Protein 6D0H (pdb70)

Radius of gyration: 22.12 Å; Cα contacts (8 Å, |Δi|>4): 1032; chains: 4; bounding box: 44×52×57 Å

Structure (mmCIF, N/CA/C/O backbone):
data_6D0H
#
_entry.id   6D0H
#
_cell.length_a   41.867
_cell.length_b   51.342
_cell.length_c   57.797
_cell.angle_alpha   84.310
_cell.angle_beta   73.930
_cell.angle_gamma   84.780
#
_symmetry.space_group_name_H-M   'P 1'
#
loop_
_entity.id
_entity.type
_entity.pdbx_description
1 polymer 'ParT: COG5654 (RES domain) toxin'
2 polymer 'ParS: COG5642 (DUF2384) antitoxin'
3 non-polymer GLYCEROL
4 water water
#
loop_
_atom_site.group_PDB
_atom_site.id
_atom_site.type_symbol
_atom_site.label_atom_id
_atom_site.label_alt_id
_atom_site.label_comp_id
_atom_site.label_asym_id
_atom_site.label_entity_id
_atom_site.label_seq_id
_atom_site.pdbx_PDB_ins_code
_atom_site.Cartn_x
_atom_site.Cartn_y
_atom_site.Cartn_z
_atom_site.occupancy
_atom_site.B_iso_or_equiv
_atom_site.auth_seq_id
_atom_site.auth_comp_id
_atom_site.auth_asym_id
_atom_site.auth_atom_id
_atom_site.pdbx_PDB_model_num
ATOM 1 N N . PRO A 1 1 ? 28.633 -21.244 1.207 1.00 32.79 0 PRO A N 1
ATOM 2 C CA . PRO A 1 1 ? 28.573 -20.858 -0.210 1.00 28.48 0 PRO A CA 1
ATOM 3 C C . PRO A 1 1 ? 29.687 -21.499 -1.041 1.00 21.45 0 PRO A C 1
ATOM 4 O O . PRO A 1 1 ? 30.643 -22.034 -0.482 1.00 22.85 0 PRO A O 1
ATOM 8 N N . VAL A 1 2 ? 29.543 -21.454 -2.363 1.00 18.64 1 VAL A N 1
ATOM 9 C CA . VAL A 1 2 ? 30.579 -21.928 -3.280 1.00 17.54 1 VAL A CA 1
ATOM 10 C C . VAL A 1 2 ? 31.161 -20.763 -4.073 1.00 14.52 1 VAL A C 1
ATOM 11 O O . VAL A 1 2 ? 31.857 -20.954 -5.074 1.00 15.12 1 VAL A O 1
ATOM 15 N N . THR A 1 3 ? 30.862 -19.551 -3.619 1.00 12.01 2 THR A N 1
ATOM 16 C CA . THR A 1 3 ? 31.415 -18.343 -4.222 1.00 11.06 2 THR A CA 1
ATOM 17 C C . THR A 1 3 ? 32.025 -17.463 -3.150 1.00 11.90 2 THR A C 1
ATOM 18 O O . THR A 1 3 ? 31.730 -17.605 -1.963 1.00 12.46 2 THR A O 1
ATOM 22 N N . THR A 1 4 ? 32.877 -16.548 -3.587 1.00 9.52 3 THR A N 1
ATOM 23 C CA . THR A 1 4 ? 33.448 -15.541 -2.712 1.00 9.64 3 THR A CA 1
ATOM 24 C C . THR A 1 4 ? 33.129 -14.190 -3.310 1.00 9.01 3 THR A C 1
ATOM 25 O O . THR A 1 4 ? 33.270 -13.993 -4.515 1.00 8.73 3 THR A O 1
ATOM 29 N N . SER A 1 5 ? 32.656 -13.276 -2.471 1.00 7.45 4 SER A N 1
ATOM 30 C CA . SER A 1 5 ? 32.232 -11.964 -2.934 1.00 7.21 4 SER A CA 1
ATOM 31 C C . SER A 1 5 ? 33.322 -10.912 -2.856 1.00 7.15 4 SER A C 1
ATOM 32 O O . SER A 1 5 ? 34.029 -10.809 -1.848 1.00 8.88 4 SER A O 1
ATOM 35 N N . PHE A 1 6 ? 33.440 -10.146 -3.940 1.00 7.24 5 PHE A N 1
ATOM 36 C CA . PHE A 1 6 ? 34.250 -8.928 -3.978 1.00 5.25 5 PHE A CA 1
ATOM 37 C C . PHE A 1 6 ? 33.318 -7.767 -4.292 1.00 7.10 5 PHE A C 1
ATOM 38 O O . PHE A 1 6 ? 32.155 -7.971 -4.641 1.00 7.58 5 PHE A O 1
ATOM 46 N N . TRP A 1 7 ? 33.818 -6.548 -4.167 1.00 6.76 6 TRP A N 1
ATOM 47 C CA . TRP A 1 7 ? 32.939 -5.390 -4.083 1.00 6.36 6 TRP A CA 1
ATOM 48 C C . TRP A 1 7 ? 33.366 -4.238 -4.964 1.00 6.56 6 TRP A C 1
ATOM 49 O O . TRP A 1 7 ? 34.553 -3.911 -5.052 1.00 6.83 6 TRP A O 1
ATOM 60 N N . ARG A 1 8 ? 32.378 -3.610 -5.597 1.00 5.25 7 ARG A N 1
ATOM 61 C CA . ARG A 1 8 ? 32.581 -2.351 -6.285 1.00 5.99 7 ARG A CA 1
ATOM 62 C C . ARG A 1 8 ? 31.558 -1.347 -5.783 1.00 5.87 7 ARG A C 1
ATOM 63 O O . ARG A 1 8 ? 30.457 -1.708 -5.355 1.00 6.98 7 ARG A O 1
ATOM 71 N N . ILE A 1 9 ? 31.939 -0.084 -5.827 1.00 6.08 8 ILE A N 1
ATOM 72 C CA . ILE A 1 9 ? 30.998 1.009 -5.642 1.00 6.40 8 ILE A CA 1
ATOM 73 C C . ILE A 1 9 ? 31.020 1.751 -6.961 1.00 6.92 8 ILE A C 1
ATOM 74 O O . ILE A 1 9 ? 31.999 2.451 -7.273 1.00 7.92 8 ILE A O 1
ATOM 79 N N . ALA A 1 10 ? 29.975 1.548 -7.762 1.00 6.49 9 ALA A N 1
ATOM 80 C CA . ALA A 1 10 ? 30.029 1.911 -9.172 1.00 6.91 9 ALA A CA 1
ATOM 81 C C . ALA A 1 10 ? 28.782 2.633 -9.635 1.00 7.70 9 ALA A C 1
ATOM 82 O O . ALA A 1 10 ? 27.711 2.474 -9.059 1.00 8.90 9 ALA A O 1
ATOM 84 N N . THR A 1 11 ? 28.935 3.407 -10.702 1.00 7.30 10 THR A N 1
ATOM 85 C CA . THR A 1 11 ? 27.827 4.109 -11.321 1.00 7.30 10 THR A CA 1
ATOM 86 C C . THR A 1 11 ? 27.459 3.466 -12.652 1.00 9.03 10 THR A C 1
ATOM 87 O O . THR A 1 11 ? 28.271 2.764 -13.272 1.00 9.24 10 THR A O 1
ATOM 91 N N . ASP A 1 12 ? 26.217 3.691 -13.069 1.00 8.39 11 ASP A N 1
ATOM 92 C CA . ASP A 1 12 ? 25.823 3.448 -14.451 1.00 7.59 11 ASP A CA 1
ATOM 93 C C . ASP A 1 12 ? 26.386 4.580 -15.301 1.00 9.50 11 ASP A C 1
ATOM 94 O O . ASP A 1 12 ? 26.519 5.709 -14.823 1.00 10.52 11 ASP A O 1
ATOM 99 N N . ALA A 1 13 ? 26.706 4.293 -16.557 1.00 9.30 12 ALA A N 1
ATOM 100 C CA . ALA A 1 13 ? 27.159 5.334 -17.483 1.00 9.65 12 ALA A CA 1
ATOM 101 C C . ALA A 1 13 ? 26.341 5.235 -18.761 1.00 11.49 12 ALA A C 1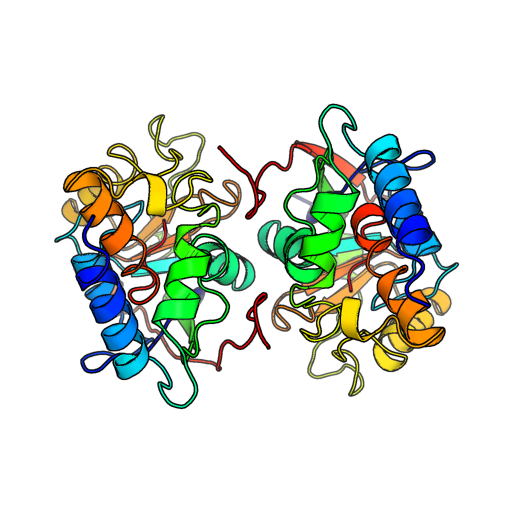
ATOM 102 O O . ALA A 1 13 ? 25.351 4.526 -18.789 1.00 13.53 12 ALA A O 1
ATOM 104 N N . ARG A 1 14 ? 26.751 5.927 -19.820 1.00 11.63 13 ARG A N 1
ATOM 105 C CA . ARG A 1 14 ? 25.944 5.900 -21.047 1.00 13.06 13 ARG A CA 1
ATOM 106 C C . ARG A 1 14 ? 25.952 4.557 -21.771 1.00 15.14 13 ARG A C 1
ATOM 107 O O . ARG A 1 14 ? 24.923 4.130 -22.298 1.00 16.32 13 ARG A O 1
ATOM 115 N N . THR A 1 15 ? 27.107 3.899 -21.816 1.00 11.06 14 THR A N 1
ATOM 116 C CA . THR A 1 15 ? 27.256 2.676 -22.605 1.00 11.36 14 THR A CA 1
ATOM 117 C C . THR A 1 15 ? 27.608 1.438 -21.790 1.00 10.27 14 THR A C 1
ATOM 118 O O . THR A 1 15 ? 27.861 0.375 -22.366 1.00 13.13 14 THR A O 1
ATOM 122 N N . TYR A 1 16 ? 27.659 1.566 -20.463 1.00 8.72 15 TYR A N 1
ATOM 123 C CA . TYR A 1 16 ? 27.877 0.412 -19.594 1.00 9.48 15 TYR A CA 1
ATOM 124 C C . TYR A 1 16 ? 27.221 0.698 -18.253 1.00 8.63 15 TYR A C 1
ATOM 125 O O . TYR A 1 16 ? 26.916 1.856 -17.943 1.00 9.54 15 TYR A O 1
ATOM 134 N N . GLU A 1 17 ? 26.987 -0.355 -17.470 1.00 9.81 16 GLU A N 1
ATOM 135 C CA . GLU A 1 17 ? 26.249 -0.212 -16.218 1.00 9.63 16 GLU A CA 1
ATOM 136 C C . GLU A 1 17 ? 27.113 -0.536 -15.006 1.00 7.96 16 GLU A C 1
ATOM 137 O O . GLU A 1 17 ? 28.232 -1.010 -15.157 1.00 9.60 16 GLU A O 1
ATOM 143 N N . ALA A 1 18 ? 26.590 -0.271 -13.810 1.00 8.40 17 ALA A N 1
ATOM 144 C CA . ALA A 1 18 ? 27.347 -0.494 -12.585 1.00 8.52 17 ALA A CA 1
ATOM 145 C C . ALA A 1 18 ? 27.705 -1.965 -12.405 1.00 8.29 17 ALA A C 1
ATOM 146 O O . ALA A 1 18 ? 28.722 -2.287 -11.797 1.00 9.92 17 ALA A O 1
ATOM 148 N N . ASP A 1 19 ? 26.860 -2.858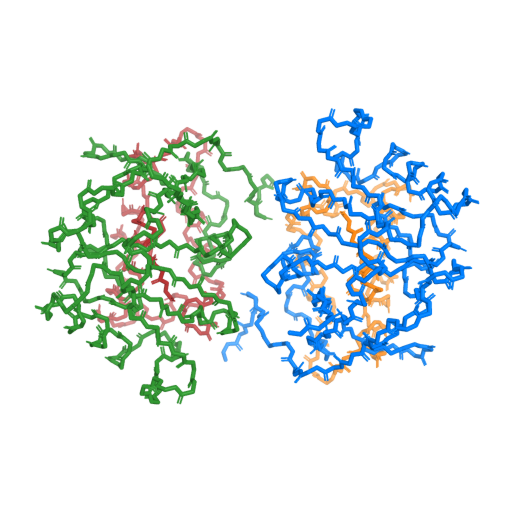 -12.921 1.00 8.90 18 ASP A N 1
ATOM 149 C CA . ASP A 1 19 ? 27.114 -4.291 -12.802 1.00 8.33 18 ASP A CA 1
ATOM 150 C C . ASP A 1 19 ? 27.821 -4.865 -14.021 1.00 9.02 18 ASP A C 1
ATOM 151 O O . ASP A 1 19 ? 27.753 -6.070 -14.276 1.00 10.46 18 ASP A O 1
ATOM 156 N N . ASP A 1 20 ? 28.495 -3.998 -14.768 1.00 9.08 19 ASP A N 1
ATOM 157 C CA . ASP A 1 20 ? 29.312 -4.407 -15.904 1.00 10.66 19 ASP A CA 1
ATOM 158 C C . ASP A 1 20 ? 30.390 -5.418 -15.520 1.00 9.03 19 ASP A C 1
ATOM 159 O O . ASP A 1 20 ? 31.071 -5.242 -14.518 1.00 11.13 19 ASP A O 1
ATOM 164 N N . LEU A 1 21 ? 30.547 -6.466 -16.322 1.00 9.32 20 LEU A N 1
ATOM 165 C CA . LEU A 1 21 ? 31.681 -7.372 -16.152 1.00 9.84 20 LEU A CA 1
ATOM 166 C C . LEU A 1 21 ? 32.578 -7.378 -17.384 1.00 9.48 20 LEU A C 1
ATOM 167 O O . LEU A 1 21 ? 33.490 -8.195 -17.477 1.00 10.78 20 LEU A O 1
ATOM 172 N N . SER A 1 22 ? 32.324 -6.461 -18.317 1.00 9.41 21 SER A N 1
ATOM 173 C CA . SER A 1 22 ? 33.150 -6.378 -19.523 1.00 10.27 21 SER A CA 1
ATOM 174 C C . SER A 1 22 ? 34.395 -5.518 -19.327 1.00 9.59 21 SER A C 1
ATOM 175 O O . SER A 1 22 ? 35.272 -5.513 -20.190 1.00 12.35 21 SER A O 1
ATOM 178 N N . GLY A 1 23 ? 34.486 -4.802 -18.209 1.00 9.69 22 GLY A N 1
ATOM 179 C CA . GLY A 1 23 ? 35.618 -3.923 -17.957 1.00 9.37 22 GLY A CA 1
ATOM 180 C C . GLY A 1 23 ? 35.613 -2.644 -18.780 1.00 9.16 22 GLY A C 1
ATOM 181 O O . GLY A 1 23 ? 36.674 -2.052 -19.019 1.00 8.22 22 GLY A O 1
ATOM 182 N N . ALA A 1 24 ? 34.425 -2.191 -19.179 1.00 9.37 23 ALA A N 1
ATOM 183 C CA . ALA A 1 24 ? 34.318 -1.061 -20.094 1.00 7.61 23 ALA A CA 1
ATOM 184 C C . ALA A 1 24 ? 34.866 0.240 -19.512 1.00 9.28 23 ALA A C 1
ATOM 185 O O . ALA A 1 24 ? 35.521 0.997 -20.220 1.00 9.95 23 ALA A O 1
ATOM 187 N N . GLY A 1 25 ? 34.596 0.511 -18.237 1.00 9.59 24 GLY A N 1
ATOM 188 C CA . GLY A 1 25 ? 35.047 1.759 -17.643 1.00 8.88 24 GLY A CA 1
ATOM 189 C C . GLY A 1 25 ? 36.563 1.871 -17.598 1.00 8.70 24 GLY A C 1
ATOM 190 O O . GLY A 1 25 ? 37.156 2.860 -18.033 1.00 7.90 24 GLY A O 1
ATOM 191 N N . ALA A 1 26 ? 37.209 0.831 -17.082 1.00 7.08 25 ALA A N 1
ATOM 192 C CA . ALA A 1 26 ? 38.664 0.862 -16.968 1.00 7.54 25 ALA A CA 1
ATOM 193 C C . ALA A 1 26 ? 39.327 0.840 -18.333 1.00 8.13 25 ALA A C 1
ATOM 194 O O . ALA A 1 26 ? 40.432 1.351 -18.492 1.00 7.66 25 ALA A O 1
ATOM 196 N N . LYS A 1 27 ? 38.652 0.267 -19.332 1.00 7.31 26 LYS A N 1
ATOM 197 C CA . LYS A 1 27 ? 39.167 0.298 -20.706 1.00 8.53 26 LYS A CA 1
ATOM 198 C C . LYS A 1 27 ? 39.305 1.736 -21.203 1.00 8.94 26 LYS A C 1
ATOM 199 O O . LYS A 1 27 ? 40.249 2.077 -21.927 1.00 9.39 26 LYS A O 1
ATOM 205 N N . ILE A 1 28 ? 38.359 2.579 -20.809 1.00 8.06 27 ILE A N 1
ATOM 206 C CA . ILE A 1 28 ? 38.346 3.972 -21.247 1.00 9.83 27 ILE A CA 1
ATOM 207 C C . ILE A 1 28 ? 39.458 4.800 -20.589 1.00 8.56 27 ILE A C 1
ATOM 208 O O . ILE A 1 28 ? 40.159 5.569 -21.261 1.00 9.84 27 ILE A O 1
ATOM 213 N N . THR A 1 29 ? 39.642 4.623 -19.281 1.00 8.20 28 THR A N 1
ATOM 214 C CA . THR A 1 29 ? 40.542 5.506 -18.536 1.00 8.25 28 THR A CA 1
ATOM 215 C C . THR A 1 29 ? 41.928 4.950 -18.230 1.00 9.56 28 THR A C 1
ATOM 216 O O . THR A 1 29 ? 42.857 5.713 -17.983 1.00 10.91 28 THR A O 1
ATOM 220 N N . GLY A 1 30 ? 42.061 3.632 -18.210 1.00 7.67 29 GLY A N 1
ATOM 221 C CA . GLY A 1 30 ? 43.238 3.020 -17.628 1.00 8.75 29 GLY A CA 1
ATOM 222 C C . GLY A 1 30 ? 43.140 3.102 -16.115 1.00 8.41 29 GLY A C 1
ATOM 223 O O . GLY A 1 30 ? 42.203 3.683 -15.568 1.00 8.94 29 GLY A O 1
ATOM 224 N N . GLY A 1 31 ? 44.116 2.519 -15.437 1.00 7.67 30 GLY A N 1
ATOM 225 C CA . GLY A 1 31 ? 44.128 2.500 -13.985 1.00 6.87 30 GLY A CA 1
ATOM 226 C C . GLY A 1 31 ? 45.477 2.009 -13.511 1.00 6.92 30 GLY A C 1
ATOM 227 O O . GLY A 1 31 ? 46.388 1.850 -14.320 1.00 8.88 30 GLY A O 1
ATOM 228 N N . ARG A 1 32 ? 45.613 1.758 -12.213 1.00 6.77 31 ARG A N 1
ATOM 229 C CA . ARG A 1 32 ? 46.900 1.364 -11.660 1.00 6.85 31 ARG A CA 1
ATOM 230 C C . ARG A 1 32 ? 47.460 0.128 -12.337 1.00 7.23 31 ARG A C 1
ATOM 231 O O . ARG A 1 32 ? 48.679 -0.001 -12.474 1.00 7.15 31 ARG A O 1
ATOM 239 N N . TRP A 1 33 ? 46.575 -0.761 -12.794 1.00 5.59 32 TRP A N 1
ATOM 240 C CA . TRP A 1 33 ? 46.999 -2.060 -13.276 1.00 5.77 32 TRP A CA 1
ATOM 241 C C . TRP A 1 33 ? 46.587 -2.327 -14.720 1.00 5.11 32 TRP A C 1
ATOM 242 O O . TRP A 1 33 ? 46.616 -3.468 -15.154 1.00 6.83 32 TRP A O 1
ATOM 253 N N . ASN A 1 34 ? 46.203 -1.293 -15.470 1.00 5.67 33 ASN A N 1
ATOM 254 C CA . ASN A 1 34 ? 45.835 -1.504 -16.869 1.00 5.19 33 ASN A CA 1
ATOM 255 C C . ASN A 1 34 ? 46.014 -0.277 -17.738 1.00 6.97 33 ASN A C 1
ATOM 256 O O . ASN A 1 34 ? 45.891 0.868 -17.273 1.00 7.82 33 ASN A O 1
ATOM 261 N N . GLU A 1 35 ? 46.320 -0.533 -19.006 1.00 7.31 34 GLU A N 1
ATOM 262 C CA A GLU A 1 35 ? 46.450 0.532 -19.988 0.53 8.17 34 GLU A CA 1
ATOM 263 C CA B GLU A 1 35 ? 46.457 0.518 -20.002 0.47 8.18 34 GLU A CA 1
ATOM 264 C C . GLU A 1 35 ? 45.108 0.928 -20.568 1.00 7.12 34 GLU A C 1
ATOM 265 O O . GLU A 1 35 ? 44.185 0.114 -20.645 0.99 8.82 34 GLU A O 1
ATOM 276 N N . VAL A 1 36 ? 45.009 2.189 -20.975 1.00 8.30 35 VAL A N 1
ATOM 277 C CA . VAL A 1 36 ? 43.888 2.619 -21.780 1.00 9.37 35 VAL A CA 1
ATOM 278 C C . VAL A 1 36 ? 43.753 1.661 -22.967 1.00 9.11 35 VAL A C 1
ATOM 279 O O . VAL A 1 36 ? 44.743 1.346 -23.643 1.00 10.76 35 VAL A O 1
ATOM 283 N N . GLY A 1 37 ? 42.539 1.177 -23.205 1.00 8.64 36 GLY A N 1
ATOM 284 C CA . GLY A 1 37 ? 42.289 0.265 -24.303 1.00 11.49 36 GLY A CA 1
ATOM 285 C C . GLY A 1 37 ? 42.264 -1.200 -23.916 1.00 9.78 36 GLY A C 1
ATOM 286 O O . GLY A 1 37 ? 41.928 -2.062 -24.731 1.00 12.89 36 GLY A O 1
ATOM 287 N N . VAL A 1 38 ? 42.614 -1.492 -22.665 1.00 9.31 37 VAL A N 1
ATOM 288 C CA . VAL A 1 38 ? 42.582 -2.862 -22.165 1.00 8.66 37 VAL A CA 1
ATOM 289 C C . VAL A 1 38 ? 41.523 -2.970 -21.074 1.00 8.12 37 VAL A C 1
ATOM 290 O O . VAL A 1 38 ? 41.609 -2.297 -20.047 1.00 9.56 37 VAL A O 1
ATOM 294 N N . ALA A 1 39 ? 40.525 -3.815 -21.314 1.00 8.36 38 ALA A N 1
ATOM 295 C CA . ALA A 1 39 ? 39.409 -3.952 -20.391 1.00 8.21 38 ALA A CA 1
ATOM 296 C C . ALA A 1 39 ? 39.760 -4.867 -19.230 1.00 7.67 38 ALA A C 1
ATOM 297 O O . ALA A 1 39 ? 40.206 -6.000 -19.445 1.00 9.33 38 ALA A O 1
ATOM 299 N N . ILE A 1 40 ? 39.545 -4.361 -18.012 1.00 7.44 39 ILE A N 1
ATOM 300 C CA . ILE A 1 40 ? 39.774 -5.072 -16.760 1.00 7.88 39 ILE A CA 1
ATOM 301 C C . ILE A 1 40 ? 38.666 -4.668 -15.794 1.00 7.07 39 ILE A C 1
ATOM 302 O O . ILE A 1 40 ? 38.224 -3.522 -15.828 1.00 9.16 39 ILE A O 1
ATOM 307 N N . VAL A 1 41 ? 38.210 -5.593 -14.946 1.00 6.50 40 VAL A N 1
ATOM 308 C CA . VAL A 1 41 ? 37.296 -5.249 -13.861 1.00 8.85 40 VAL A CA 1
ATOM 309 C C . VAL A 1 41 ? 38.083 -5.123 -12.554 1.00 6.15 40 VAL A C 1
ATOM 310 O O . VAL A 1 41 ? 38.826 -6.043 -12.184 1.00 6.75 40 VAL A O 1
ATOM 314 N N . TYR A 1 42 ? 37.931 -3.986 -11.881 1.00 5.97 41 TYR A N 1
ATOM 315 C CA . TYR A 1 42 ? 38.535 -3.739 -10.563 1.00 7.10 41 TYR A CA 1
ATOM 316 C C . TYR A 1 42 ? 37.527 -3.925 -9.435 1.00 6.70 41 TYR A C 1
ATOM 317 O O . TYR A 1 42 ? 36.480 -3.285 -9.449 1.00 7.46 41 TYR A O 1
ATOM 326 N N . ALA A 1 43 ? 37.852 -4.757 -8.447 1.00 6.14 42 ALA A N 1
ATOM 327 C CA . ALA A 1 43 ? 36.988 -4.918 -7.279 1.00 4.97 42 ALA A CA 1
ATOM 328 C C . ALA A 1 43 ? 37.839 -5.006 -6.027 1.00 6.09 42 ALA A C 1
ATOM 329 O O . ALA A 1 43 ? 39.035 -5.265 -6.104 1.00 8.03 42 ALA A O 1
ATOM 331 N N . ALA A 1 44 ? 37.228 -4.766 -4.873 1.00 6.06 43 ALA A N 1
ATOM 332 C CA . ALA A 1 44 ? 37.958 -4.818 -3.608 1.00 5.84 43 ALA A CA 1
ATOM 333 C C . ALA A 1 44 ? 37.507 -5.996 -2.760 1.00 7.32 43 ALA A C 1
ATOM 334 O O . ALA A 1 44 ? 36.373 -6.453 -2.876 1.00 7.10 43 ALA A O 1
ATOM 336 N N . SER A 1 45 ? 38.382 -6.482 -1.888 1.00 6.71 44 SER A N 1
ATOM 337 C CA . SER A 1 45 ? 38.028 -7.638 -1.066 1.00 6.95 44 SER A CA 1
ATOM 338 C C . SER A 1 45 ? 37.0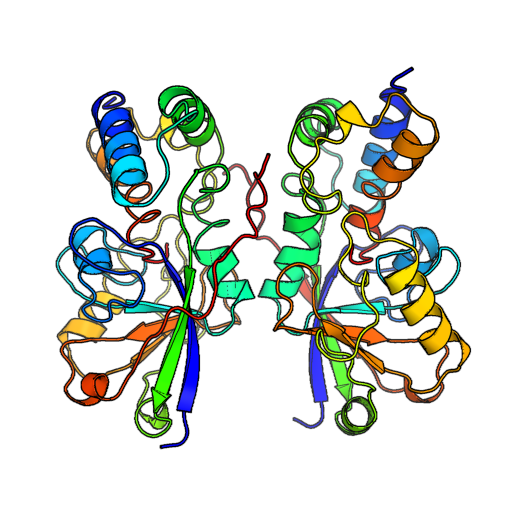88 -7.315 0.099 1.00 7.00 44 SER A C 1
ATOM 339 O O . SER A 1 45 ? 36.547 -8.228 0.720 1.00 8.89 44 SER A O 1
ATOM 342 N N . SER A 1 46 ? 36.887 -6.032 0.394 1.00 6.84 45 SER A N 1
ATOM 343 C CA . SER A 1 46 ? 35.858 -5.634 1.356 1.00 6.27 45 SER A CA 1
ATOM 344 C C . SER A 1 46 ? 35.111 -4.433 0.809 1.00 5.65 45 SER A C 1
ATOM 345 O O . SER A 1 46 ? 35.608 -3.722 -0.072 1.00 6.42 45 SER A O 1
ATOM 348 N N . ARG A 1 47 ? 33.904 -4.219 1.317 1.00 5.25 46 ARG A N 1
ATOM 349 C CA . ARG A 1 47 ? 33.153 -3.017 0.986 1.00 6.23 46 ARG A CA 1
ATOM 350 C C . ARG A 1 47 ? 33.868 -1.761 1.509 1.00 5.85 46 ARG A C 1
ATOM 351 O O . ARG A 1 47 ? 33.879 -0.715 0.845 1.00 5.48 46 ARG A O 1
ATOM 359 N N . ALA A 1 48 ? 34.467 -1.867 2.695 1.00 5.68 47 ALA A N 1
ATOM 360 C CA . ALA A 1 48 ? 35.245 -0.758 3.250 1.00 5.05 47 ALA A CA 1
ATOM 361 C C . ALA A 1 48 ? 36.388 -0.350 2.312 1.00 4.01 47 ALA A C 1
ATOM 362 O O . ALA A 1 48 ? 36.607 0.843 2.071 1.00 5.46 47 ALA A O 1
ATOM 364 N N . LEU A 1 49 ? 37.115 -1.339 1.797 1.00 5.01 48 LEU A N 1
ATOM 365 C CA . LEU A 1 49 ? 38.231 -1.038 0.909 1.00 5.75 48 LEU A CA 1
ATOM 366 C C . LEU A 1 49 ? 37.725 -0.460 -0.417 1.00 5.66 48 LEU A C 1
ATOM 367 O O . LEU A 1 49 ? 38.352 0.439 -0.970 1.00 6.99 48 LEU A O 1
ATOM 372 N N . ALA A 1 50 ? 36.589 -0.947 -0.908 1.00 5.25 49 ALA A N 1
ATOM 373 C CA . ALA A 1 50 ? 35.994 -0.356 -2.108 1.00 5.68 49 ALA A CA 1
ATOM 374 C C . ALA A 1 50 ? 35.695 1.126 -1.907 1.00 7.02 49 ALA A C 1
ATOM 375 O O . ALA A 1 50 ? 35.893 1.935 -2.807 1.00 7.24 49 ALA A O 1
ATOM 377 N N . CYS A 1 51 ? 35.222 1.484 -0.714 1.00 6.55 50 CYS A N 1
ATOM 378 C CA . CYS A 1 51 ? 34.954 2.873 -0.403 1.00 7.37 50 CYS A CA 1
ATOM 379 C C . CYS A 1 51 ? 36.247 3.695 -0.426 1.00 7.81 50 CYS A C 1
ATOM 380 O O . CYS A 1 51 ? 36.297 4.779 -1.009 1.00 6.02 50 CYS A O 1
ATOM 383 N N . LEU A 1 52 ? 37.302 3.170 0.186 1.00 6.19 51 LEU A N 1
ATOM 384 C CA . LEU A 1 52 ? 38.570 3.878 0.159 1.00 6.13 51 LEU A CA 1
ATOM 385 C C . LEU A 1 52 ? 39.079 4.065 -1.276 1.00 6.33 51 LEU A C 1
ATOM 386 O O . LEU A 1 52 ? 39.517 5.163 -1.639 1.00 7.52 51 LEU A O 1
ATOM 391 N N . GLU A 1 53 ? 39.010 3.018 -2.102 1.00 5.68 52 GLU A N 1
ATOM 392 C CA . GLU A 1 53 ? 39.544 3.093 -3.475 1.00 6.60 52 GLU A CA 1
ATOM 393 C C . GLU A 1 53 ? 38.702 3.979 -4.392 1.00 9.11 52 GLU A C 1
ATOM 394 O O . GLU A 1 53 ? 39.220 4.557 -5.350 1.00 10.42 52 GLU A O 1
ATOM 400 N N . THR A 1 54 ? 37.401 4.051 -4.118 1.00 6.15 53 THR A N 1
ATOM 401 C CA . THR A 1 54 ? 36.456 4.707 -5.017 1.00 6.37 53 THR A CA 1
ATOM 402 C C . THR A 1 54 ? 36.193 6.160 -4.658 1.00 8.12 53 THR A C 1
ATOM 403 O O . THR A 1 54 ? 36.191 7.030 -5.530 1.00 8.59 53 THR A O 1
ATOM 407 N N . VAL A 1 55 ? 35.955 6.412 -3.374 1.00 6.56 54 VAL A N 1
ATOM 408 C CA . VAL A 1 55 ? 35.544 7.731 -2.915 1.00 8.30 54 VAL A CA 1
ATOM 409 C C . VAL A 1 55 ? 36.717 8.492 -2.311 1.00 9.85 54 VAL A C 1
ATOM 410 O O . VAL A 1 55 ? 37.052 9.586 -2.756 1.00 8.72 54 VAL A O 1
ATOM 414 N N . VAL A 1 56 ? 37.372 7.907 -1.320 1.00 7.49 55 VAL A N 1
ATOM 415 C CA . VAL A 1 56 ? 38.404 8.637 -0.595 1.00 6.43 55 VAL A CA 1
ATOM 416 C C . VAL A 1 56 ? 39.653 8.896 -1.446 1.00 8.19 55 VAL A C 1
ATOM 417 O O . VAL A 1 56 ? 40.192 10.013 -1.473 1.00 8.39 55 VAL A O 1
ATOM 421 N N . HIS A 1 57 ? 40.115 7.877 -2.154 1.00 7.59 56 HIS A N 1
ATOM 422 C CA . HIS A 1 57 ? 41.389 7.992 -2.855 1.00 6.44 56 HIS A CA 1
ATOM 423 C C . HIS A 1 57 ? 41.323 8.979 -4.013 1.00 8.36 56 HIS A C 1
ATOM 424 O O . HIS A 1 57 ? 42.326 9.609 -4.359 1.00 8.74 56 HIS A O 1
ATOM 431 N N . LEU A 1 58 ? 40.140 9.126 -4.593 1.00 7.40 57 LEU A N 1
ATOM 432 C CA . LEU A 1 58 ? 39.929 10.063 -5.697 1.00 6.59 57 LEU A CA 1
ATOM 433 C C . LEU A 1 58 ? 39.280 11.362 -5.208 1.00 8.46 57 LEU A C 1
ATOM 434 O O . LEU A 1 58 ? 38.923 12.226 -6.018 1.00 8.36 57 LEU A O 1
ATOM 439 N N . ASN A 1 59 ? 39.133 11.495 -3.885 1.00 7.85 58 ASN A N 1
ATOM 440 C CA . ASN A 1 59 ? 38.477 12.653 -3.261 1.00 9.17 58 ASN A CA 1
ATOM 441 C C . ASN A 1 59 ? 37.182 13.025 -3.990 1.00 8.99 58 ASN A C 1
ATOM 442 O O . ASN A 1 59 ? 36.963 14.175 -4.364 1.00 9.02 58 ASN A O 1
ATOM 447 N N . SER A 1 60 ? 36.329 12.032 -4.221 1.00 7.64 59 SER A N 1
ATOM 448 C CA . SER A 1 60 ? 35.170 12.250 -5.075 1.00 6.91 59 SER A CA 1
ATOM 449 C C . SER A 1 60 ? 33.877 12.469 -4.291 1.00 8.16 59 SER A C 1
ATOM 450 O O . SER A 1 60 ? 32.786 12.469 -4.866 1.00 9.38 59 SER A O 1
ATOM 453 N N . GLY A 1 61 ? 33.995 12.672 -2.982 1.00 6.99 60 GLY A N 1
ATOM 454 C CA . GLY A 1 61 ? 32.827 12.944 -2.160 1.00 7.95 60 GLY A CA 1
ATOM 455 C C . GLY A 1 61 ? 32.139 14.229 -2.582 1.00 8.43 60 GLY A C 1
ATOM 456 O O . GLY A 1 61 ? 32.769 15.161 -3.106 1.00 9.16 60 GLY A O 1
ATOM 457 N N . GLY A 1 62 ? 30.835 14.284 -2.356 1.00 8.71 61 GLY A N 1
ATOM 458 C CA . GLY A 1 62 ? 30.097 15.500 -2.646 1.00 8.77 61 GLY A CA 1
ATOM 459 C C . GLY A 1 62 ? 29.525 15.555 -4.049 1.00 9.14 61 GLY A C 1
ATOM 460 O O . GLY A 1 62 ? 28.801 16.496 -4.379 1.00 12.95 61 GLY A O 1
ATOM 461 N N . LEU A 1 63 ? 29.847 14.566 -4.881 1.00 9.16 62 LEU A N 1
ATOM 462 C CA . LEU A 1 63 ? 29.237 14.487 -6.209 1.00 9.04 62 LEU A CA 1
ATOM 463 C C . LEU A 1 63 ? 27.884 13.794 -6.137 1.00 10.61 62 LEU A C 1
ATOM 464 O O . LEU A 1 63 ? 27.752 12.748 -5.496 1.00 10.36 62 LEU A O 1
ATOM 469 N N . PRO A 1 64 ? 26.873 14.360 -6.816 1.00 9.28 63 PRO A N 1
ATOM 470 C CA . PRO A 1 64 ? 25.542 13.746 -6.797 1.00 10.48 63 PRO A CA 1
ATOM 471 C C . PRO A 1 64 ? 25.447 12.594 -7.791 1.00 12.55 63 PRO A C 1
ATOM 472 O O . PRO A 1 64 ? 24.609 12.589 -8.696 1.00 12.69 63 PRO A O 1
ATOM 476 N N . LEU A 1 65 ? 26.323 11.616 -7.600 1.00 9.63 64 LEU A N 1
ATOM 477 C CA . LEU A 1 65 ? 26.344 10.413 -8.414 1.00 8.56 64 LEU A CA 1
ATOM 478 C C . LEU A 1 65 ? 25.400 9.372 -7.841 1.00 8.97 64 LEU A C 1
ATOM 479 O O . LEU A 1 65 ? 25.246 9.265 -6.622 1.00 10.85 64 LEU A O 1
ATOM 484 N N . ASN A 1 66 ? 24.775 8.600 -8.718 1.00 8.75 65 ASN A N 1
ATOM 485 C CA . ASN A 1 66 ? 23.956 7.487 -8.275 1.00 9.63 65 ASN A CA 1
ATOM 486 C C . ASN A 1 66 ? 24.837 6.256 -8.160 1.00 7.86 65 ASN A C 1
ATOM 487 O O . ASN A 1 66 ? 24.994 5.474 -9.109 1.00 10.19 65 ASN A O 1
ATOM 492 N N . ARG A 1 67 ? 25.433 6.113 -6.980 1.00 7.61 66 ARG A N 1
ATOM 493 C CA . ARG A 1 67 ? 26.395 5.050 -6.722 1.00 7.05 66 ARG A CA 1
ATOM 494 C C . ARG A 1 67 ? 25.711 3.804 -6.193 1.00 6.35 66 ARG A C 1
ATOM 495 O O . ARG A 1 67 ? 24.778 3.895 -5.377 1.00 9.18 66 ARG A O 1
ATOM 503 N N . TYR A 1 68 ? 26.183 2.649 -6.654 1.00 7.46 67 TYR A N 1
ATOM 504 C CA . TYR A 1 68 ? 25.666 1.356 -6.224 1.00 7.34 67 TYR A CA 1
ATOM 505 C C . TYR A 1 68 ? 26.754 0.505 -5.620 1.00 8.44 67 TYR A C 1
ATOM 506 O O . TYR A 1 68 ? 27.864 0.435 -6.151 1.00 7.83 67 TYR A O 1
ATOM 515 N N . LEU A 1 69 ? 26.426 -0.151 -4.514 1.00 7.06 68 LEU A N 1
ATOM 516 C CA . LEU A 1 69 ? 27.253 -1.239 -4.043 1.00 6.98 68 LEU A CA 1
ATOM 517 C C . LEU A 1 69 ? 26.961 -2.424 -4.943 1.00 9.02 68 LEU A C 1
ATOM 518 O O . LEU A 1 69 ? 25.809 -2.860 -5.051 1.00 8.24 68 LEU A O 1
ATOM 523 N N . VAL A 1 70 ? 27.998 -2.918 -5.612 1.00 6.72 69 VAL A N 1
ATOM 524 C CA . VAL A 1 70 ? 27.877 -4.044 -6.527 1.00 7.27 69 VAL A CA 1
ATOM 525 C C . VAL A 1 70 ? 28.619 -5.250 -5.961 1.00 7.27 69 VAL A C 1
ATOM 526 O O . VAL A 1 70 ? 29.809 -5.159 -5.642 1.00 7.44 69 VAL A O 1
ATOM 530 N N . GLU A 1 71 ? 27.912 -6.367 -5.813 1.00 6.19 70 GLU A N 1
ATOM 531 C CA . GLU A 1 71 ? 28.517 -7.609 -5.358 1.00 6.52 70 GLU A CA 1
ATOM 532 C C . GLU A 1 71 ? 29.008 -8.406 -6.555 1.00 6.99 70 GLU A C 1
ATOM 533 O O . GLU A 1 71 ? 28.240 -8.682 -7.484 1.00 8.51 70 GLU A O 1
ATOM 539 N N . ILE A 1 72 ? 30.291 -8.753 -6.541 1.00 6.72 71 ILE A N 1
ATOM 540 C CA . ILE A 1 72 ? 30.869 -9.608 -7.569 1.00 7.61 71 ILE A CA 1
ATOM 541 C C . ILE A 1 72 ? 31.061 -10.995 -6.980 1.00 8.45 71 ILE A C 1
ATOM 542 O O . ILE A 1 72 ? 31.898 -11.191 -6.098 1.00 8.19 71 ILE A O 1
ATOM 547 N N . GLU A 1 73 ? 30.258 -11.947 -7.448 1.00 9.15 72 GLU A N 1
ATOM 548 C CA . GLU A 1 73 ? 30.310 -13.306 -6.943 1.00 9.70 72 GLU A CA 1
ATOM 549 C C . GLU A 1 73 ? 31.241 -14.127 -7.807 1.00 9.06 72 GLU A C 1
ATOM 550 O O . GLU A 1 73 ? 30.967 -14.364 -8.978 1.00 10.03 72 GLU A O 1
ATOM 556 N N . VAL A 1 74 ? 32.354 -14.540 -7.220 1.00 9.30 73 VAL A N 1
ATOM 557 C CA . VAL A 1 74 ? 33.373 -15.288 -7.940 1.00 8.37 73 VAL A CA 1
ATOM 558 C C . VAL A 1 74 ? 33.310 -16.757 -7.557 1.00 9.56 73 VAL A C 1
ATOM 559 O O . VAL A 1 74 ? 33.365 -17.074 -6.375 1.00 9.72 73 VAL A O 1
ATOM 563 N N . PRO A 1 75 ? 33.170 -17.657 -8.548 1.00 9.15 74 PRO A N 1
ATOM 564 C CA . PRO A 1 75 ? 33.199 -19.087 -8.219 1.00 10.16 74 PRO A CA 1
ATOM 565 C C . PRO A 1 75 ? 34.476 -19.447 -7.467 1.00 9.20 74 PRO A C 1
ATOM 566 O O . PRO A 1 75 ? 35.569 -19.032 -7.857 1.00 10.04 74 PRO A O 1
ATOM 570 N N . ASP A 1 76 ? 34.345 -20.195 -6.381 1.00 11.01 75 ASP A N 1
ATOM 571 C CA . ASP A 1 76 ? 35.505 -20.515 -5.566 1.00 9.75 75 ASP A CA 1
ATOM 572 C C . ASP A 1 76 ? 36.583 -21.277 -6.346 1.00 9.56 75 ASP A C 1
ATOM 573 O O . ASP A 1 76 ? 37.763 -21.128 -6.066 1.00 11.16 75 ASP A O 1
ATOM 578 N N . GLU A 1 77 ? 36.173 -22.091 -7.318 1.00 12.58 76 GLU A N 1
ATOM 579 C CA . GLU A 1 77 ? 37.147 -22.867 -8.073 1.00 11.42 76 GLU A CA 1
ATOM 580 C C . GLU A 1 77 ? 37.919 -21.982 -9.060 1.00 11.80 76 GLU A C 1
ATOM 581 O O . GLU A 1 77 ? 39.043 -22.308 -9.444 1.00 14.88 76 GLU A O 1
ATOM 587 N N . VAL A 1 78 ? 37.338 -20.847 -9.441 1.00 10.82 77 VAL A N 1
ATOM 588 C CA . VAL A 1 78 ? 38.042 -19.874 -10.274 1.00 12.53 77 VAL A CA 1
ATOM 589 C C . VAL A 1 78 ? 38.974 -19.030 -9.398 1.00 13.23 77 VAL A C 1
ATOM 590 O O . VAL A 1 78 ? 40.100 -18.733 -9.784 1.00 13.58 77 VAL A O 1
ATOM 594 N N . LEU A 1 79 ? 38.503 -18.661 -8.209 1.00 10.73 78 LEU A N 1
ATOM 595 C CA . LEU A 1 79 ? 39.343 -17.937 -7.261 1.00 11.91 78 LEU A CA 1
ATOM 596 C C . LEU A 1 79 ? 40.534 -18.785 -6.840 1.00 13.34 78 LEU A C 1
ATOM 597 O O . LEU A 1 79 ? 41.646 -18.267 -6.641 1.00 13.19 78 LEU A O 1
ATOM 602 N N . ALA A 1 80 ? 40.310 -20.091 -6.708 1.00 13.31 79 ALA A N 1
ATOM 603 C CA . ALA A 1 80 ? 41.378 -21.009 -6.324 1.00 12.64 79 ALA A CA 1
ATOM 604 C C . ALA A 1 80 ? 42.497 -21.010 -7.360 1.00 18.13 79 ALA A C 1
ATOM 605 O O . ALA A 1 80 ? 43.634 -21.355 -7.051 1.00 17.01 79 ALA A O 1
ATOM 607 N N . SER A 1 81 ? 42.168 -20.599 -8.582 1.00 14.72 80 SER A N 1
ATOM 608 C CA . SER A 1 81 ? 43.139 -20.590 -9.670 1.00 15.97 80 SER A CA 1
ATOM 609 C C . SER A 1 81 ? 43.783 -19.212 -9.872 1.00 15.15 80 SER A C 1
ATOM 610 O O . SER A 1 81 ? 44.612 -19.032 -10.763 1.00 18.36 80 SER A O 1
ATOM 613 N N . ALA A 1 82 ? 43.405 -18.239 -9.046 1.00 13.09 81 ALA A N 1
ATOM 614 C CA . ALA A 1 82 ? 43.934 -16.882 -9.185 1.00 10.89 81 ALA A CA 1
ATOM 615 C C . ALA A 1 82 ? 45.418 -16.766 -8.869 1.00 11.59 81 ALA A C 1
ATOM 616 O O . ALA A 1 82 ? 45.958 -17.514 -8.053 1.00 14.41 81 ALA A O 1
ATOM 618 N N . GLU A 1 83 ? 46.071 -15.804 -9.511 1.00 9.59 82 GLU A N 1
ATOM 619 C CA . GLU A 1 83 ? 47.432 -15.449 -9.151 1.00 8.47 82 GLU A CA 1
ATOM 620 C C . GLU A 1 83 ? 47.387 -14.472 -7.994 1.00 9.58 82 GLU A C 1
ATOM 621 O O . GLU A 1 83 ? 46.510 -13.613 -7.949 1.00 10.26 82 GLU A O 1
ATOM 627 N N . VAL A 1 84 ? 48.312 -14.606 -7.053 1.00 10.85 83 VAL A N 1
ATOM 628 C CA . VAL A 1 84 ? 48.371 -13.708 -5.910 1.00 10.13 83 VAL A CA 1
ATOM 629 C C . VAL A 1 84 ? 49.656 -12.905 -5.958 1.00 12.35 83 VAL A C 1
ATOM 630 O O . VAL A 1 84 ? 50.753 -13.459 -5.871 1.00 17.17 83 VAL A O 1
ATOM 634 N N . ALA A 1 85 ? 49.518 -11.599 -6.130 1.00 9.39 84 ALA A N 1
ATOM 635 C CA . ALA A 1 85 ? 50.650 -10.696 -6.058 1.00 9.78 84 ALA A CA 1
ATOM 636 C C . ALA A 1 85 ? 50.662 -10.043 -4.684 1.00 11.25 84 ALA A C 1
ATOM 637 O O . ALA A 1 85 ? 49.612 -9.682 -4.151 1.00 13.17 84 ALA A O 1
ATOM 639 N N . THR A 1 86 ? 51.843 -9.919 -4.104 1.00 10.24 85 THR A N 1
ATOM 640 C CA . THR A 1 86 ? 52.004 -9.359 -2.770 1.00 10.17 85 THR A CA 1
ATOM 641 C C . THR A 1 86 ? 53.010 -8.211 -2.795 1.00 10.41 85 THR A C 1
ATOM 642 O O . THR A 1 86 ? 53.787 -8.091 -3.740 1.00 12.11 85 THR A O 1
ATOM 646 N N . PRO A 1 87 ? 53.013 -7.372 -1.751 1.00 9.89 86 PRO A N 1
ATOM 647 C CA . PRO A 1 87 ? 54.055 -6.342 -1.689 1.00 10.91 86 PRO A CA 1
ATOM 648 C C . PRO A 1 87 ? 55.446 -6.955 -1.704 1.00 14.61 86 PRO A C 1
ATOM 649 O O . PRO A 1 87 ? 56.380 -6.345 -2.230 1.00 20.33 86 PRO A O 1
ATOM 653 N N . GLY A 1 88 ? 55.558 -8.161 -1.168 1.00 14.22 87 GLY A N 1
ATOM 654 C CA . GLY A 1 88 ? 56.818 -8.882 -1.140 1.00 18.19 87 GLY A CA 1
ATOM 655 C C . GLY A 1 88 ? 57.330 -9.381 -2.481 1.00 21.89 87 GLY A C 1
ATOM 656 O O . GLY A 1 88 ? 58.543 -9.426 -2.698 1.00 26.93 87 GLY A O 1
ATOM 657 N N . ASN A 1 89 ? 56.435 -9.762 -3.390 1.00 13.47 88 ASN A N 1
ATOM 658 C CA . ASN A 1 89 ? 56.907 -10.330 -4.650 1.00 13.20 88 ASN A CA 1
ATOM 659 C C . ASN A 1 89 ? 56.668 -9.451 -5.875 1.00 13.86 88 ASN A C 1
ATOM 660 O O . ASN A 1 89 ? 57.112 -9.790 -6.964 1.00 17.61 88 ASN A O 1
ATOM 665 N N . LEU A 1 90 ? 56.006 -8.315 -5.687 1.00 8.77 89 LEU A N 1
ATOM 666 C CA . LEU A 1 90 ? 55.792 -7.371 -6.788 1.00 10.18 89 LEU A CA 1
ATOM 667 C C . LEU A 1 90 ? 57.059 -6.585 -7.107 1.00 9.55 89 LEU A C 1
ATOM 668 O O . LEU A 1 90 ? 57.897 -6.370 -6.227 1.00 10.68 89 LEU A O 1
ATOM 673 N N . PRO A 1 91 ? 57.198 -6.135 -8.356 1.00 8.88 90 PRO A N 1
ATOM 674 C CA . PRO A 1 91 ? 58.361 -5.288 -8.659 1.00 9.63 90 PRO A CA 1
ATOM 675 C C . PRO A 1 91 ? 58.315 -3.958 -7.918 1.00 8.24 90 PRO A C 1
ATOM 676 O O . PRO A 1 91 ? 57.241 -3.392 -7.697 1.00 10.83 90 PRO A O 1
ATOM 680 N N . VAL A 1 92 ? 59.487 -3.469 -7.525 1.00 9.34 91 VAL A N 1
ATOM 681 C CA . VAL A 1 92 ? 59.598 -2.176 -6.873 1.00 9.81 91 VAL A CA 1
ATOM 682 C C . VAL A 1 92 ? 58.999 -1.078 -7.737 1.00 10.81 91 VAL A C 1
ATOM 683 O O . VAL A 1 92 ? 59.286 -0.988 -8.937 1.00 9.95 91 VAL A O 1
ATOM 687 N N . GLY A 1 93 ? 58.144 -0.259 -7.129 1.00 10.17 92 GLY A N 1
ATOM 688 C CA . GLY A 1 93 ? 57.481 0.809 -7.850 1.00 10.53 92 GLY A CA 1
ATOM 689 C C . GLY A 1 93 ? 56.008 0.544 -8.102 1.00 9.70 92 GLY A C 1
ATOM 690 O O . GLY A 1 93 ? 55.320 1.415 -8.626 1.00 8.84 92 GLY A O 1
ATOM 691 N N . TRP A 1 94 ? 55.524 -0.640 -7.727 1.00 8.45 93 TRP A N 1
ATOM 692 C CA . TRP A 1 94 ? 54.127 -1.006 -7.986 1.00 7.21 93 TRP A CA 1
ATOM 693 C C . TRP A 1 94 ? 53.196 -0.044 -7.258 1.00 10.09 93 TRP A C 1
ATOM 694 O O . TRP A 1 94 ? 52.071 0.175 -7.695 1.00 9.17 93 TRP A O 1
ATOM 705 N N . ASP A 1 95 ? 53.693 0.536 -6.166 1.00 9.58 94 ASP A N 1
ATOM 706 C CA . ASP A 1 95 ? 52.887 1.404 -5.299 1.00 10.32 94 ASP A CA 1
ATOM 707 C C . ASP A 1 95 ? 53.171 2.897 -5.466 1.00 8.05 94 ASP A C 1
ATOM 708 O O . ASP A 1 95 ? 52.848 3.703 -4.583 1.00 10.81 94 ASP A O 1
ATOM 713 N N . ALA A 1 96 ? 53.743 3.268 -6.608 1.00 8.94 95 ALA A N 1
ATOM 714 C CA . ALA A 1 96 ? 53.970 4.674 -6.931 1.00 10.74 95 ALA A CA 1
ATOM 715 C C . ALA A 1 96 ? 52.667 5.455 -6.964 1.00 10.74 95 ALA A C 1
ATOM 716 O O . ALA A 1 96 ? 51.632 4.932 -7.370 1.00 11.65 95 ALA A O 1
ATOM 718 N N . GLU A 1 97 ? 52.735 6.714 -6.534 1.00 13.58 96 GLU A N 1
ATOM 719 C CA . GLU A 1 97 ? 51.608 7.627 -6.627 1.00 15.38 96 GLU A CA 1
ATOM 720 C C . GLU A 1 97 ? 52.049 8.920 -7.297 1.00 15.62 96 GLU A C 1
ATOM 721 O O . GLU A 1 97 ? 52.946 9.586 -6.800 1.00 18.45 96 GLU A O 1
ATOM 727 N N . PRO A 1 98 ? 51.449 9.262 -8.444 1.00 13.73 97 PRO A N 1
ATOM 728 C CA . PRO A 1 98 ? 50.434 8.521 -9.201 1.00 13.10 97 PRO A CA 1
ATOM 729 C C . PRO A 1 98 ? 50.981 7.188 -9.713 1.00 15.06 97 PRO A C 1
ATOM 730 O O . PRO A 1 98 ? 52.203 7.034 -9.812 1.00 14.30 97 PRO A O 1
ATOM 734 N N . ALA A 1 99 ? 50.093 6.241 -10.008 1.00 13.16 98 ALA A N 1
ATOM 735 C CA . ALA A 1 99 ? 50.516 4.952 -10.555 1.00 10.20 98 ALA A CA 1
ATOM 736 C C . ALA A 1 99 ? 51.363 5.181 -11.800 1.00 10.17 98 ALA A C 1
ATOM 737 O O . ALA A 1 99 ? 51.075 6.060 -12.620 1.00 14.77 98 ALA A O 1
ATOM 739 N N . GLY A 1 100 ? 52.419 4.395 -11.936 1.00 10.65 99 GLY A N 1
ATOM 740 C CA . GLY A 1 100 ? 53.299 4.543 -13.071 1.00 11.25 99 GLY A CA 1
ATOM 741 C C . GLY A 1 100 ? 53.519 3.241 -13.803 1.00 9.06 99 GLY A C 1
ATOM 742 O O . GLY A 1 100 ? 52.773 2.271 -13.628 1.00 10.18 99 GLY A O 1
ATOM 743 N N . ARG A 1 101 ? 54.570 3.218 -14.609 1.00 10.45 100 ARG A N 1
ATOM 744 C CA . ARG A 1 101 ? 54.814 2.117 -15.524 1.00 10.23 100 ARG A CA 1
ATOM 745 C C . ARG A 1 101 ? 54.985 0.775 -14.832 1.00 9.78 100 ARG A C 1
ATOM 746 O O . ARG A 1 101 ? 54.728 -0.257 -15.435 1.00 10.04 100 ARG A O 1
ATOM 754 N N . VAL A 1 102 ? 55.421 0.753 -13.575 1.00 8.76 101 VAL A N 1
ATOM 755 C CA . VAL A 1 102 ? 55.695 -0.555 -12.975 1.00 7.92 101 VAL A CA 1
ATOM 756 C C . VAL A 1 102 ? 54.413 -1.376 -12.750 1.00 7.59 101 VAL A C 1
ATOM 757 O O . VAL A 1 102 ? 54.331 -2.551 -13.143 1.00 9.56 101 VAL A O 1
ATOM 761 N N . SER A 1 103 ? 53.396 -0.767 -12.147 1.00 8.08 102 SER A N 1
ATOM 762 C CA . SER A 1 103 ? 52.153 -1.499 -11.929 1.00 9.11 102 SER A CA 1
ATOM 763 C C . SER A 1 103 ? 51.380 -1.671 -13.233 1.00 8.64 102 SER A C 1
ATOM 764 O O . SER A 1 103 ? 50.783 -2.721 -13.465 1.00 6.91 102 SER A O 1
ATOM 767 N N . ILE A 1 104 ? 51.405 -0.655 -14.090 1.00 7.42 103 ILE A N 1
ATOM 768 C CA . ILE A 1 104 ? 50.690 -0.750 -15.355 1.00 6.36 103 ILE A CA 1
ATOM 769 C C . ILE A 1 104 ? 51.287 -1.860 -16.219 1.00 7.04 103 ILE A C 1
ATOM 770 O O . ILE A 1 104 ? 50.548 -2.682 -16.769 1.00 8.20 103 ILE A O 1
ATOM 775 N N . SER A 1 105 ? 52.615 -1.919 -16.287 1.00 6.51 104 SER A N 1
ATOM 776 C CA . SER A 1 105 ? 53.263 -2.988 -17.046 1.00 7.14 104 SER A CA 1
ATOM 777 C C . SER A 1 105 ? 53.032 -4.356 -16.426 1.00 9.46 104 SER A C 1
ATOM 778 O O . SER A 1 105 ? 52.800 -5.322 -17.146 1.00 8.93 104 SER A O 1
ATOM 781 N N . PHE A 1 106 ? 53.093 -4.456 -15.104 1.00 8.15 105 PHE A N 1
ATOM 782 C CA . PHE A 1 106 ? 52.830 -5.741 -14.469 1.00 7.93 105 PHE A CA 1
ATOM 783 C C . PHE A 1 106 ? 51.420 -6.242 -14.814 1.00 7.70 105 PHE A C 1
ATOM 784 O O . PHE A 1 106 ? 51.221 -7.412 -15.169 1.00 8.12 105 PHE A O 1
ATOM 792 N N . GLY A 1 107 ? 50.440 -5.348 -14.716 1.00 7.67 106 GLY A N 1
ATOM 793 C CA . GLY A 1 107 ? 49.069 -5.699 -15.029 1.00 8.05 106 GLY A CA 1
ATOM 794 C C . GLY A 1 107 ? 48.879 -6.040 -16.494 1.00 8.34 106 GLY A C 1
ATOM 795 O O . GLY A 1 107 ? 48.095 -6.918 -16.826 1.00 6.80 106 GLY A O 1
ATOM 796 N N . SER A 1 108 ? 49.594 -5.335 -17.372 1.00 7.98 107 SER A N 1
ATOM 797 C CA . SER A 1 108 ? 49.514 -5.612 -18.805 1.00 7.21 107 SER A CA 1
ATOM 798 C C . SER A 1 108 ? 50.069 -6.980 -19.152 1.00 7.53 107 SER A C 1
ATOM 799 O O . SER A 1 108 ? 49.499 -7.702 -19.969 1.00 8.35 107 SER A O 1
ATOM 802 N N . GLN A 1 109 ? 51.196 -7.334 -18.541 1.00 6.91 108 GLN A N 1
ATOM 803 C CA . GLN A 1 109 ? 51.790 -8.641 -18.782 1.00 6.83 108 GLN A CA 1
ATOM 804 C C . GLN A 1 109 ? 50.864 -9.752 -18.300 1.00 7.22 108 GLN A C 1
ATOM 805 O O . GLN A 1 109 ? 50.676 -10.757 -18.977 1.00 8.46 108 GLN A O 1
ATOM 811 N N . TRP A 1 110 ? 50.281 -9.569 -17.122 1.00 7.20 109 TRP A N 1
ATOM 812 C CA . TRP A 1 110 ? 49.314 -10.525 -16.612 1.00 7.72 109 TRP A CA 1
ATOM 813 C C . TRP A 1 110 ? 48.101 -10.670 -17.550 1.00 7.33 109 TRP A C 1
ATOM 814 O O . TRP A 1 110 ? 47.691 -11.784 -17.884 1.00 8.07 109 TRP A O 1
ATOM 825 N N . ALA A 1 111 ? 47.545 -9.542 -17.987 1.00 6.41 110 ALA A N 1
ATOM 826 C CA . ALA A 1 111 ? 46.373 -9.566 -18.846 1.00 5.25 110 ALA A CA 1
ATOM 827 C C . ALA A 1 111 ? 46.674 -10.215 -20.189 1.00 7.61 110 ALA A C 1
ATOM 828 O O . ALA A 1 111 ? 45.920 -11.080 -20.649 1.00 8.57 110 ALA A O 1
ATOM 830 N N . GLN A 1 112 ? 47.773 -9.815 -20.832 1.00 8.56 111 GLN A N 1
ATOM 831 C CA . GLN A 1 112 ? 48.014 -10.305 -22.193 1.00 7.42 111 GLN A CA 1
ATOM 832 C C . GLN A 1 112 ? 48.542 -11.740 -22.226 1.00 7.91 111 GLN A C 1
ATOM 833 O O . GLN A 1 112 ? 48.302 -12.475 -23.176 1.00 9.51 111 GLN A O 1
ATOM 839 N N . SER A 1 113 ? 49.250 -12.146 -21.184 1.00 7.11 112 SER A N 1
ATOM 840 C CA . SER A 1 113 ? 49.699 -13.530 -21.100 1.00 8.50 112 SER A CA 1
ATOM 841 C C . SER A 1 113 ? 48.533 -14.482 -20.864 1.00 8.99 112 SER A C 1
ATOM 842 O O . SER A 1 113 ? 48.628 -15.677 -21.151 1.00 10.91 112 SER A O 1
ATOM 845 N N . GLN A 1 114 ? 47.449 -13.952 -20.297 1.00 8.44 113 GLN A N 1
ATOM 846 C CA . GLN A 1 114 ? 46.318 -14.756 -19.833 1.00 9.89 113 GLN A CA 1
ATOM 847 C C . GLN A 1 114 ? 46.761 -15.917 -18.920 1.00 9.57 113 GLN A C 1
ATOM 848 O O . GLN A 1 114 ? 46.169 -17.003 -18.955 1.00 10.84 113 GLN A O 1
ATOM 854 N N . ARG A 1 115 ? 47.761 -15.659 -18.074 1.00 10.34 114 ARG A N 1
ATOM 855 C CA . ARG A 1 115 ? 48.245 -16.635 -17.082 1.00 11.04 114 ARG A CA 1
ATOM 856 C C . ARG A 1 115 ? 47.096 -17.192 -16.257 1.00 10.98 114 ARG A C 1
ATOM 857 O O . ARG A 1 115 ? 47.015 -18.393 -16.016 1.00 11.45 114 ARG A O 1
ATOM 865 N N . THR A 1 116 ? 46.239 -16.281 -15.793 1.00 10.31 115 THR A N 1
ATOM 866 C CA . THR A 1 116 ? 45.062 -16.604 -14.984 1.00 9.41 115 THR A CA 1
ATOM 867 C C . THR A 1 116 ? 43.952 -15.617 -15.326 1.00 8.03 115 THR A C 1
ATOM 868 O O . THR A 1 116 ? 44.239 -14.523 -15.831 1.00 8.55 115 THR A O 1
ATOM 872 N N . ALA A 1 117 ? 42.702 -15.964 -15.037 1.00 7.60 116 ALA A N 1
ATOM 873 C CA . ALA A 1 117 ? 41.603 -15.035 -15.255 1.00 7.04 116 ALA A CA 1
ATOM 874 C C . ALA A 1 117 ? 41.561 -13.962 -14.178 1.00 7.76 116 ALA A C 1
ATOM 875 O O . ALA A 1 117 ? 41.088 -12.863 -14.437 1.00 7.56 116 ALA A O 1
ATOM 877 N N . LEU A 1 118 ? 42.044 -14.299 -12.983 1.00 7.88 117 LEU A N 1
ATOM 878 C CA . LEU A 1 118 ? 41.990 -13.413 -11.821 1.00 6.83 117 LEU A CA 1
ATOM 879 C C . LEU A 1 118 ? 43.378 -13.120 -11.291 1.00 7.74 117 LEU A C 1
ATOM 880 O O . LEU A 1 118 ? 44.226 -14.008 -11.226 1.00 9.25 117 LEU A O 1
ATOM 885 N N . LEU A 1 119 ? 43.588 -11.873 -10.881 1.00 7.18 118 LEU A N 1
ATOM 886 C CA . LEU A 1 119 ? 44.819 -11.465 -10.216 1.00 7.12 118 LEU A CA 1
ATOM 887 C C . LEU A 1 119 ? 44.463 -10.725 -8.942 1.00 7.40 118 LEU A C 1
ATOM 888 O O . LEU A 1 119 ? 43.764 -9.717 -8.989 1.00 8.52 118 LEU A O 1
ATOM 893 N N . LEU A 1 120 ? 44.924 -11.240 -7.804 1.00 7.81 119 LEU A N 1
ATOM 894 C CA . LEU A 1 120 ? 44.800 -10.536 -6.529 1.00 6.17 119 LEU A CA 1
ATOM 895 C C . LEU A 1 120 ? 46.014 -9.642 -6.340 1.00 7.34 119 LEU A C 1
ATOM 896 O O . LEU A 1 120 ? 47.151 -10.103 -6.424 1.00 9.36 119 LEU A O 1
ATOM 901 N N . VAL A 1 121 ? 45.767 -8.354 -6.119 1.00 7.60 120 VAL A N 1
ATOM 902 C CA . VAL A 1 121 ? 46.842 -7.382 -5.926 1.00 8.87 120 VAL A CA 1
ATOM 903 C C . VAL A 1 121 ? 46.632 -6.614 -4.635 1.00 8.02 120 VAL A C 1
ATOM 904 O O . VAL A 1 121 ? 45.503 -6.399 -4.211 1.00 10.21 120 VAL A O 1
ATOM 908 N N . PRO A 1 122 ? 47.718 -6.168 -4.014 1.00 6.44 121 PRO A N 1
ATOM 909 C CA . PRO A 1 122 ? 47.549 -5.298 -2.849 1.00 8.40 121 PRO A CA 1
ATOM 910 C C . PRO A 1 122 ? 46.942 -3.958 -3.235 1.00 8.21 121 PRO A C 1
ATOM 911 O O . PRO A 1 122 ? 47.213 -3.422 -4.314 1.00 8.41 121 PRO A O 1
ATOM 915 N N . SER A 1 123 ? 46.131 -3.416 -2.342 1.00 8.17 122 SER A N 1
ATOM 916 C CA . SER A 1 123 ? 45.709 -2.031 -2.449 1.00 6.98 122 SER A CA 1
ATOM 917 C C . SER A 1 123 ? 46.875 -1.094 -2.149 1.00 7.20 122 SER A C 1
ATOM 918 O O . SER A 1 123 ? 47.627 -1.331 -1.211 1.00 8.85 122 SER A O 1
ATOM 921 N N . VAL A 1 124 ? 47.027 -0.018 -2.911 1.00 6.34 123 VAL A N 1
ATOM 922 C CA . VAL A 1 124 ? 48.066 0.945 -2.576 1.00 8.30 123 VAL A CA 1
ATOM 923 C C . VAL A 1 124 ? 47.722 1.676 -1.269 1.00 8.05 123 VAL A C 1
ATOM 924 O O . VAL A 1 124 ? 48.601 2.199 -0.574 1.00 10.98 123 VAL A O 1
ATOM 928 N N . ILE A 1 125 ? 46.438 1.695 -0.930 1.00 6.99 124 ILE A N 1
ATOM 929 C CA . ILE A 1 125 ? 45.967 2.366 0.272 1.00 6.27 124 ILE A CA 1
ATOM 930 C C . ILE A 1 125 ? 46.244 1.524 1.519 1.00 6.21 124 ILE A C 1
ATOM 931 O O . ILE A 1 125 ? 46.690 2.037 2.552 1.00 9.18 124 ILE A O 1
ATOM 936 N N . VAL A 1 126 ? 45.961 0.233 1.407 1.00 6.37 125 VAL A N 1
ATOM 937 C CA . VAL A 1 126 ? 46.128 -0.723 2.493 1.00 6.39 125 VAL A CA 1
ATOM 938 C C . VAL A 1 126 ? 46.827 -1.940 1.902 1.00 6.87 125 VAL A C 1
ATOM 939 O O . VAL A 1 126 ? 46.169 -2.878 1.455 1.00 7.96 125 VAL A O 1
ATOM 943 N N . PRO A 1 127 ? 48.168 -1.928 1.874 1.00 7.53 126 PRO A N 1
ATOM 944 C CA . PRO A 1 127 ? 48.857 -2.993 1.120 1.00 7.73 126 PRO A CA 1
ATOM 945 C C . PRO A 1 127 ? 48.627 -4.410 1.646 1.00 8.75 126 PRO A C 1
ATOM 946 O O . PRO A 1 127 ? 48.770 -5.372 0.900 1.00 9.07 126 PRO A O 1
ATOM 950 N N . GLU A 1 128 ? 48.240 -4.534 2.909 1.00 7.95 127 GLU A N 1
ATOM 951 C CA . GLU A 1 128 ? 47.959 -5.836 3.488 1.00 7.57 127 GLU A CA 1
ATOM 952 C C . GLU A 1 128 ? 46.628 -6.425 3.026 1.00 6.82 127 GLU A C 1
ATOM 953 O O . GLU A 1 128 ? 46.346 -7.598 3.278 1.00 7.97 127 GLU A O 1
ATOM 959 N N . GLU A 1 129 ? 45.791 -5.603 2.389 1.00 6.42 128 GLU A N 1
ATOM 960 C CA . GLU A 1 129 ? 44.452 -6.050 1.991 1.00 6.02 128 GLU A CA 1
ATOM 961 C C . GLU A 1 129 ? 44.310 -5.956 0.471 1.00 6.21 128 GLU A C 1
ATOM 962 O O . GLU A 1 129 ? 44.908 -5.092 -0.166 1.00 10.28 128 GLU A O 1
ATOM 968 N N . THR A 1 130 ? 43.555 -6.882 -0.107 1.00 7.24 129 THR A N 1
ATOM 969 C CA . THR A 1 130 ? 43.648 -7.118 -1.542 1.00 8.13 129 THR A CA 1
ATOM 970 C C . THR A 1 130 ? 42.509 -6.556 -2.359 1.00 8.13 129 THR A C 1
ATOM 971 O O . THR A 1 130 ? 41.362 -6.463 -1.904 1.00 7.79 129 THR A O 1
ATOM 975 N N . ASN A 1 131 ? 42.863 -6.173 -3.584 1.00 6.66 130 ASN A N 1
ATOM 976 C CA . ASN A 1 131 ? 41.909 -5.958 -4.648 1.00 7.75 130 ASN A CA 1
ATOM 977 C C . ASN A 1 131 ? 41.947 -7.141 -5.597 1.00 7.66 130 ASN A C 1
ATOM 978 O O . ASN A 1 131 ? 42.913 -7.909 -5.607 1.00 9.95 130 ASN A O 1
ATOM 983 N N . LEU A 1 132 ? 40.887 -7.287 -6.380 1.00 5.95 131 LEU A N 1
ATOM 984 C CA . LEU A 1 132 ? 40.780 -8.319 -7.402 1.00 5.90 131 LEU A CA 1
ATOM 985 C C . LEU A 1 132 ? 40.708 -7.685 -8.790 1.00 7.04 131 LEU A C 1
ATOM 986 O O . LEU A 1 132 ? 39.926 -6.753 -9.016 1.00 7.97 131 LEU A O 1
ATOM 991 N N . LEU A 1 133 ? 41.530 -8.183 -9.708 1.00 6.15 132 LEU A N 1
ATOM 992 C CA . LEU A 1 133 ? 41.406 -7.834 -11.117 1.00 5.12 132 LEU A CA 1
ATOM 993 C C . LEU A 1 133 ? 40.825 -9.034 -11.863 1.00 5.57 132 LEU A C 1
ATOM 994 O O . LEU A 1 133 ? 41.303 -10.161 -11.675 1.00 6.33 132 LEU A O 1
ATOM 999 N N . ILE A 1 134 ? 39.792 -8.802 -12.672 1.00 5.67 133 ILE A N 1
ATOM 1000 C CA . ILE A 1 134 ? 39.222 -9.815 -13.552 1.00 6.73 133 ILE A CA 1
ATOM 1001 C C . ILE A 1 134 ? 39.564 -9.447 -14.991 1.00 7.03 133 ILE A C 1
ATOM 1002 O O . ILE A 1 134 ? 39.341 -8.315 -15.415 1.00 7.22 133 ILE A O 1
ATOM 1007 N N . ASN A 1 135 ? 40.130 -10.398 -15.727 1.00 6.92 134 ASN A N 1
ATOM 1008 C CA . ASN A 1 135 ? 40.352 -10.240 -17.159 1.00 7.35 134 ASN A CA 1
ATOM 1009 C C . ASN A 1 135 ? 39.169 -10.848 -17.911 1.00 8.38 134 ASN A C 1
ATOM 1010 O O . ASN A 1 135 ? 39.060 -12.066 -18.015 1.00 8.39 134 ASN A O 1
ATOM 1015 N N . PRO A 1 136 ? 38.267 -9.999 -18.425 1.00 8.27 135 PRO A N 1
ATOM 1016 C CA . PRO A 1 136 ? 37.054 -10.500 -19.078 1.00 9.33 135 PRO A CA 1
ATOM 1017 C C . PRO A 1 136 ? 37.348 -11.291 -20.358 1.00 9.04 135 PRO A C 1
ATOM 1018 O O . PRO A 1 136 ? 36.487 -12.046 -20.791 1.00 12.44 135 PRO A O 1
ATOM 1022 N N . ALA A 1 137 ? 38.538 -11.134 -20.936 1.00 9.80 136 ALA A N 1
ATOM 1023 C CA . ALA A 1 137 ? 38.895 -11.875 -22.144 1.00 8.83 136 ALA A CA 1
ATOM 1024 C C . ALA A 1 137 ? 39.341 -13.299 -21.832 1.00 12.50 136 ALA A C 1
ATOM 1025 O O . ALA A 1 137 ? 39.484 -14.119 -22.738 1.00 13.85 136 ALA A O 1
ATOM 1027 N N . HIS A 1 138 ? 39.605 -13.588 -20.563 1.00 10.19 137 HIS A N 1
ATOM 1028 C CA . HIS A 1 138 ? 40.111 -14.901 -20.196 1.00 10.16 137 HIS A CA 1
ATOM 1029 C C . HIS A 1 138 ? 38.972 -15.905 -20.174 1.00 11.16 137 HIS A C 1
ATOM 1030 O O . HIS A 1 138 ? 37.908 -15.626 -19.625 1.00 12.65 137 HIS A O 1
ATOM 1037 N N . PRO A 1 139 ? 39.197 -17.093 -20.757 1.00 13.20 138 PRO A N 1
ATOM 1038 C CA . PRO A 1 139 ? 38.154 -18.125 -20.784 1.00 16.00 138 PRO A CA 1
ATOM 1039 C C . PRO A 1 139 ? 37.603 -18.501 -19.405 1.00 15.14 138 PRO A C 1
ATOM 1040 O O . PRO A 1 139 ? 36.428 -18.852 -19.284 1.00 17.06 138 PRO A O 1
ATOM 1044 N N . ASP A 1 140 ? 38.432 -18.416 -18.371 1.00 12.40 139 ASP A N 1
ATOM 1045 C CA . ASP A 1 140 ? 38.008 -18.845 -17.038 1.00 12.12 139 ASP A CA 1
ATOM 1046 C C . ASP A 1 140 ? 37.162 -17.793 -16.319 1.00 10.71 139 ASP A C 1
ATOM 1047 O O . ASP A 1 140 ? 36.709 -18.043 -15.203 1.00 13.59 139 ASP A O 1
ATOM 1052 N N . ALA A 1 141 ? 36.950 -16.627 -16.933 1.00 11.33 140 ALA A N 1
ATOM 1053 C CA . ALA A 1 141 ? 36.142 -15.587 -16.287 1.00 11.15 140 ALA A CA 1
ATOM 1054 C C . ALA A 1 141 ? 34.646 -15.902 -16.364 1.00 15.01 140 ALA A C 1
ATOM 1055 O O . ALA A 1 141 ? 33.810 -15.220 -15.743 1.00 15.01 140 ALA A O 1
ATOM 1057 N N . LYS A 1 142 ? 34.311 -16.944 -17.115 1.00 15.80 141 LYS A N 1
ATOM 1058 C CA . LYS A 1 142 ? 32.939 -17.418 -17.208 1.00 17.34 141 LYS A CA 1
ATOM 1059 C C . LYS A 1 142 ? 32.406 -17.842 -15.848 1.00 17.39 141 LYS A C 1
ATOM 1060 O O . LYS A 1 142 ? 33.082 -18.521 -15.077 1.00 22.15 141 LYS A O 1
ATOM 1066 N N . GLY A 1 143 ? 31.186 -17.434 -15.555 1.00 14.40 142 GLY A N 1
ATOM 1067 C CA . GLY A 1 143 ? 30.539 -17.881 -14.346 1.00 14.73 142 GLY A CA 1
ATOM 1068 C C . GLY A 1 143 ? 30.553 -16.828 -13.266 1.00 12.77 142 GLY A C 1
ATOM 1069 O O . GLY A 1 143 ? 29.821 -16.949 -12.296 1.00 13.91 142 GLY A O 1
ATOM 1070 N N . ILE A 1 144 ? 31.381 -15.801 -13.427 1.00 11.49 143 ILE A N 1
ATOM 1071 C CA . ILE A 1 144 ? 31.364 -14.688 -12.482 1.00 8.73 143 ILE A CA 1
ATOM 1072 C C . ILE A 1 144 ? 30.067 -13.892 -12.661 1.00 11.20 143 ILE A C 1
ATOM 1073 O O . ILE A 1 144 ? 29.620 -13.665 -13.792 1.00 12.89 143 ILE A O 1
ATOM 1078 N N . LYS A 1 145 ? 29.441 -13.509 -11.553 1.00 10.79 144 LYS A N 1
ATOM 1079 C CA . LYS A 1 145 ? 28.220 -12.714 -11.617 1.00 10.52 144 LYS A CA 1
ATOM 1080 C C . LYS A 1 145 ? 28.404 -11.386 -10.894 1.00 10.52 144 LYS A C 1
ATOM 1081 O O . LYS A 1 145 ? 29.197 -11.287 -9.961 1.00 12.77 144 LYS A O 1
ATOM 1087 N N . ALA A 1 146 ? 27.684 -10.364 -11.342 1.00 8.43 145 ALA A N 1
ATOM 1088 C CA . ALA A 1 146 ? 27.713 -9.052 -10.702 1.00 10.55 145 ALA A CA 1
ATOM 1089 C C . ALA A 1 146 ? 26.290 -8.545 -10.558 1.00 10.76 145 ALA A C 1
ATOM 1090 O O . ALA A 1 146 ? 25.503 -8.654 -11.493 1.00 11.51 145 ALA A O 1
ATOM 1092 N N . ARG A 1 147 ? 25.946 -8.012 -9.389 1.00 9.03 146 ARG A N 1
ATOM 1093 C CA . ARG A 1 147 ? 24.634 -7.390 -9.232 1.00 10.30 146 ARG A CA 1
ATOM 1094 C C . ARG A 1 147 ? 24.684 -6.215 -8.265 1.00 8.91 146 ARG A C 1
ATOM 1095 O O . ARG A 1 147 ? 25.401 -6.246 -7.240 1.00 8.81 146 ARG A O 1
ATOM 1103 N N . LYS A 1 148 ? 23.933 -5.172 -8.598 1.00 8.40 147 LYS A N 1
ATOM 1104 C CA . LYS A 1 148 ? 23.647 -4.105 -7.653 1.00 6.43 147 LYS A CA 1
ATOM 1105 C C . LYS A 1 148 ? 22.937 -4.709 -6.465 1.00 8.82 147 LYS A C 1
ATOM 1106 O O . LYS A 1 148 ? 21.921 -5.389 -6.632 1.00 10.49 147 LYS A O 1
ATOM 1112 N N . VAL A 1 149 ? 23.440 -4.463 -5.261 1.00 7.61 148 VAL A N 1
ATOM 1113 C CA . VAL A 1 149 ? 22.724 -4.955 -4.085 1.00 8.61 148 VAL A CA 1
ATOM 1114 C C . VAL A 1 149 ? 22.065 -3.843 -3.260 1.00 10.03 148 VAL A C 1
ATOM 1115 O O . VAL A 1 149 ? 21.076 -4.103 -2.571 1.00 11.21 148 VAL A O 1
ATOM 1119 N N . ARG A 1 150 ? 22.580 -2.616 -3.340 1.00 7.51 149 ARG A N 1
ATOM 1120 C CA . ARG A 1 150 ? 21.921 -1.461 -2.733 1.00 7.98 149 ARG A CA 1
ATOM 1121 C C . ARG A 1 150 ? 22.564 -0.191 -3.241 1.00 8.16 149 ARG A C 1
ATOM 1122 O O . ARG A 1 150 ? 23.622 -0.241 -3.871 1.00 8.50 149 ARG A O 1
ATOM 1130 N N . LYS A 1 151 ? 21.925 0.950 -2.997 1.00 8.09 150 LYS A N 1
ATOM 1131 C CA . LYS A 1 151 ? 22.584 2.224 -3.231 1.00 9.04 150 LYS A CA 1
ATOM 1132 C C . LYS A 1 151 ? 23.719 2.377 -2.231 1.00 7.61 150 LYS A C 1
ATOM 1133 O O . LYS A 1 151 ? 23.596 1.951 -1.076 1.00 10.09 150 LYS A O 1
ATOM 1139 N N . TRP A 1 152 ? 24.822 2.967 -2.671 1.00 8.12 151 TRP A N 1
ATOM 1140 C CA . TRP A 1 152 ? 25.876 3.348 -1.752 1.00 6.92 151 TRP A CA 1
ATOM 1141 C C . TRP A 1 152 ? 25.667 4.806 -1.382 1.00 8.24 151 TRP A C 1
ATOM 1142 O O . TRP A 1 152 ? 25.789 5.683 -2.244 1.00 10.04 151 TRP A O 1
ATOM 1153 N N . LEU A 1 153 ? 25.366 5.072 -0.111 1.00 8.71 152 LEU A N 1
ATOM 1154 C CA . LEU A 1 153 ? 25.038 6.432 0.316 1.00 9.63 152 LEU A CA 1
ATOM 1155 C C . LEU A 1 153 ? 26.113 7.105 1.162 1.00 9.80 152 LEU A C 1
ATOM 1156 O O . LEU A 1 153 ? 26.092 8.323 1.305 1.00 12.86 152 LEU A O 1
ATOM 1161 N N . TYR A 1 154 ? 27.057 6.346 1.710 1.00 8.17 153 TYR A N 1
ATOM 1162 C CA . TYR A 1 154 ? 28.051 6.959 2.593 1.00 8.46 153 TYR A CA 1
ATOM 1163 C C . TYR A 1 154 ? 29.025 7.830 1.813 1.00 8.18 153 TYR A C 1
ATOM 1164 O O . TYR A 1 154 ? 29.815 7.351 1.012 1.00 10.11 153 TYR A O 1
ATOM 1173 N N . ASP A 1 155 ? 28.957 9.125 2.089 1.00 8.69 154 ASP A N 1
ATOM 1174 C CA . ASP A 1 155 ? 29.748 10.126 1.410 1.00 8.72 154 ASP A CA 1
ATOM 1175 C C . ASP A 1 155 ? 30.262 11.062 2.482 1.00 10.80 154 ASP A C 1
ATOM 1176 O O . ASP A 1 155 ? 29.465 11.759 3.099 1.00 11.00 154 ASP A O 1
ATOM 1181 N N . PRO A 1 156 ? 31.589 11.079 2.716 1.00 9.12 155 PRO A N 1
ATOM 1182 C CA . PRO A 1 156 ? 32.132 11.912 3.795 1.00 10.85 155 PRO A CA 1
ATOM 1183 C C . PRO A 1 156 ? 31.857 13.393 3.600 1.00 11.27 155 PRO A C 1
ATOM 1184 O O . PRO A 1 156 ? 31.940 14.155 4.568 1.00 12.03 155 PRO A O 1
ATOM 1188 N N . ARG A 1 157 ? 31.521 13.803 2.383 1.00 10.04 156 ARG A N 1
ATOM 1189 C CA . ARG A 1 157 ? 31.233 15.212 2.133 1.00 12.30 156 ARG A CA 1
ATOM 1190 C C . ARG A 1 157 ? 29.745 15.521 2.091 1.00 12.80 156 ARG A C 1
ATOM 1191 O O . ARG A 1 157 ? 29.361 16.643 1.730 1.00 16.46 156 ARG A O 1
ATOM 1199 N N . MET A 1 158 ? 28.913 14.547 2.458 1.00 12.20 157 MET A N 1
ATOM 1200 C CA . MET A 1 158 ? 27.461 14.739 2.486 1.00 13.47 157 MET A CA 1
ATOM 1201 C C . MET A 1 158 ? 27.051 15.866 3.426 1.00 16.92 157 MET A C 1
ATOM 1202 O O . MET A 1 158 ? 27.538 15.965 4.549 1.00 13.91 157 MET A O 1
ATOM 1207 N N . ILE A 1 159 ? 26.152 16.720 2.949 1.00 18.77 158 ILE A N 1
ATOM 1208 C CA . ILE A 1 159 ? 25.611 17.810 3.747 1.00 21.44 158 ILE A CA 1
ATOM 1209 C C . ILE A 1 159 ? 24.214 17.418 4.201 1.00 19.14 158 ILE A C 1
ATOM 1210 O O . ILE A 1 159 ? 23.374 17.060 3.374 1.00 26.19 158 ILE A O 1
ATOM 1215 N N . ARG A 1 160 ? 23.969 17.462 5.506 1.00 21.39 159 ARG A N 1
ATOM 1216 C CA . ARG A 1 160 ? 22.682 17.015 6.037 1.00 29.18 159 ARG A CA 1
ATOM 1217 C C . ARG A 1 160 ? 21.516 17.840 5.488 1.00 30.54 159 ARG A C 1
ATOM 1218 O O . ARG A 1 160 ? 21.531 19.070 5.546 1.00 36.39 159 ARG A O 1
ATOM 1226 N N . VAL B 2 1 ? 48.015 27.798 -19.182 1.00 19.49 88 VAL B N 1
ATOM 1227 C CA . VAL B 2 1 ? 46.573 27.949 -19.320 1.00 18.92 88 VAL B CA 1
ATOM 1228 C C . VAL B 2 1 ? 45.862 26.868 -18.516 1.00 18.14 88 VAL B C 1
ATOM 1229 O O . VAL B 2 1 ? 46.104 25.677 -18.714 1.00 20.79 88 VAL B O 1
ATOM 1233 N N . LEU B 2 2 ? 44.990 27.292 -17.607 1.00 13.70 89 LEU B N 1
ATOM 1234 C CA . LEU B 2 2 ? 44.254 26.364 -16.739 1.00 14.35 89 LEU B CA 1
ATOM 1235 C C . LEU B 2 2 ? 43.224 25.535 -17.499 1.00 18.23 89 LEU B C 1
ATOM 1236 O O . LEU B 2 2 ? 43.091 24.335 -17.258 1.00 16.59 89 LEU B O 1
ATOM 1241 N N . GLY B 2 3 ? 42.484 26.171 -18.400 1.00 13.55 90 GLY B N 1
ATOM 1242 C CA . GLY B 2 3 ? 41.407 25.500 -19.114 1.00 15.06 90 GLY B CA 1
ATOM 1243 C C . GLY B 2 3 ? 40.350 24.900 -18.198 1.00 18.50 90 GLY B C 1
ATOM 1244 O O . GLY B 2 3 ? 39.950 23.739 -18.354 1.00 16.18 90 GLY B O 1
ATOM 1245 N N . LEU B 2 4 ? 39.882 25.688 -17.237 1.00 17.96 91 LEU B N 1
ATOM 1246 C CA . LEU B 2 4 ? 38.915 25.181 -16.272 1.00 13.02 91 LEU B CA 1
ATOM 1247 C C . LEU B 2 4 ? 37.601 24.782 -16.919 1.00 16.28 91 LEU B C 1
ATOM 1248 O O . LEU B 2 4 ? 36.947 23.846 -16.460 1.00 15.68 91 LEU B O 1
ATOM 1253 N N . ALA B 2 5 ? 37.219 25.482 -17.986 1.00 17.09 92 ALA B N 1
ATOM 1254 C CA . ALA B 2 5 ? 35.953 25.219 -18.663 1.00 15.55 92 ALA B CA 1
ATOM 1255 C C . ALA B 2 5 ? 35.904 23.791 -19.198 1.00 13.57 92 ALA B C 1
ATOM 1256 O O . ALA B 2 5 ? 34.854 23.142 -19.169 1.00 15.00 92 ALA B O 1
ATOM 1258 N N . LYS B 2 6 ? 37.043 23.305 -19.671 1.00 14.95 93 LYS B N 1
ATOM 1259 C CA . LYS B 2 6 ? 37.105 21.953 -20.212 1.00 13.65 93 LYS B CA 1
ATOM 1260 C C . LYS B 2 6 ? 36.871 20.939 -19.094 1.00 15.31 93 LYS B C 1
ATOM 1261 O O . LYS B 2 6 ? 36.121 19.977 -19.260 1.00 14.39 93 LYS B O 1
ATOM 1267 N N . LEU B 2 7 ? 37.500 21.172 -17.945 1.00 12.78 94 LEU B N 1
ATOM 1268 C CA . LEU B 2 7 ? 37.314 20.295 -16.791 1.00 11.93 94 LEU B CA 1
ATOM 1269 C C . LEU B 2 7 ? 35.895 20.372 -16.225 1.00 12.88 94 LEU B C 1
ATOM 1270 O O . LEU B 2 7 ? 35.331 19.351 -15.830 1.00 12.94 94 LEU B O 1
ATOM 1275 N N . VAL B 2 8 ? 35.314 21.571 -16.187 1.00 13.55 95 VAL B N 1
ATOM 1276 C CA . VAL B 2 8 ? 33.920 21.720 -15.764 1.00 13.88 95 VAL B CA 1
ATOM 1277 C C . VAL B 2 8 ? 32.996 20.917 -16.680 1.00 12.69 95 VAL B C 1
ATOM 1278 O O . VAL B 2 8 ? 32.090 20.234 -16.205 1.00 12.17 95 VAL B O 1
ATOM 1282 N N . GLY B 2 9 ? 33.241 20.983 -17.988 1.00 13.25 96 GLY B N 1
ATOM 1283 C CA . GLY B 2 9 ? 32.431 20.249 -18.946 1.00 13.64 96 GLY B CA 1
ATOM 1284 C C . GLY B 2 9 ? 32.551 18.751 -18.754 1.00 11.27 96 GLY B C 1
ATOM 1285 O O . GLY B 2 9 ? 31.561 18.021 -18.848 1.00 11.90 96 GLY B O 1
ATOM 1286 N N . GLN B 2 10 ? 33.771 18.294 -18.499 1.00 12.72 97 GLN B N 1
ATOM 1287 C CA . GLN B 2 10 ? 34.016 16.880 -18.229 1.00 10.00 97 GLN B CA 1
ATOM 1288 C C . GLN B 2 10 ? 33.210 16.429 -17.013 1.00 11.48 97 GLN B C 1
ATOM 1289 O O . GLN B 2 10 ? 32.549 15.382 -17.022 1.00 11.39 97 GLN B O 1
ATOM 1295 N N . LEU B 2 11 ? 33.243 17.248 -15.971 1.00 11.35 98 LEU B N 1
ATOM 1296 C CA . LEU B 2 11 ? 32.530 16.957 -14.744 1.00 10.77 98 LEU B CA 1
ATOM 1297 C C . LEU B 2 11 ? 31.018 16.966 -14.966 1.00 12.70 98 LEU B C 1
ATOM 1298 O O . LEU B 2 11 ? 30.294 16.083 -14.496 1.00 11.79 98 LEU B O 1
ATOM 1303 N N . GLU B 2 12 ? 30.528 17.967 -15.688 1.00 11.60 99 GLU B N 1
ATOM 1304 C CA . GLU B 2 12 ? 29.104 18.049 -15.959 1.00 12.56 99 GLU B CA 1
ATOM 1305 C C . GLU B 2 12 ? 28.623 16.847 -16.781 1.00 10.79 99 GLU B C 1
ATOM 1306 O O . GLU B 2 12 ? 27.545 16.307 -16.521 1.00 13.28 99 GLU B O 1
ATOM 1312 N N . ASP B 2 13 ? 29.427 16.423 -17.752 1.00 12.10 100 ASP B N 1
ATOM 1313 C CA . ASP B 2 13 ? 29.080 15.241 -18.546 1.00 13.98 100 ASP B CA 1
ATOM 1314 C C . ASP B 2 13 ? 28.983 14.011 -17.660 1.00 13.11 100 ASP B C 1
ATOM 1315 O O . ASP B 2 13 ? 28.056 13.218 -17.790 1.00 13.02 100 ASP B O 1
ATOM 1320 N N . MET B 2 14 ? 29.942 13.859 -16.753 1.00 11.58 101 MET B N 1
ATOM 1321 C CA . MET B 2 14 ? 29.945 12.721 -15.836 1.00 10.40 101 MET B CA 1
ATOM 1322 C C . MET B 2 14 ? 28.672 12.662 -14.982 1.00 9.22 101 MET B C 1
ATOM 1323 O O . MET B 2 14 ? 28.048 11.615 -14.836 1.00 10.16 101 MET B O 1
ATOM 1328 N N . VAL B 2 15 ? 28.287 13.797 -14.412 1.00 10.56 102 VAL B N 1
ATOM 1329 C CA . VAL B 2 15 ? 27.115 13.838 -13.554 1.00 10.74 102 VAL B CA 1
ATOM 1330 C C . VAL B 2 15 ? 25.834 13.640 -14.377 1.00 10.74 102 VAL B C 1
ATOM 1331 O O . VAL B 2 15 ? 24.897 12.985 -13.923 1.00 11.45 102 VAL B O 1
ATOM 1335 N N . GLU B 2 16 ? 25.802 14.176 -15.597 1.00 11.49 103 GLU B N 1
ATOM 1336 C CA . GLU B 2 16 ? 24.638 13.972 -16.455 1.00 12.86 103 GLU B CA 1
ATOM 1337 C C . GLU B 2 16 ? 24.459 12.492 -16.800 1.00 12.85 103 GLU B C 1
ATOM 1338 O O . GLU B 2 16 ? 23.338 11.980 -16.830 1.00 13.74 103 GLU B O 1
ATOM 1344 N N . GLU B 2 17 ? 25.575 11.804 -17.030 1.00 11.65 104 GLU B N 1
ATOM 1345 C CA . GLU B 2 17 ? 25.557 10.393 -17.407 1.00 11.22 104 GLU B CA 1
ATOM 1346 C C . GLU B 2 17 ? 25.291 9.459 -16.233 1.00 12.93 104 GLU B C 1
ATOM 1347 O O . GLU B 2 17 ? 24.646 8.420 -16.389 1.00 13.63 104 GLU B O 1
ATOM 1353 N N . SER B 2 18 ? 25.785 9.836 -15.062 1.00 11.24 105 SER B N 1
ATOM 1354 C CA . SER B 2 18 ? 25.898 8.893 -13.952 1.00 10.76 105 SER B CA 1
ATOM 1355 C C . SER B 2 18 ? 25.261 9.368 -12.655 1.00 9.99 105 SER B C 1
ATOM 1356 O O . SER B 2 18 ? 25.303 8.655 -11.652 1.00 10.20 105 SER B O 1
ATOM 1359 N N . GLY B 2 19 ? 24.683 10.563 -12.662 1.00 11.98 106 GLY B N 1
ATOM 1360 C CA . GLY B 2 19 ? 24.075 11.099 -11.459 1.00 10.08 106 GLY B CA 1
ATOM 1361 C C . GLY B 2 19 ? 22.909 12.025 -11.723 1.00 13.00 106 GLY B C 1
ATOM 1362 O O . GLY B 2 19 ? 22.202 11.886 -12.718 1.00 14.40 106 GLY B O 1
ATOM 1363 N N . GLU B 2 20 ? 22.716 12.967 -10.810 1.00 11.55 107 GLU B N 1
ATOM 1364 C CA . GLU B 2 20 ? 21.631 13.935 -10.883 1.00 15.27 107 GLU B CA 1
ATOM 1365 C C . GLU B 2 20 ? 22.193 15.339 -11.032 1.00 14.05 107 GLU B C 1
ATOM 1366 O O . GLU B 2 20 ? 22.936 15.816 -10.173 1.00 14.47 107 GLU B O 1
ATOM 1372 N N . THR B 2 21 ? 21.813 16.012 -12.111 1.00 17.30 108 THR B N 1
ATOM 1373 C CA . THR B 2 21 ? 22.334 17.341 -12.405 1.00 16.97 108 THR B CA 1
ATOM 1374 C C . THR B 2 21 ? 21.597 18.451 -11.662 1.00 19.28 108 THR B C 1
ATOM 1375 O O . THR B 2 21 ? 22.150 19.537 -11.458 1.00 19.18 108 THR B O 1
ATOM 1379 N N . ASP B 2 22 ? 20.354 18.192 -11.267 1.00 19.22 109 ASP B N 1
ATOM 1380 C CA . ASP B 2 22 ? 19.539 19.247 -10.671 1.00 26.31 109 ASP B CA 1
ATOM 1381 C C . ASP B 2 22 ? 20.170 19.801 -9.400 1.00 21.37 109 ASP B C 1
ATOM 1382 O O . ASP B 2 22 ? 20.432 19.069 -8.442 1.00 23.56 109 ASP B O 1
ATOM 1387 N N . GLY B 2 23 ? 20.428 21.101 -9.409 1.00 21.62 110 GLY B N 1
ATOM 1388 C CA . GLY B 2 23 ? 20.979 21.764 -8.247 1.00 20.87 110 GLY B CA 1
ATOM 1389 C C . GLY B 2 23 ? 22.482 21.623 -8.104 1.00 22.10 110 GLY B C 1
ATOM 1390 O O . GLY B 2 23 ? 23.068 22.177 -7.176 1.00 25.46 110 GLY B O 1
ATOM 1391 N N . PHE B 2 24 ? 23.116 20.894 -9.017 1.00 19.93 111 PHE B N 1
ATOM 1392 C CA . PHE B 2 24 ? 24.557 20.688 -8.904 1.00 17.90 111 PHE B CA 1
ATOM 1393 C C . PHE B 2 24 ? 25.366 21.818 -9.518 1.00 14.79 111 PHE B C 1
ATOM 1394 O O . PHE B 2 24 ? 25.233 22.125 -10.703 1.00 19.75 111 PHE B O 1
ATOM 1402 N N . ASP B 2 25 ? 26.236 22.400 -8.697 1.00 14.24 112 ASP B N 1
ATOM 1403 C CA . ASP B 2 25 ? 27.134 23.472 -9.107 1.00 17.58 112 ASP B CA 1
ATOM 1404 C C . ASP B 2 25 ? 28.523 22.901 -9.393 1.00 14.86 112 ASP B C 1
ATOM 1405 O O . ASP B 2 25 ? 29.361 22.789 -8.491 1.00 14.26 112 ASP B O 1
ATOM 1410 N N . ALA B 2 26 ? 28.767 22.533 -10.647 1.00 13.43 113 ALA B N 1
ATOM 1411 C CA . ALA B 2 26 ? 30.028 21.880 -11.001 1.00 13.29 113 ALA B CA 1
ATOM 1412 C C . ALA B 2 26 ? 31.266 22.784 -10.841 1.00 14.94 113 ALA B C 1
ATOM 1413 O O . ALA B 2 26 ? 32.296 22.329 -10.344 1.00 13.37 113 ALA B O 1
ATOM 1415 N N . PRO B 2 27 ? 31.185 24.063 -11.251 1.00 12.64 114 PRO B N 1
ATOM 1416 C CA . PRO B 2 27 ? 32.370 24.892 -11.010 1.00 12.33 114 PRO B CA 1
ATOM 1417 C C . PRO B 2 27 ? 32.716 25.009 -9.525 1.00 11.19 114 PRO B C 1
ATOM 1418 O O . PRO B 2 27 ? 33.903 25.025 -9.167 1.00 12.12 114 PRO B O 1
ATOM 1422 N N . GLU B 2 28 ? 31.694 25.080 -8.674 1.00 12.19 115 GLU B N 1
ATOM 1423 C CA . GLU B 2 28 ? 31.927 25.178 -7.238 1.00 12.36 115 GLU B CA 1
ATOM 1424 C C . GLU B 2 28 ? 32.617 23.925 -6.701 1.00 11.36 115 GLU B C 1
ATOM 1425 O O . GLU B 2 28 ? 33.598 24.014 -5.960 1.00 12.35 115 GLU B O 1
ATOM 1431 N N . TRP B 2 29 ? 32.110 22.760 -7.088 1.00 10.67 116 TRP B N 1
ATOM 1432 C CA . TRP B 2 29 ? 32.714 21.508 -6.647 1.00 9.07 116 TRP B CA 1
ATOM 1433 C C . TRP B 2 29 ? 34.138 21.378 -7.175 1.00 9.06 116 TRP B C 1
ATOM 1434 O O . TRP B 2 29 ? 35.052 21.014 -6.436 1.00 10.07 116 TRP B O 1
ATOM 1445 N N . LEU B 2 30 ? 34.325 21.680 -8.454 1.00 9.18 117 LEU B N 1
ATOM 1446 C CA . LEU B 2 30 ? 35.647 21.580 -9.056 1.00 10.86 117 LEU B CA 1
ATOM 1447 C C . LEU B 2 30 ? 36.655 22.488 -8.372 1.00 8.64 117 LEU B C 1
ATOM 1448 O O . LEU B 2 30 ? 37.815 22.120 -8.204 1.00 10.55 117 LEU B O 1
ATOM 1453 N N . SER B 2 31 ? 36.210 23.682 -7.975 1.00 9.89 118 SER B N 1
ATOM 1454 C CA . SER B 2 31 ? 37.109 24.624 -7.320 1.00 12.51 118 SER B CA 1
ATOM 1455 C C . SER B 2 31 ? 37.729 24.008 -6.074 1.00 11.47 118 SER B C 1
ATOM 1456 O O . SER B 2 31 ? 38.937 24.102 -5.865 1.00 10.72 118 SER B O 1
ATOM 1459 N N . SER B 2 32 ? 36.897 23.366 -5.256 1.00 11.60 119 SER B N 1
ATOM 1460 C CA . SER B 2 32 ? 37.391 22.742 -4.036 1.00 9.12 119 SER B CA 1
ATOM 1461 C C . SER B 2 32 ? 38.290 21.552 -4.342 1.00 9.82 119 SER B C 1
ATOM 1462 O O . SER B 2 32 ? 39.380 21.433 -3.783 1.00 11.67 119 SER B O 1
ATOM 1465 N N . TRP B 2 33 ? 37.844 20.690 -5.246 1.00 9.42 120 TRP B N 1
ATOM 1466 C CA . TRP B 2 33 ? 38.597 19.482 -5.587 1.00 8.94 120 TRP B CA 1
ATOM 1467 C C . TRP B 2 33 ? 39.995 19.817 -6.107 1.00 10.79 120 TRP B C 1
ATOM 1468 O O . TRP B 2 33 ? 40.980 19.159 -5.761 1.00 10.90 120 TRP B O 1
ATOM 1479 N N . LEU B 2 34 ? 40.085 20.860 -6.925 1.00 9.38 121 LEU B N 1
ATOM 1480 C CA . LEU B 2 34 ? 41.374 21.270 -7.473 1.00 8.33 121 LEU B CA 1
ATOM 1481 C C . LEU B 2 34 ? 42.352 21.741 -6.399 1.00 8.77 121 LEU B C 1
ATOM 1482 O O . LEU B 2 34 ? 43.563 21.673 -6.593 1.00 11.57 121 LEU B O 1
ATOM 1487 N N . ARG B 2 35 ? 41.820 22.221 -5.276 1.00 10.47 122 ARG B N 1
ATOM 1488 C CA . ARG B 2 35 ? 42.647 22.819 -4.228 1.00 12.47 122 ARG B CA 1
ATOM 1489 C C . ARG B 2 35 ? 42.756 21.963 -2.976 1.00 14.69 122 ARG B C 1
ATOM 1490 O O . ARG B 2 35 ? 43.218 22.433 -1.936 1.00 19.05 122 ARG B O 1
ATOM 1498 N N . GLN B 2 36 ? 42.330 20.711 -3.078 1.00 11.61 123 GLN B N 1
ATOM 1499 C CA . GLN B 2 36 ? 42.461 19.757 -1.984 1.00 12.50 123 GLN B CA 1
ATOM 1500 C C . GLN B 2 36 ? 43.451 18.681 -2.390 1.00 10.51 123 GLN B C 1
ATOM 1501 O O . GLN B 2 36 ? 43.549 18.352 -3.578 1.00 12.31 123 GLN B O 1
ATOM 1507 N N . PRO B 2 37 ? 44.197 18.134 -1.414 1.00 11.58 124 PRO B N 1
ATOM 1508 C CA . PRO B 2 37 ? 45.095 17.021 -1.743 1.00 14.17 124 PRO B CA 1
ATOM 1509 C C . PRO B 2 37 ? 44.338 15.868 -2.390 1.00 9.59 124 PRO B C 1
ATOM 1510 O O . PRO B 2 37 ? 43.250 15.497 -1.952 1.00 11.62 124 PRO B O 1
ATOM 1514 N N . LEU B 2 38 ? 44.903 15.346 -3.469 1.00 9.54 125 LEU B N 1
ATOM 1515 C CA . LEU B 2 38 ? 44.330 14.185 -4.148 1.00 8.49 125 LEU B CA 1
ATOM 1516 C C . LEU B 2 38 ? 45.196 12.974 -3.852 1.00 9.65 125 LEU B C 1
ATOM 1517 O O . LEU B 2 38 ? 46.316 12.880 -4.339 1.00 8.88 125 LEU B O 1
ATOM 1522 N N . PRO B 2 39 ? 44.702 12.063 -3.006 1.00 8.34 126 PRO B N 1
ATOM 1523 C CA . PRO B 2 39 ? 45.540 10.938 -2.575 1.00 8.92 126 PRO B CA 1
ATOM 1524 C C . PRO B 2 39 ? 46.053 10.111 -3.753 1.00 10.39 126 PRO B C 1
ATOM 1525 O O . PRO B 2 39 ? 47.190 9.643 -3.719 1.00 9.41 126 PRO B O 1
ATOM 1529 N N . ALA B 2 40 ? 45.243 9.964 -4.796 1.00 8.96 127 ALA B N 1
ATOM 1530 C CA . ALA B 2 40 ? 45.642 9.204 -5.975 1.00 9.41 127 ALA B CA 1
ATOM 1531 C C . ALA B 2 40 ? 46.869 9.798 -6.667 1.00 11.58 127 ALA B C 1
ATOM 1532 O O . ALA B 2 40 ? 47.590 9.095 -7.382 1.00 14.16 127 ALA B O 1
ATOM 1534 N N . LEU B 2 41 ? 47.102 11.089 -6.466 1.00 10.70 128 LEU B N 1
ATOM 1535 C CA . LEU B 2 41 ? 48.264 11.732 -7.073 1.00 12.67 128 LEU B CA 1
ATOM 1536 C C . LEU B 2 41 ? 49.369 11.959 -6.056 1.00 12.92 128 LEU B C 1
ATOM 1537 O O . LEU B 2 41 ? 50.274 12.763 -6.295 1.00 18.27 128 LEU B O 1
ATOM 1542 N N . GLY B 2 42 ? 49.292 11.264 -4.922 1.00 11.27 129 GLY B N 1
ATOM 1543 C CA . GLY B 2 42 ? 50.304 11.357 -3.884 1.00 12.78 129 GLY B CA 1
ATOM 1544 C C . GLY B 2 42 ? 50.100 12.520 -2.932 1.00 12.47 129 GLY B C 1
ATOM 1545 O O . GLY B 2 42 ? 51.032 12.922 -2.232 1.00 14.61 129 GLY B O 1
ATOM 1546 N N . GLY B 2 43 ? 48.881 13.059 -2.898 1.00 11.97 130 GLY B N 1
ATOM 1547 C CA . GLY B 2 43 ? 48.552 14.105 -1.946 1.00 13.13 130 GLY B CA 1
ATOM 1548 C C . GLY B 2 43 ? 48.768 15.515 -2.457 1.00 16.20 130 GLY B C 1
ATOM 1549 O O . GLY B 2 43 ? 48.636 16.484 -1.712 1.00 21.80 130 GLY B O 1
ATOM 1550 N N . VAL B 2 44 ? 49.094 15.635 -3.735 1.00 12.26 131 VAL B N 1
ATOM 1551 C CA . VAL B 2 44 ? 49.265 16.940 -4.345 1.00 12.74 131 VAL B CA 1
ATOM 1552 C C . VAL B 2 44 ? 47.905 17.543 -4.715 1.00 18.43 131 VAL B C 1
ATOM 1553 O O . VAL B 2 44 ? 46.946 16.818 -4.983 1.00 14.87 131 VAL B O 1
ATOM 1557 N N . ASN B 2 45 ? 47.810 18.870 -4.705 1.00 14.13 132 ASN B N 1
ATOM 1558 C CA . ASN B 2 45 ? 46.599 19.531 -5.179 1.00 11.51 132 ASN B CA 1
ATOM 1559 C C . ASN B 2 45 ? 46.572 19.532 -6.700 1.00 13.07 132 ASN B C 1
ATOM 1560 O O . ASN B 2 45 ? 47.534 19.962 -7.329 1.00 14.04 132 ASN B O 1
ATOM 1565 N N . PRO B 2 46 ? 45.479 19.052 -7.307 1.00 10.46 133 PRO B N 1
ATOM 1566 C CA . PRO B 2 46 ? 45.427 19.001 -8.770 1.00 9.73 133 PRO B CA 1
ATOM 1567 C C . PRO B 2 46 ? 45.701 20.343 -9.452 1.00 13.81 133 PRO B C 1
ATOM 1568 O O . PRO B 2 46 ? 46.283 20.342 -10.538 1.00 13.36 133 PRO B O 1
ATOM 1572 N N . ILE B 2 47 ? 45.312 21.453 -8.829 1.00 11.92 134 ILE B N 1
ATOM 1573 C CA . ILE B 2 47 ? 45.548 22.776 -9.429 1.00 13.74 134 ILE B CA 1
ATOM 1574 C C . ILE B 2 47 ? 47.038 22.984 -9.735 1.00 16.57 134 ILE B C 1
ATOM 1575 O O . ILE B 2 47 ? 47.390 23.642 -10.718 1.00 18.13 134 ILE B O 1
ATOM 1580 N N . ASP B 2 48 ? 47.908 22.398 -8.913 1.00 13.99 135 ASP B N 1
ATOM 1581 C CA . ASP B 2 48 ? 49.347 22.613 -9.051 1.00 15.50 135 ASP B CA 1
ATOM 1582 C C . ASP B 2 48 ? 49.941 21.876 -10.254 1.00 18.73 135 ASP B C 1
ATOM 1583 O O . ASP B 2 48 ? 51.099 22.094 -10.613 1.00 19.86 135 ASP B O 1
ATOM 1588 N N . LEU B 2 49 ? 49.154 21.008 -10.880 1.00 16.80 136 LEU B N 1
ATOM 1589 C CA . LEU B 2 49 ? 49.621 20.250 -12.038 1.00 13.75 136 LEU B CA 1
ATOM 1590 C C . LEU B 2 49 ? 49.131 20.820 -13.372 1.00 17.07 136 LEU B C 1
ATOM 1591 O O . LEU B 2 49 ? 49.531 20.349 -14.435 1.00 18.29 136 LEU B O 1
ATOM 1596 N N . LEU B 2 50 ? 48.276 21.838 -13.334 1.00 15.05 137 LEU B N 1
ATOM 1597 C CA . LEU B 2 50 ? 47.644 22.318 -14.556 1.00 14.83 137 LEU B CA 1
ATOM 1598 C C . LEU B 2 50 ? 48.528 23.272 -15.372 1.00 15.29 137 LEU B C 1
ATOM 1599 O O . LEU B 2 50 ? 48.064 23.842 -16.360 1.00 18.99 137 LEU B O 1
ATOM 1604 N N . ASP B 2 51 ? 49.789 23.422 -14.975 1.00 18.04 138 ASP B N 1
ATOM 1605 C CA . ASP B 2 51 ? 50.720 24.269 -15.720 1.00 21.58 138 ASP B CA 1
ATOM 1606 C C . ASP B 2 51 ? 51.485 23.512 -16.812 1.00 20.72 138 ASP B C 1
ATOM 1607 O O . ASP B 2 51 ? 52.305 24.100 -17.515 1.00 23.27 138 ASP B O 1
ATOM 1612 N N . THR B 2 52 ? 51.227 22.213 -16.962 1.00 18.15 139 THR B N 1
ATOM 1613 C CA . THR B 2 52 ? 51.815 21.454 -18.068 1.00 21.19 139 THR B CA 1
ATOM 1614 C C . THR B 2 52 ? 50.768 20.608 -18.789 1.00 20.58 139 THR B C 1
ATOM 1615 O O . THR B 2 52 ? 49.725 20.276 -18.219 1.00 16.51 139 THR B O 1
ATOM 1619 N N . MET B 2 53 ? 51.048 20.258 -20.041 1.00 18.74 140 MET B N 1
ATOM 1620 C CA . MET B 2 53 ? 50.147 19.402 -20.806 1.00 19.27 140 MET B CA 1
ATOM 1621 C C . MET B 2 53 ? 50.049 18.032 -20.139 1.00 19.76 140 MET B C 1
ATOM 1622 O O . MET B 2 53 ? 48.964 17.451 -20.049 1.00 17.59 140 MET B O 1
ATOM 1627 N N . GLU B 2 54 ? 51.183 17.534 -19.658 1.00 18.04 141 GLU B N 1
ATOM 1628 C CA . GLU B 2 54 ? 51.233 16.255 -18.946 1.00 18.14 141 GLU B CA 1
ATOM 1629 C C . GLU B 2 54 ? 50.344 16.299 -17.706 1.00 21.69 141 GLU B C 1
ATOM 1630 O O . GLU B 2 54 ? 49.552 15.385 -17.461 1.00 19.93 141 GLU B O 1
ATOM 1636 N N . GLY B 2 55 ? 50.480 17.371 -16.931 1.00 15.94 142 GLY B N 1
ATOM 1637 C CA . GLY B 2 55 ? 49.706 17.529 -15.714 1.00 16.94 142 GLY B CA 1
ATOM 1638 C C . GLY B 2 55 ? 48.220 17.628 -15.993 1.00 14.05 142 GLY B C 1
ATOM 1639 O O . GLY B 2 55 ? 47.411 17.084 -15.241 1.00 14.15 142 GLY B O 1
ATOM 1640 N N . GLN B 2 56 ? 47.850 18.325 -17.065 1.00 15.03 143 GLN B N 1
ATOM 1641 C CA . GLN B 2 56 ? 46.456 18.405 -17.484 1.00 14.00 143 GLN B CA 1
ATOM 1642 C C . GLN B 2 56 ? 45.899 17.011 -17.755 1.00 13.57 143 GLN B C 1
ATOM 1643 O O . GLN B 2 56 ? 44.779 16.690 -17.354 1.00 12.07 143 GLN B O 1
ATOM 1649 N N . ALA B 2 57 ? 46.684 16.188 -18.443 1.00 13.69 144 ALA B N 1
ATOM 1650 C CA . ALA B 2 57 ? 46.252 14.835 -18.783 1.00 14.13 144 ALA B CA 1
ATOM 1651 C C . ALA B 2 57 ? 46.053 13.987 -17.527 1.00 12.33 144 ALA B C 1
ATOM 1652 O O . ALA B 2 57 ? 45.080 13.247 -17.418 1.00 11.74 144 ALA B O 1
ATOM 1654 N N . VAL B 2 58 ? 46.981 14.108 -16.590 1.00 12.28 145 VAL B N 1
ATOM 1655 C CA . VAL B 2 58 ? 46.919 13.373 -15.329 1.00 11.66 145 VAL B CA 1
ATOM 1656 C C . VAL B 2 58 ? 45.663 13.738 -14.525 1.00 12.18 145 VAL B C 1
ATOM 1657 O O . VAL B 2 58 ? 44.951 12.865 -14.016 1.00 11.79 145 VAL B O 1
ATOM 1661 N N . VAL B 2 59 ? 45.380 15.031 -14.419 1.00 11.61 146 VAL B N 1
ATOM 1662 C CA . VAL B 2 59 ? 44.224 15.480 -13.662 1.00 10.90 146 VAL B CA 1
ATOM 1663 C C . VAL B 2 59 ? 42.927 15.055 -14.349 1.00 8.82 146 VAL B C 1
ATOM 1664 O O . VAL B 2 59 ? 42.000 14.565 -13.688 1.00 9.68 146 VAL B O 1
ATOM 1668 N N . SER B 2 60 ? 42.863 15.199 -15.668 1.00 10.07 147 SER B N 1
ATOM 1669 C CA . SER B 2 60 ? 41.676 14.777 -16.408 1.00 12.14 147 SER B CA 1
ATOM 1670 C C . SER B 2 60 ? 41.405 13.272 -16.256 1.00 9.71 147 SER B C 1
ATOM 1671 O O . SER B 2 60 ? 40.252 12.849 -16.141 1.00 9.69 147 SER B O 1
ATOM 1674 N N . ARG B 2 61 ? 42.463 12.467 -16.255 1.00 11.12 148 ARG B N 1
ATOM 1675 C CA A ARG B 2 61 ? 42.308 11.025 -16.105 0.41 10.98 148 ARG B CA 1
ATOM 1676 C CA B ARG B 2 61 ? 42.339 11.020 -16.091 0.59 10.96 148 ARG B CA 1
ATOM 1677 C C . ARG B 2 61 ? 41.798 10.663 -14.714 1.00 9.70 148 ARG B C 1
ATOM 1678 O O . ARG B 2 61 ? 40.908 9.810 -14.579 1.00 9.90 148 ARG B O 1
ATOM 1693 N N . ALA B 2 62 ? 42.343 11.307 -13.682 1.00 10.13 149 ALA B N 1
ATOM 1694 C CA . ALA B 2 62 ? 41.860 11.086 -12.325 1.00 9.62 149 ALA B CA 1
ATOM 1695 C C . ALA B 2 62 ? 40.383 11.442 -12.219 1.00 10.06 149 ALA B C 1
ATOM 1696 O O . ALA B 2 62 ? 39.590 10.708 -11.613 1.00 8.30 149 ALA B O 1
ATOM 1698 N N . LEU B 2 63 ? 40.008 12.582 -12.798 1.00 9.15 150 LEU B N 1
ATOM 1699 C CA A LEU B 2 63 ? 38.615 12.990 -12.797 0.77 10.07 150 LEU B CA 1
ATOM 1700 C CA B LEU B 2 63 ? 38.606 12.991 -12.818 0.23 10.06 150 LEU B CA 1
ATOM 1701 C C . LEU B 2 63 ? 37.752 11.920 -13.478 1.00 8.55 150 LEU B C 1
ATOM 1702 O O . LEU B 2 63 ? 36.697 11.550 -12.980 1.00 9.50 150 LEU B O 1
ATOM 1711 N N . ALA B 2 64 ? 38.227 11.407 -14.609 1.00 8.01 151 ALA B N 1
ATOM 1712 C CA . ALA B 2 64 ? 37.494 10.389 -15.346 1.00 7.96 151 ALA B CA 1
ATOM 1713 C C . ALA B 2 64 ? 37.352 9.074 -14.569 1.00 8.25 151 ALA B C 1
ATOM 1714 O O . ALA B 2 64 ? 36.351 8.358 -14.715 1.00 8.77 151 ALA B O 1
ATOM 1716 N N . GLN B 2 65 ? 38.344 8.756 -13.741 1.00 7.69 152 GLN B N 1
ATOM 1717 C CA . GLN B 2 65 ? 38.313 7.506 -12.978 1.00 6.67 152 GLN B CA 1
ATOM 1718 C C . GLN B 2 65 ? 37.244 7.522 -11.893 1.00 8.33 152 GLN B C 1
ATOM 1719 O O . GLN B 2 65 ? 36.796 6.463 -11.442 1.00 7.30 152 GLN B O 1
ATOM 1725 N N . ILE B 2 66 ? 36.831 8.720 -11.486 1.00 7.76 153 ILE B N 1
ATOM 1726 C CA . ILE B 2 66 ? 35.736 8.858 -10.532 1.00 7.37 153 ILE B CA 1
ATOM 1727 C C . ILE B 2 66 ? 34.513 8.129 -11.067 1.00 7.32 153 ILE B C 1
ATOM 1728 O O . ILE B 2 66 ? 33.823 7.439 -10.335 1.00 8.67 153 ILE B O 1
ATOM 1733 N N . GLN B 2 67 ? 34.274 8.269 -12.368 1.00 7.13 154 GLN B N 1
ATOM 1734 C CA . GLN B 2 67 ? 33.157 7.600 -13.020 1.00 7.45 154 GLN B CA 1
ATOM 1735 C C . GLN B 2 67 ? 33.502 6.183 -13.499 1.00 7.96 154 GLN B C 1
ATOM 1736 O O . GLN B 2 67 ? 32.674 5.289 -13.403 1.00 8.59 154 GLN B O 1
ATOM 1742 N N . SER B 2 68 ? 34.702 5.979 -14.035 1.00 8.20 155 SER B N 1
ATOM 1743 C CA . SER B 2 68 ? 34.983 4.708 -14.699 1.00 7.70 155 SER B CA 1
ATOM 1744 C C . SER B 2 68 ? 35.130 3.546 -13.741 1.00 9.74 155 SER B C 1
ATOM 1745 O O . SER B 2 68 ? 34.887 2.402 -14.122 1.00 10.65 155 SER B O 1
ATOM 1748 N N . GLY B 2 69 ? 35.551 3.829 -12.511 1.00 8.46 156 GLY B N 1
ATOM 1749 C CA . GLY B 2 69 ? 35.700 2.785 -11.514 1.00 11.03 156 GLY B CA 1
ATOM 1750 C C . GLY B 2 69 ? 37.020 2.039 -11.558 1.00 8.34 156 GLY B C 1
ATOM 1751 O O . GLY B 2 69 ? 37.204 1.060 -10.834 1.00 11.86 156 GLY B O 1
ATOM 1752 N N . ALA B 2 70 ? 37.950 2.490 -12.392 1.00 8.57 157 ALA B N 1
ATOM 1753 C CA . ALA B 2 70 ? 39.306 1.968 -12.315 1.00 6.75 157 ALA B CA 1
ATOM 1754 C C . ALA B 2 70 ? 39.932 2.430 -11.009 1.00 7.70 157 ALA B C 1
ATOM 1755 O O . ALA B 2 70 ? 39.689 3.555 -10.572 1.00 10.66 157 ALA B O 1
ATOM 1757 N N . PHE B 2 71 ? 40.714 1.568 -10.371 1.00 7.54 158 PHE B N 1
ATOM 1758 C CA . PHE B 2 71 ? 41.426 1.977 -9.172 1.00 7.06 158 PHE B CA 1
ATOM 1759 C C . PHE B 2 71 ? 42.713 2.690 -9.553 1.00 9.57 158 PHE B C 1
ATOM 1760 O O . PHE B 2 71 ? 43.345 2.354 -10.550 1.00 9.47 158 PHE B O 1
ATOM 1768 N N . ALA B 2 72 ? 43.090 3.666 -8.734 1.00 9.28 159 ALA B N 1
ATOM 1769 C CA . ALA B 2 72 ? 44.324 4.421 -8.895 1.00 14.62 159 ALA B CA 1
ATOM 1770 C C . ALA B 2 72 ? 45.309 4.024 -7.783 1.00 10.74 159 ALA B C 1
ATOM 1771 O O . ALA B 2 72 ? 45.338 2.879 -7.300 1.00 13.86 159 ALA B O 1
ATOM 1774 N N . PRO C 1 1 ? 47.456 -20.163 21.288 1.00 31.47 0 PRO C N 1
ATOM 1775 C CA . PRO C 1 1 ? 46.174 -20.425 20.626 1.00 27.66 0 PRO C CA 1
ATOM 1776 C C . PRO C 1 1 ? 46.116 -19.849 19.219 1.00 24.40 0 PRO C C 1
ATOM 1777 O O . PRO C 1 1 ? 46.842 -18.907 18.899 1.00 27.52 0 PRO C O 1
ATOM 1781 N N . VAL C 1 2 ? 45.262 -20.424 18.382 1.00 18.59 1 VAL C N 1
ATOM 1782 C CA . VAL C 1 2 ? 44.947 -19.828 17.098 1.00 14.37 1 VAL C CA 1
ATOM 1783 C C . VAL C 1 2 ? 44.197 -18.531 17.377 1.00 16.94 1 VAL C C 1
ATOM 1784 O O . VAL C 1 2 ? 43.314 -18.494 18.237 1.00 15.07 1 VAL C O 1
ATOM 1788 N N . THR C 1 3 ? 44.567 -17.469 16.669 1.00 13.35 2 THR C N 1
ATOM 1789 C CA . THR C 1 3 ? 43.950 -16.167 16.877 1.00 14.95 2 THR C CA 1
ATOM 1790 C C . THR C 1 3 ? 43.364 -15.620 15.592 1.00 13.24 2 THR C C 1
ATOM 1791 O O . THR C 1 3 ? 43.697 -16.060 14.488 1.00 15.73 2 THR C O 1
ATOM 1795 N N . THR C 1 4 ? 42.475 -14.653 15.769 1.00 11.07 3 THR C N 1
ATOM 1796 C CA . THR C 1 4 ? 41.909 -13.864 14.690 1.00 11.35 3 THR C CA 1
ATOM 1797 C C . THR C 1 4 ? 42.278 -12.415 14.951 1.00 8.64 3 THR C C 1
ATOM 1798 O O . THR C 1 4 ? 42.140 -11.948 16.074 1.00 10.05 3 THR C O 1
ATOM 1802 N N . SER C 1 5 ? 42.752 -11.710 13.931 1.00 9.19 4 SER C N 1
ATOM 1803 C CA . SER C 1 5 ? 43.181 -10.331 14.121 1.00 10.38 4 SER C CA 1
ATOM 1804 C C . SER C 1 5 ? 42.096 -9.316 13.808 1.00 7.81 4 SER C C 1
ATOM 1805 O O . SER C 1 5 ? 41.352 -9.451 12.828 1.00 9.56 4 SER C O 1
ATOM 1808 N N . PHE C 1 6 ? 42.029 -8.301 14.669 1.00 8.76 5 PHE C N 1
ATOM 1809 C CA . PHE C 1 6 ? 41.204 -7.112 14.464 1.00 6.72 5 PHE C CA 1
ATOM 1810 C C . PHE C 1 6 ? 42.134 -5.910 14.533 1.00 6.88 5 PHE C C 1
ATOM 1811 O O . PHE C 1 6 ? 43.313 -6.055 14.873 1.00 8.39 5 PHE C O 1
ATOM 1819 N N . TRP C 1 7 ? 41.635 -4.723 14.190 1.00 7.10 6 TRP C N 1
ATOM 1820 C CA . TRP C 1 7 ? 42.519 -3.602 13.863 1.00 7.18 6 TRP C CA 1
ATOM 1821 C C . TRP C 1 7 ? 42.051 -2.292 14.461 1.00 7.85 6 TRP C C 1
ATOM 1822 O O . TRP C 1 7 ? 40.857 -2.000 14.468 1.00 7.93 6 TRP C O 1
ATOM 1833 N N . ARG C 1 8 ? 43.007 -1.516 14.969 1.00 7.39 7 ARG C N 1
ATOM 1834 C CA . ARG C 1 8 ? 42.777 -0.140 15.392 1.00 8.34 7 ARG C CA 1
ATOM 1835 C C . ARG C 1 8 ? 43.816 0.747 14.751 1.00 8.30 7 ARG C C 1
ATOM 1836 O O . ARG C 1 8 ? 44.938 0.318 14.500 1.00 11.67 7 ARG C O 1
ATOM 1844 N N . ILE C 1 9 ? 43.432 1.986 14.485 1.00 7.35 8 ILE C N 1
ATOM 1845 C CA . ILE C 1 9 ? 44.382 3.021 14.125 1.00 7.23 8 ILE C CA 1
ATOM 1846 C C . ILE C 1 9 ? 44.353 4.011 15.278 1.00 9.81 8 ILE C C 1
ATOM 1847 O O . ILE C 1 9 ? 43.338 4.673 15.504 1.00 12.05 8 ILE C O 1
ATOM 1852 N N . ALA C 1 10 ? 45.445 4.080 16.037 1.00 8.38 9 ALA C N 1
ATOM 1853 C CA . ALA C 1 10 ? 45.412 4.753 17.323 1.00 9.56 9 ALA C CA 1
ATOM 1854 C C . ALA C 1 10 ? 46.688 5.504 17.570 1.00 8.92 9 ALA C C 1
ATOM 1855 O O . ALA C 1 10 ? 47.708 5.250 16.930 1.00 9.12 9 ALA C O 1
ATOM 1857 N N . THR C 1 11 ? 46.613 6.434 18.514 1.00 8.50 10 THR C N 1
ATOM 1858 C CA . THR C 1 11 ? 47.759 7.234 18.913 1.00 8.16 10 THR C CA 1
ATOM 1859 C C . THR C 1 11 ? 48.239 6.918 20.321 1.00 9.20 10 THR C C 1
ATOM 1860 O O . THR C 1 11 ? 47.491 6.405 21.157 1.00 11.37 10 THR C O 1
ATOM 1864 N N . ASP C 1 12 ? 49.501 7.249 20.578 1.00 9.85 11 ASP C N 1
ATOM 1865 C CA . ASP C 1 12 ? 50.009 7.307 21.942 1.00 11.12 11 ASP C CA 1
ATOM 1866 C C . ASP C 1 12 ? 49.524 8.593 22.598 1.00 10.61 11 ASP C C 1
ATOM 1867 O O . ASP C 1 12 ? 49.021 9.494 21.931 1.00 14.28 11 ASP C O 1
ATOM 1872 N N . ALA C 1 13 ? 49.712 8.680 23.906 1.00 13.01 12 ALA C N 1
ATOM 1873 C CA . ALA C 1 13 ? 49.469 9.908 24.646 1.00 14.80 12 ALA C CA 1
ATOM 1874 C C . ALA C 1 13 ? 50.481 9.986 25.778 1.00 16.05 12 ALA C C 1
ATOM 1875 O O . ALA C 1 13 ? 51.383 9.162 25.864 1.00 19.68 12 ALA C O 1
ATOM 1877 N N . ARG C 1 14 ? 50.328 10.966 26.657 1.00 16.27 13 ARG C N 1
ATOM 1878 C CA . ARG C 1 14 ? 51.268 11.117 27.760 1.00 19.17 13 ARG C CA 1
ATOM 1879 C C . ARG C 1 14 ? 51.138 10.007 28.788 1.00 17.29 13 ARG C C 1
ATOM 1880 O O . ARG C 1 14 ? 52.088 9.723 29.518 1.00 20.36 13 ARG C O 1
ATOM 1888 N N . THR C 1 15 ? 49.963 9.391 28.876 1.00 14.92 14 THR C N 1
ATOM 1889 C CA . THR C 1 15 ? 49.719 8.451 29.961 1.00 12.61 14 THR C CA 1
ATOM 1890 C C . THR C 1 15 ? 49.366 7.046 29.489 1.00 14.85 14 THR C C 1
ATOM 1891 O O . THR C 1 15 ? 49.112 6.160 30.301 1.00 17.46 14 THR C O 1
ATOM 1895 N N . TYR C 1 16 ? 49.368 6.838 28.180 1.00 14.86 15 TYR C N 1
ATOM 1896 C CA . TYR C 1 16 ? 49.114 5.511 27.635 1.00 13.90 15 TYR C CA 1
ATOM 1897 C C . TYR C 1 16 ? 49.702 5.381 26.243 1.00 13.18 15 TYR C C 1
ATOM 1898 O O . TYR C 1 16 ? 50.090 6.374 25.628 1.00 14.91 15 TYR C O 1
ATOM 1907 N N . GLU C 1 17 ? 49.738 4.148 25.746 1.00 13.94 16 GLU C N 1
ATOM 1908 C CA A GLU C 1 17 ? 50.210 3.899 24.393 0.50 14.71 16 GLU C CA 1
ATOM 1909 C CA B GLU C 1 17 ? 50.220 3.859 24.404 0.50 14.73 16 GLU C CA 1
ATOM 1910 C C . GLU C 1 17 ? 49.077 3.404 23.500 1.00 12.23 16 GLU C C 1
ATOM 1911 O O . GLU C 1 17 ? 48.011 2.992 23.978 1.00 11.69 16 GLU C O 1
ATOM 1922 N N . ALA C 1 18 ? 49.314 3.458 22.198 1.00 10.13 17 ALA C N 1
ATOM 1923 C CA . ALA C 1 18 ? 48.314 3.077 21.216 1.00 11.14 17 ALA C CA 1
ATOM 1924 C C . ALA C 1 18 ? 47.823 1.638 21.359 1.00 10.29 17 ALA C C 1
ATOM 1925 O O . ALA C 1 18 ? 46.738 1.313 20.889 1.00 11.12 17 ALA C O 1
ATOM 1927 N N . ASP C 1 19 ? 48.615 0.774 21.983 1.00 10.83 18 ASP C N 1
ATOM 1928 C CA . ASP C 1 19 ? 48.224 -0.623 22.144 1.00 9.57 18 ASP C CA 1
ATOM 1929 C C . ASP C 1 19 ? 47.491 -0.889 23.455 1.00 10.53 18 ASP C C 1
ATOM 1930 O O . ASP C 1 19 ? 47.303 -2.041 23.839 1.00 11.84 18 ASP C O 1
ATOM 1935 N N . ASP C 1 20 ? 47.056 0.179 24.123 1.00 11.17 19 ASP C N 1
ATOM 1936 C CA . ASP C 1 20 ? 46.280 0.061 25.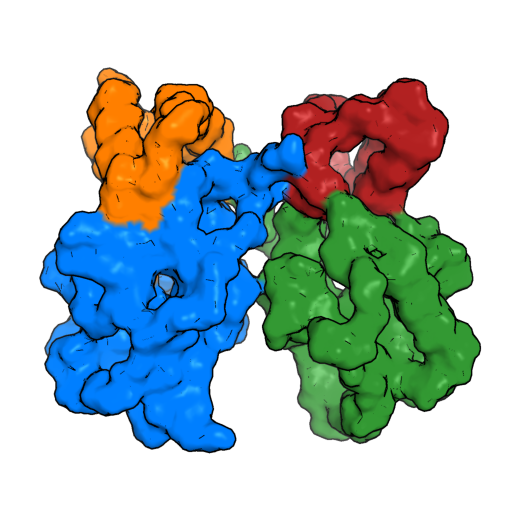367 1.00 10.59 19 ASP C CA 1
ATOM 1937 C C . ASP C 1 20 ? 45.003 -0.743 25.158 1.00 10.64 19 ASP C C 1
ATOM 1938 O O . ASP C 1 20 ? 44.221 -0.438 24.263 1.00 11.01 19 ASP C O 1
ATOM 1943 N N . LEU C 1 21 ? 44.797 -1.764 25.987 1.00 9.91 20 LEU C N 1
ATOM 1944 C CA . LEU C 1 21 ? 43.562 -2.542 25.941 1.00 9.40 20 LEU C CA 1
ATOM 1945 C C . LEU C 1 21 ? 42.706 -2.338 27.187 1.00 10.81 20 LEU C C 1
ATOM 1946 O O . LEU C 1 21 ? 41.761 -3.091 27.415 1.00 10.00 20 LEU C O 1
ATOM 1951 N N . SER C 1 22 ? 43.016 -1.312 27.972 1.00 8.22 21 SER C N 1
ATOM 1952 C CA . SER C 1 22 ? 42.260 -1.039 29.204 1.00 9.73 21 SER C CA 1
ATOM 1953 C C . SER C 1 22 ? 40.909 -0.376 28.946 1.00 8.53 21 SER C C 1
ATOM 1954 O O . SER C 1 22 ? 40.044 -0.356 29.829 1.00 9.93 21 SER C O 1
ATOM 1957 N N . GLY C 1 23 ? 40.741 0.205 27.759 1.00 8.50 22 GLY C N 1
ATOM 1958 C CA . GLY C 1 23 ? 39.515 0.923 27.440 1.00 10.31 22 GLY C CA 1
ATOM 1959 C C . GLY C 1 23 ? 39.464 2.324 28.035 1.00 9.87 22 GLY C C 1
ATOM 1960 O O . GLY C 1 23 ? 38.421 2.975 28.005 1.00 8.74 22 GLY C O 1
ATOM 1961 N N . ALA C 1 24 ? 40.590 2.798 28.558 1.00 10.05 23 ALA C N 1
ATOM 1962 C CA . ALA C 1 24 ? 40.608 4.079 29.263 1.00 10.36 23 ALA C CA 1
ATOM 1963 C C . ALA C 1 24 ? 40.179 5.252 28.389 1.00 7.81 23 ALA C C 1
ATOM 1964 O O . ALA C 1 24 ? 39.467 6.155 28.846 1.00 10.13 23 ALA C O 1
ATOM 1966 N N . GLY C 1 25 ? 40.599 5.243 27.127 1.00 9.54 24 GLY C N 1
ATOM 1967 C CA . GLY C 1 25 ? 40.279 6.335 26.231 1.00 8.87 24 GLY C CA 1
ATOM 1968 C C . GLY C 1 25 ? 38.799 6.409 25.920 1.00 8.14 24 GLY C C 1
ATOM 1969 O O . GLY C 1 25 ? 38.194 7.477 25.999 1.00 8.38 24 GLY C O 1
ATOM 1970 N N . ALA C 1 26 ? 38.209 5.269 25.557 1.00 7.53 25 ALA C N 1
ATOM 1971 C CA . ALA C 1 26 ? 36.782 5.234 25.282 1.00 7.80 25 ALA C CA 1
ATOM 1972 C C . ALA C 1 26 ? 35.976 5.534 26.545 1.00 7.01 25 ALA C C 1
ATOM 1973 O O . ALA C 1 26 ? 34.893 6.119 26.481 1.00 8.88 25 ALA C O 1
ATOM 1975 N N . LYS C 1 27 ? 36.517 5.160 27.699 1.00 8.15 26 LYS C N 1
ATOM 1976 C CA . LYS C 1 27 ? 35.839 5.467 28.957 1.00 8.18 26 LYS C CA 1
ATOM 1977 C C . LYS C 1 27 ? 35.691 6.980 29.129 1.00 7.92 26 LYS C C 1
ATOM 1978 O O . LYS C 1 27 ? 34.685 7.466 29.648 1.00 10.17 26 LYS C O 1
ATOM 1984 N N . ILE C 1 28 ? 36.697 7.722 28.673 1.00 7.79 27 ILE C N 1
ATOM 1985 C CA . ILE C 1 28 ? 36.684 9.169 28.801 1.00 8.94 27 ILE C CA 1
ATOM 1986 C C . ILE C 1 28 ? 35.778 9.844 27.767 1.00 9.42 27 ILE C C 1
ATOM 1987 O O . ILE C 1 28 ? 35.022 10.771 28.091 1.00 11.13 27 ILE C O 1
ATOM 1992 N N . THR C 1 29 ? 35.844 9.381 26.522 1.00 8.03 28 THR C N 1
ATOM 1993 C CA . THR C 1 29 ? 35.180 10.100 25.443 1.00 7.98 28 THR C CA 1
ATOM 1994 C C . THR C 1 29 ? 33.776 9.603 25.155 1.00 10.14 28 THR C C 1
ATOM 1995 O O . THR C 1 29 ? 32.951 10.341 24.618 1.00 11.79 28 THR C O 1
ATOM 1999 N N . GLY C 1 30 ? 33.512 8.348 25.492 1.00 7.83 29 GLY C N 1
ATOM 2000 C CA . GLY C 1 30 ? 32.331 7.695 24.976 1.00 8.48 29 GLY C CA 1
ATOM 2001 C C . GLY C 1 30 ? 32.501 7.381 23.500 1.00 7.65 29 GLY C C 1
ATOM 2002 O O . GLY C 1 30 ? 33.504 7.726 22.866 1.00 8.93 29 GLY C O 1
ATOM 2003 N N . GLY C 1 31 ? 31.504 6.706 22.952 1.00 7.31 30 GLY C N 1
ATOM 2004 C CA . GLY C 1 31 ? 31.503 6.316 21.553 1.00 7.18 30 GLY C CA 1
ATOM 2005 C C . GLY C 1 31 ? 30.122 5.826 21.164 1.00 7.18 30 GLY C C 1
ATOM 2006 O O . GLY C 1 31 ? 29.176 5.903 21.959 1.00 7.67 30 GLY C O 1
ATOM 2007 N N . ARG C 1 32 ? 29.988 5.316 19.946 1.00 7.94 31 ARG C N 1
ATOM 2008 C CA . ARG C 1 32 ? 28.673 4.869 19.483 1.00 6.64 31 ARG C CA 1
ATOM 2009 C C . ARG C 1 32 ? 28.090 3.812 20.408 1.00 6.79 31 ARG C C 1
ATOM 2010 O O . ARG C 1 32 ? 26.874 3.732 20.579 1.00 8.00 31 ARG C O 1
ATOM 2018 N N . TRP C 1 33 ? 28.959 3.013 21.013 1.00 6.14 32 TRP C N 1
ATOM 2019 C CA . TRP C 1 33 ? 28.501 1.868 21.782 1.00 4.78 32 TRP C CA 1
ATOM 2020 C C . TRP C 1 33 ? 28.899 1.938 23.252 1.00 6.60 32 TRP C C 1
ATOM 2021 O O . TRP C 1 33 ? 28.866 0.928 23.939 1.00 7.44 32 TRP C O 1
ATOM 2032 N N . ASN C 1 34 ? 29.254 3.114 23.766 1.00 6.03 33 ASN C N 1
ATOM 2033 C CA . ASN C 1 34 ? 29.483 3.203 25.200 1.00 6.88 33 ASN C CA 1
ATOM 2034 C C . ASN C 1 34 ? 29.297 4.620 25.714 1.00 8.88 33 ASN C C 1
ATOM 2035 O O . ASN C 1 34 ? 29.679 5.595 25.065 1.00 8.03 33 ASN C O 1
ATOM 2040 N N . GLU C 1 35 ? 28.689 4.721 26.886 1.00 7.87 34 GLU C N 1
ATOM 2041 C CA . GLU C 1 35 ? 28.581 6.003 27.551 1.00 7.81 34 GLU C CA 1
ATOM 2042 C C . GLU C 1 35 ? 29.896 6.349 28.246 1.00 7.66 34 GLU C C 1
ATOM 2043 O O . GLU C 1 35 ? 30.708 5.475 28.561 1.00 8.61 34 GLU C O 1
ATOM 2049 N N . VAL C 1 36 ? 30.105 7.639 28.460 1.00 9.75 35 VAL C N 1
ATOM 2050 C CA . VAL C 1 36 ? 31.226 8.080 29.267 1.00 8.35 35 VAL C CA 1
ATOM 2051 C C . VAL C 1 36 ? 31.162 7.354 30.603 1.00 10.87 35 VAL C C 1
ATOM 2052 O O . VAL C 1 36 ? 30.098 7.274 31.217 1.00 11.17 35 VAL C O 1
ATOM 2056 N N . GLY C 1 37 ? 32.285 6.788 31.033 1.00 8.59 36 GLY C N 1
ATOM 2057 C CA . GLY C 1 37 ? 32.334 6.083 32.305 1.00 10.44 36 GLY C CA 1
ATOM 2058 C C . GLY C 1 37 ? 32.320 4.568 32.164 1.00 9.66 36 GLY C C 1
ATOM 2059 O O . GLY C 1 37 ? 32.566 3.842 33.129 1.00 12.36 36 GLY C O 1
ATOM 2060 N N . VAL C 1 38 ? 32.022 4.086 30.960 1.00 8.17 37 VAL C N 1
ATOM 2061 C CA . VAL C 1 38 ? 32.070 2.657 30.679 1.00 8.36 37 VAL C CA 1
ATOM 2062 C C . VAL C 1 38 ? 33.266 2.377 29.779 1.00 8.95 37 VAL C C 1
ATOM 2063 O O . VAL C 1 38 ? 33.375 2.947 28.692 1.00 8.41 37 VAL C O 1
ATOM 2067 N N . ALA C 1 39 ? 34.174 1.525 30.240 1.00 8.02 38 ALA C N 1
ATOM 2068 C CA . ALA C 1 39 ? 35.391 1.213 29.487 1.00 6.63 38 ALA C CA 1
ATOM 2069 C C . ALA C 1 39 ? 35.189 0.053 28.529 1.00 9.10 38 ALA C C 1
ATOM 2070 O O . ALA C 1 39 ? 34.828 -1.053 28.949 1.00 11.32 38 ALA C O 1
ATOM 2072 N N . ILE C 1 40 ? 35.432 0.306 27.245 1.00 8.30 39 ILE C N 1
ATOM 2073 C CA . ILE C 1 40 ? 35.507 -0.762 26.244 1.00 8.14 39 ILE C CA 1
ATOM 2074 C C . ILE C 1 40 ? 36.583 -0.390 25.239 1.00 6.09 39 ILE C C 1
ATOM 2075 O O . ILE C 1 40 ? 37.034 0.749 25.216 1.00 8.45 39 ILE C O 1
ATOM 2080 N N . VAL C 1 41 ? 36.999 -1.355 24.420 1.00 6.70 40 VAL C N 1
ATOM 2081 C CA . VAL C 1 41 ? 37.947 -1.102 23.332 1.00 7.18 40 VAL C CA 1
ATOM 2082 C C . VAL C 1 41 ? 37.251 -1.333 22.000 1.00 6.92 40 VAL C C 1
ATOM 2083 O O . VAL C 1 41 ? 36.562 -2.358 21.818 1.00 8.01 40 VAL C O 1
ATOM 2087 N N . TYR C 1 42 ? 37.417 -0.381 21.088 1.00 6.19 41 TYR C N 1
ATOM 2088 C CA . TYR C 1 42 ? 36.867 -0.466 19.731 1.00 5.49 41 TYR C CA 1
ATOM 2089 C C . TYR C 1 42 ? 37.891 -0.971 18.732 1.00 7.15 41 TYR C C 1
ATOM 2090 O O . TYR C 1 42 ? 38.986 -0.423 18.662 1.00 8.44 41 TYR C O 1
ATOM 2099 N N . ALA C 1 43 ? 37.536 -1.985 17.947 1.00 6.13 42 ALA C N 1
ATOM 2100 C CA . ALA C 1 43 ? 38.393 -2.406 16.838 1.00 7.10 42 ALA C CA 1
ATOM 2101 C C . ALA C 1 43 ? 37.545 -2.751 15.620 1.00 7.16 42 ALA C C 1
ATOM 2102 O O . ALA C 1 43 ? 36.339 -2.954 15.740 1.00 8.30 42 ALA C O 1
ATOM 2104 N N . ALA C 1 44 ? 38.182 -2.823 14.455 1.00 6.44 43 ALA C N 1
ATOM 2105 C CA . ALA C 1 44 ? 37.470 -3.105 13.207 1.00 6.70 43 ALA C CA 1
ATOM 2106 C C . ALA C 1 44 ? 37.917 -4.434 12.614 1.00 7.34 43 ALA C C 1
ATOM 2107 O O . ALA C 1 44 ? 39.041 -4.874 12.845 1.00 7.11 43 ALA C O 1
ATOM 2109 N N . SER C 1 45 ? 37.047 -5.079 11.842 1.00 6.32 44 SER C N 1
ATOM 2110 C CA . SER C 1 45 ? 37.399 -6.388 11.291 1.00 6.16 44 SER C CA 1
ATOM 2111 C C . SER C 1 45 ? 38.364 -6.325 10.089 1.00 8.42 44 SER C C 1
ATOM 2112 O O . SER C 1 45 ? 38.899 -7.352 9.689 1.00 9.62 44 SER C O 1
ATOM 2115 N N . SER C 1 46 ? 38.593 -5.133 9.536 1.00 5.64 45 SER C N 1
ATOM 2116 C CA . SER C 1 46 ? 39.627 -4.943 8.522 1.00 5.12 45 SER C CA 1
ATOM 2117 C C . SER C 1 46 ? 40.370 -3.649 8.796 1.00 7.64 45 SER C C 1
ATOM 2118 O O . SER C 1 46 ? 39.871 -2.760 9.490 1.00 6.43 45 SER C O 1
ATOM 2121 N N . ARG C 1 47 ? 41.572 -3.551 8.242 1.00 6.17 46 ARG C N 1
ATOM 2122 C CA . ARG C 1 47 ? 42.330 -2.319 8.340 1.00 6.24 46 ARG C CA 1
ATOM 2123 C C . ARG C 1 47 ? 41.632 -1.197 7.566 1.00 4.92 46 ARG C C 1
ATOM 2124 O O . ARG C 1 47 ? 41.614 -0.039 8.004 1.00 6.09 46 ARG C O 1
ATOM 2132 N N . ALA C 1 48 ? 41.052 -1.532 6.414 1.00 5.68 47 ALA C N 1
ATOM 2133 C CA . ALA C 1 48 ? 40.284 -0.542 5.664 1.00 6.13 47 ALA C CA 1
ATOM 2134 C C . ALA C 1 48 ? 39.147 0.053 6.496 1.00 5.16 47 ALA C C 1
ATOM 2135 O O . ALA C 1 48 ? 38.932 1.277 6.503 1.00 5.85 47 ALA C O 1
ATOM 2137 N N . LEU C 1 49 ? 38.418 -0.807 7.201 1.00 6.53 48 LEU C N 1
ATOM 2138 C CA . LEU C 1 49 ? 37.311 -0.333 8.018 1.00 6.04 48 LEU C CA 1
ATOM 2139 C C . LEU C 1 49 ? 37.820 0.497 9.205 1.00 5.40 48 LEU C C 1
ATOM 2140 O O . LEU C 1 49 ? 37.204 1.506 9.553 1.00 6.51 48 LEU C O 1
ATOM 2145 N N . ALA C 1 50 ? 38.942 0.103 9.801 1.00 5.93 49 ALA C N 1
ATOM 2146 C CA . ALA C 1 50 ? 39.563 0.933 10.845 1.00 6.67 49 ALA C CA 1
ATOM 2147 C C . ALA C 1 50 ? 39.859 2.343 10.344 1.00 6.54 49 ALA C C 1
ATOM 2148 O O . ALA C 1 50 ? 39.671 3.310 11.067 1.00 8.14 49 ALA C O 1
ATOM 2150 N N . CYS C 1 51 ? 40.304 2.459 9.096 1.00 6.79 50 CYS C N 1
ATOM 2151 C CA . CYS C 1 51 ? 40.583 3.771 8.517 1.00 6.81 50 CYS C CA 1
ATOM 2152 C C . CYS C 1 51 ? 39.297 4.583 8.371 1.00 6.82 50 CYS C C 1
ATOM 2153 O O . CYS C 1 51 ? 39.239 5.752 8.759 1.00 7.31 50 CYS C O 1
ATOM 2156 N N . LEU C 1 52 ? 38.243 3.959 7.852 1.00 5.77 51 LEU C N 1
ATOM 2157 C CA . LEU C 1 52 ? 36.973 4.673 7.720 1.00 7.36 51 LEU C CA 1
ATOM 2158 C C . LEU C 1 52 ? 36.451 5.144 9.073 1.00 7.17 51 LEU C C 1
ATOM 2159 O O . LEU C 1 52 ? 35.949 6.270 9.190 1.00 7.33 51 LEU C O 1
ATOM 2164 N N . GLU C 1 53 ? 36.581 4.301 10.094 1.00 5.85 52 GLU C N 1
ATOM 2165 C CA . GLU C 1 53 ? 36.024 4.624 11.410 1.00 5.91 52 GLU C CA 1
ATOM 2166 C C . GLU C 1 53 ? 36.840 5.653 12.174 1.00 9.94 52 GLU C C 1
ATOM 2167 O O . GLU C 1 53 ? 36.335 6.230 13.135 1.00 12.63 52 GLU C O 1
ATOM 2173 N N . THR C 1 54 ? 38.097 5.861 11.787 1.00 7.44 53 THR C N 1
ATOM 2174 C CA . THR C 1 54 ? 38.971 6.718 12.588 1.00 9.71 53 THR C CA 1
ATOM 2175 C C . THR C 1 54 ? 39.308 8.044 11.937 1.00 15.40 53 THR C C 1
ATOM 2176 O O . THR C 1 54 ? 39.240 9.084 12.600 1.00 22.85 53 THR C O 1
ATOM 2180 N N . VAL C 1 55 ? 39.726 8.015 10.672 1.00 8.51 54 VAL C N 1
ATOM 2181 C CA A VAL C 1 55 ? 40.151 9.211 9.954 0.78 9.60 54 VAL C CA 1
ATOM 2182 C CA B VAL C 1 55 ? 40.130 9.253 10.016 0.22 9.70 54 VAL C CA 1
ATOM 2183 C C . VAL C 1 55 ? 39.032 9.822 9.110 1.00 10.23 54 VAL C C 1
ATOM 2184 O O . VAL C 1 55 ? 38.849 11.040 9.064 1.00 14.04 54 VAL C O 1
ATOM 2191 N N . VAL C 1 56 ? 38.278 8.974 8.415 1.00 8.95 55 VAL C N 1
ATOM 2192 C CA . VAL C 1 56 ? 37.242 9.483 7.528 1.00 8.29 55 VAL C CA 1
ATOM 2193 C C . VAL C 1 56 ? 35.992 9.933 8.303 1.00 6.09 55 VAL C C 1
ATOM 2194 O O . VAL C 1 56 ? 35.494 11.041 8.091 1.00 9.20 55 VAL C O 1
ATOM 2198 N N . HIS C 1 57 ? 35.480 9.093 9.197 1.00 9.22 56 HIS C N 1
ATOM 2199 C CA . HIS C 1 57 ? 34.220 9.401 9.858 1.00 7.90 56 HIS C CA 1
ATOM 2200 C C . HIS C 1 57 ? 34.328 10.616 10.789 1.00 8.44 56 HIS C C 1
ATOM 2201 O O . HIS C 1 57 ? 33.345 11.334 11.011 1.00 9.00 56 HIS C O 1
ATOM 2208 N N . LEU C 1 58 ? 35.515 10.835 11.344 1.00 9.49 57 LEU C N 1
ATOM 2209 C CA . LEU C 1 58 ? 35.731 11.992 12.208 1.00 7.37 57 LEU C CA 1
ATOM 2210 C C . LEU C 1 58 ? 36.411 13.138 11.473 1.00 10.52 57 LEU C C 1
ATOM 2211 O O . LEU C 1 58 ? 36.746 14.156 12.095 1.00 9.61 57 LEU C O 1
ATOM 2216 N N . ASN C 1 59 ? 36.592 12.982 10.158 1.00 8.77 58 ASN C N 1
ATOM 2217 C CA . ASN C 1 59 ? 37.228 14.002 9.309 1.00 10.17 58 ASN C CA 1
ATOM 2218 C C . ASN C 1 59 ? 38.512 14.533 9.948 1.00 9.80 58 ASN C C 1
ATOM 2219 O O . ASN C 1 59 ? 38.727 15.745 10.022 1.00 10.49 58 ASN C O 1
ATOM 2224 N N . SER C 1 60 ? 39.370 13.630 10.410 1.00 8.31 59 SER C N 1
ATOM 2225 C CA . SER C 1 60 ? 40.525 14.053 11.198 1.00 9.42 59 SER C CA 1
ATOM 2226 C C . SER C 1 60 ? 41.813 14.095 10.404 1.00 9.93 59 SER C C 1
ATOM 2227 O O . SER C 1 60 ? 42.887 14.222 10.981 1.00 11.28 59 SER C O 1
ATOM 2230 N N . GLY C 1 61 ? 41.711 14.011 9.083 1.00 11.09 60 GLY C N 1
ATOM 2231 C CA . GLY C 1 61 ? 42.895 14.142 8.250 1.00 12.77 60 GLY C CA 1
ATOM 2232 C C . GLY C 1 61 ? 43.547 15.509 8.352 1.00 11.71 60 GLY C C 1
ATOM 2233 O O . GLY C 1 61 ? 42.892 16.507 8.654 1.00 12.88 60 GLY C O 1
ATOM 2234 N N . GLY C 1 62 ? 44.850 15.559 8.105 1.00 13.25 61 GLY C N 1
ATOM 2235 C CA . GLY C 1 62 ? 45.550 16.831 8.115 1.00 14.37 61 GLY C CA 1
ATOM 2236 C C . GLY C 1 62 ? 46.147 17.150 9.469 1.00 15.68 61 GLY C C 1
ATOM 2237 O O . GLY C 1 62 ? 46.884 18.120 9.611 1.00 16.62 61 GLY C O 1
ATOM 2238 N N . LEU C 1 63 ? 45.840 16.331 10.469 1.00 13.50 62 LEU C N 1
ATOM 2239 C CA . LEU C 1 63 ? 46.450 16.504 11.786 1.00 15.40 62 LEU C CA 1
ATOM 2240 C C . LEU C 1 63 ? 47.797 15.808 11.843 1.00 14.85 62 LEU C C 1
ATOM 2241 O O . LEU C 1 63 ? 47.924 14.664 11.392 1.00 14.25 62 LEU C O 1
ATOM 2246 N N . PRO C 1 64 ? 48.808 16.483 12.409 1.00 15.19 63 PRO C N 1
ATOM 2247 C CA . PRO C 1 64 ? 50.147 15.895 12.517 1.00 15.97 63 PRO C CA 1
ATOM 2248 C C . PRO C 1 64 ? 50.246 14.915 13.681 1.00 14.33 63 PRO C C 1
ATOM 2249 O O . PRO C 1 64 ? 51.102 15.061 14.547 1.00 16.79 63 PRO C O 1
ATOM 2253 N N . LEU C 1 65 ? 49.359 13.929 13.695 1.00 12.26 64 LEU C N 1
ATOM 2254 C CA . LEU C 1 65 ? 49.331 12.921 14.742 1.00 10.75 64 LEU C CA 1
ATOM 2255 C C . LEU C 1 65 ? 50.217 11.755 14.360 1.00 13.72 64 LEU C C 1
ATOM 2256 O O . LEU C 1 65 ? 50.326 11.403 13.175 1.00 14.00 64 LEU C O 1
ATOM 2261 N N . ASN C 1 66 ? 50.851 11.150 15.356 1.00 10.97 65 ASN C N 1
ATOM 2262 C CA . ASN C 1 66 ? 51.597 9.931 15.121 1.00 10.10 65 ASN C CA 1
ATOM 2263 C C . ASN C 1 66 ? 50.649 8.755 15.299 1.00 11.29 65 ASN C C 1
ATOM 2264 O O . ASN C 1 66 ? 50.425 8.271 16.412 1.00 11.38 65 ASN C O 1
ATOM 2269 N N . ARG C 1 67 ? 50.065 8.325 14.186 1.00 8.77 66 ARG C N 1
ATOM 2270 C CA . ARG C 1 67 ? 49.096 7.237 14.214 1.00 8.80 66 ARG C CA 1
ATOM 2271 C C . ARG C 1 67 ? 49.738 5.899 13.936 1.00 8.80 66 ARG C C 1
ATOM 2272 O O . ARG C 1 67 ? 50.633 5.801 13.101 1.00 9.99 66 ARG C O 1
ATOM 2280 N N . TYR C 1 68 ? 49.233 4.872 14.608 1.00 8.74 67 TYR C N 1
ATOM 2281 C CA . TYR C 1 68 ? 49.753 3.519 14.466 1.00 8.55 67 TYR C CA 1
ATOM 2282 C C . TYR C 1 68 ? 48.663 2.560 14.087 1.00 8.32 67 TYR C C 1
ATOM 2283 O O . TYR C 1 68 ? 47.551 2.635 14.624 1.00 9.10 67 TYR C O 1
ATOM 2292 N N . LEU C 1 69 ? 48.991 1.636 13.191 1.00 7.49 68 LEU C N 1
ATOM 2293 C CA . LEU C 1 69 ? 48.144 0.477 12.984 1.00 6.14 68 LEU C CA 1
ATOM 2294 C C . LEU C 1 69 ? 48.431 -0.494 14.120 1.00 8.94 68 LEU C C 1
ATOM 2295 O O . LEU C 1 69 ? 49.583 -0.900 14.326 1.00 8.47 68 LEU C O 1
ATOM 2300 N N . VAL C 1 70 ? 47.384 -0.836 14.866 1.00 7.03 69 VAL C N 1
ATOM 2301 C CA . VAL C 1 70 ? 47.482 -1.732 16.020 1.00 8.62 69 VAL C CA 1
ATOM 2302 C C . VAL C 1 70 ? 46.761 -3.034 15.700 1.00 6.78 69 VAL C C 1
ATOM 2303 O O . VAL C 1 70 ? 45.573 -3.023 15.365 1.00 8.38 69 VAL C O 1
ATOM 2307 N N . GLU C 1 71 ? 47.487 -4.143 15.782 1.00 7.00 70 GLU C N 1
ATOM 2308 C CA . GLU C 1 71 ? 46.895 -5.463 15.577 1.00 8.48 70 GLU C CA 1
ATOM 2309 C C . GLU C 1 71 ? 46.422 -6.022 16.901 1.00 7.59 70 GLU C C 1
ATOM 2310 O O . GLU C 1 71 ? 47.187 -6.089 17.866 1.00 9.68 70 GLU C O 1
ATOM 2316 N N . ILE C 1 72 ? 45.152 -6.404 16.948 1.00 7.43 71 ILE C N 1
ATOM 2317 C CA . ILE C 1 72 ? 44.578 -7.008 18.136 1.00 8.70 71 ILE C CA 1
ATOM 2318 C C . ILE C 1 72 ? 44.389 -8.496 17.884 1.00 9.74 71 ILE C C 1
ATOM 2319 O O . ILE C 1 72 ? 43.592 -8.885 17.038 1.00 9.28 71 ILE C O 1
ATOM 2324 N N . GLU C 1 73 ? 45.145 -9.328 18.596 1.00 9.0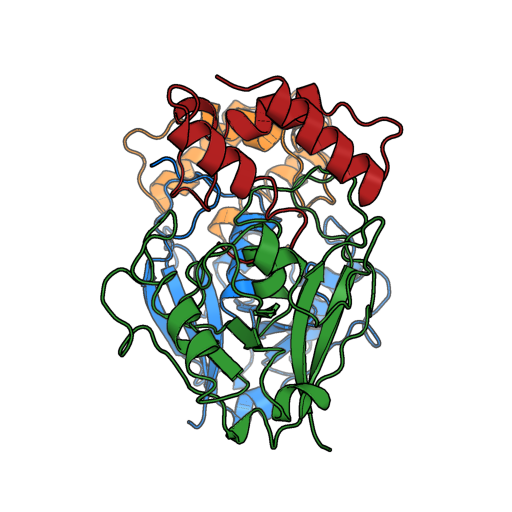7 72 GLU C N 1
ATOM 2325 C CA . GLU C 1 73 ? 45.086 -10.768 18.388 1.00 9.27 72 GLU C CA 1
ATOM 2326 C C . GLU C 1 73 ? 44.141 -11.382 19.397 1.00 9.54 72 GLU C C 1
ATOM 2327 O O . GLU C 1 73 ? 44.407 -11.394 20.596 1.00 10.81 72 GLU C O 1
ATOM 2333 N N . VAL C 1 74 ? 43.016 -11.866 18.890 1.00 9.35 73 VAL C N 1
ATOM 2334 C CA . VAL C 1 74 ? 41.963 -12.433 19.728 1.00 10.86 73 VAL C CA 1
ATOM 2335 C C . VAL C 1 74 ? 41.983 -13.954 19.655 1.00 10.88 73 VAL C C 1
ATOM 2336 O O . VAL C 1 74 ? 41.824 -14.505 18.579 1.00 11.79 73 VAL C O 1
ATOM 2340 N N . PRO C 1 75 ? 42.164 -14.637 20.799 1.00 9.26 74 PRO C N 1
ATOM 2341 C CA . PRO C 1 75 ? 42.122 -16.106 20.742 1.00 11.35 74 PRO C CA 1
ATOM 2342 C C . PRO C 1 75 ? 40.790 -16.599 20.195 1.00 12.31 74 PRO C C 1
ATOM 2343 O O . PRO C 1 75 ? 39.740 -16.073 20.568 1.00 11.31 74 PRO C O 1
ATOM 2347 N N . ASP C 1 76 ? 40.831 -17.584 19.307 1.00 12.74 75 ASP C N 1
ATOM 2348 C CA . ASP C 1 76 ? 39.604 -18.061 18.680 1.00 12.60 75 ASP C CA 1
ATOM 2349 C C . ASP C 1 76 ? 38.600 -18.600 19.706 1.00 11.73 75 ASP C C 1
ATOM 2350 O O . ASP C 1 76 ? 37.397 -18.536 19.480 1.00 12.67 75 ASP C O 1
ATOM 2355 N N . GLU C 1 77 ? 39.097 -19.114 20.829 1.00 12.10 76 GLU C N 1
ATOM 2356 C CA A GLU C 1 77 ? 38.233 -19.652 21.872 0.48 14.17 76 GLU C CA 1
ATOM 2357 C CA B GLU C 1 77 ? 38.231 -19.643 21.883 0.52 14.17 76 GLU C CA 1
ATOM 2358 C C . GLU C 1 77 ? 37.378 -18.550 22.505 1.00 12.02 76 GLU C C 1
ATOM 2359 O O . GLU C 1 77 ? 36.244 -18.795 22.910 1.00 14.22 76 GLU C O 1
ATOM 2370 N N . VAL C 1 78 ? 37.939 -17.343 22.588 1.00 11.99 77 VAL C N 1
ATOM 2371 C CA . VAL C 1 78 ? 37.222 -16.190 23.127 1.00 11.81 77 VAL C CA 1
ATOM 2372 C C . VAL C 1 78 ? 36.276 -15.628 22.064 1.00 11.17 77 VAL C C 1
ATOM 2373 O O . VAL C 1 78 ? 35.130 -15.280 22.356 1.00 11.12 77 VAL C O 1
ATOM 2377 N N . LEU C 1 79 ? 36.754 -15.543 20.823 1.00 10.11 78 LEU C N 1
ATOM 2378 C CA . LEU C 1 79 ? 35.905 -15.113 19.719 1.00 9.09 78 LEU C CA 1
ATOM 2379 C C . LEU C 1 79 ? 34.707 -16.040 19.561 1.00 7.69 78 LEU C C 1
ATOM 2380 O O . LEU C 1 79 ? 33.611 -15.607 19.200 1.00 11.81 78 LEU C O 1
ATOM 2385 N N . ALA C 1 80 ? 34.913 -17.327 19.838 1.00 11.14 79 ALA C N 1
ATOM 2386 C CA . ALA C 1 80 ? 33.827 -18.301 19.755 1.00 11.31 79 ALA C CA 1
ATOM 2387 C C . ALA C 1 80 ? 32.653 -17.960 20.672 1.00 11.02 79 ALA C C 1
ATOM 2388 O O . ALA C 1 80 ? 31.513 -18.338 20.396 1.00 11.57 79 ALA C O 1
ATOM 2390 N N . SER C 1 81 ? 32.929 -17.237 21.754 1.00 9.94 80 SER C N 1
ATOM 2391 C CA . SER C 1 81 ? 31.869 -16.875 22.692 1.00 10.67 80 SER C CA 1
ATOM 2392 C C . SER C 1 81 ? 31.301 -15.482 22.457 1.00 10.42 80 SER C C 1
ATOM 2393 O O . SER C 1 81 ? 30.416 -15.052 23.197 1.00 10.72 80 SER C O 1
ATOM 2396 N N . ALA C 1 82 ? 31.807 -14.774 21.452 1.00 10.00 81 ALA C N 1
ATOM 2397 C CA . ALA C 1 82 ? 31.338 -13.413 21.198 1.00 8.87 81 ALA C CA 1
ATOM 2398 C C . ALA C 1 82 ? 29.839 -13.368 20.944 1.00 9.89 81 ALA C C 1
ATOM 2399 O O . ALA C 1 82 ? 29.279 -14.250 20.275 1.00 12.50 81 ALA C O 1
ATOM 2401 N N . GLU C 1 83 ? 29.190 -12.334 21.474 1.00 9.59 82 GLU C N 1
ATOM 2402 C CA . GLU C 1 83 ? 27.822 -12.038 21.083 1.00 9.76 82 GLU C CA 1
ATOM 2403 C C . GLU C 1 83 ? 27.869 -11.364 19.720 1.00 9.76 82 GLU C C 1
ATOM 2404 O O . GLU C 1 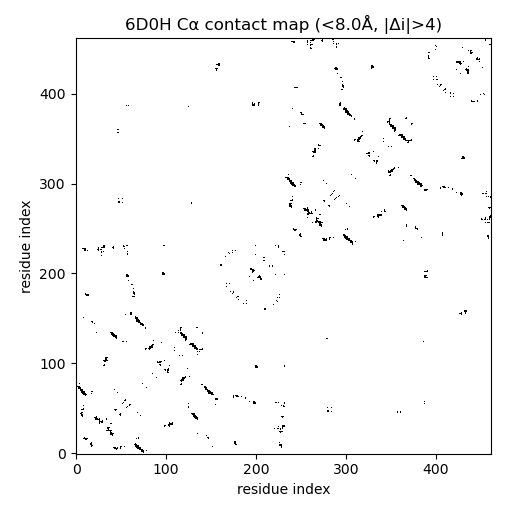83 ? 28.78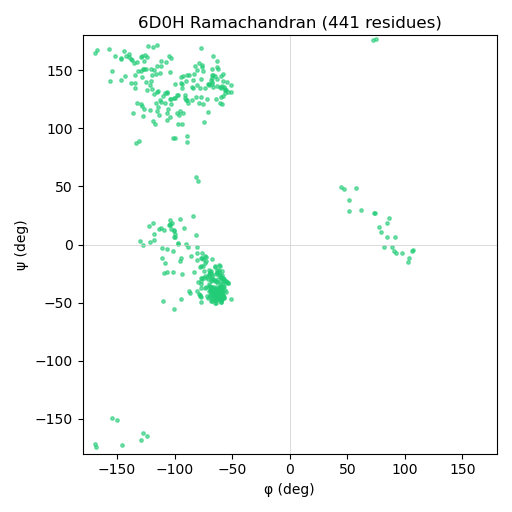5 -10.588 19.449 1.00 9.72 82 GLU C O 1
ATOM 2410 N N . VAL C 1 84 ? 26.905 -11.667 18.856 1.00 11.32 83 VAL C N 1
ATOM 2411 C CA . VAL C 1 84 ? 26.897 -11.128 17.498 1.00 10.33 83 VAL C CA 1
ATOM 2412 C C . VAL C 1 84 ? 25.643 -10.295 17.269 1.00 14.98 83 VAL C C 1
ATOM 2413 O O . VAL C 1 84 ? 24.542 -10.830 17.158 1.00 15.59 83 VAL C O 1
ATOM 2417 N N . ALA C 1 85 ? 25.814 -8.983 17.234 1.00 8.50 84 ALA C N 1
ATOM 2418 C CA . ALA C 1 85 ? 24.712 -8.073 16.938 1.00 7.74 84 ALA C CA 1
ATOM 2419 C C . ALA C 1 85 ? 24.712 -7.783 15.438 1.00 10.14 84 ALA C C 1
ATOM 2420 O O . ALA C 1 85 ? 25.770 -7.601 14.836 1.00 11.60 84 ALA C O 1
ATOM 2422 N N . THR C 1 86 ? 23.530 -7.770 14.837 1.00 9.98 85 THR C N 1
ATOM 2423 C CA . THR C 1 86 ? 23.401 -7.546 13.401 1.00 11.61 85 THR C CA 1
ATOM 2424 C C . THR C 1 86 ? 22.389 -6.444 13.140 1.00 11.20 85 THR C C 1
ATOM 2425 O O . THR C 1 86 ? 21.588 -6.118 14.008 1.00 11.48 85 THR C O 1
ATOM 2429 N N . PRO C 1 87 ? 22.414 -5.859 11.935 1.00 10.52 86 PRO C N 1
ATOM 2430 C CA . PRO C 1 87 ? 21.370 -4.878 11.631 1.00 10.44 86 PRO C CA 1
ATOM 2431 C C . PRO C 1 87 ? 19.980 -5.498 11.757 1.00 13.81 86 PRO C C 1
ATOM 2432 O O . PRO C 1 87 ? 19.029 -4.803 12.108 1.00 19.74 86 PRO C O 1
ATOM 2436 N N . GLY C 1 88 ? 19.886 -6.802 11.520 1.00 13.88 87 GLY C N 1
ATOM 2437 C CA . GLY C 1 88 ? 18.619 -7.497 11.642 1.00 18.24 87 GLY C CA 1
ATOM 2438 C C . GLY C 1 88 ? 18.117 -7.599 13.073 1.00 23.53 87 GLY C C 1
ATOM 2439 O O . GLY C 1 88 ? 16.918 -7.455 13.309 1.00 27.06 87 GLY C O 1
ATOM 2440 N N . ASN C 1 89 ? 19.012 -7.830 14.036 1.00 11.73 88 ASN C N 1
ATOM 2441 C CA . ASN C 1 89 ? 18.554 -8.083 15.399 1.00 10.37 88 ASN C CA 1
ATOM 2442 C C . ASN C 1 89 ? 18.770 -6.948 16.395 1.00 13.76 88 ASN C C 1
ATOM 2443 O O . ASN C 1 89 ? 18.332 -7.049 17.532 1.00 14.62 88 ASN C O 1
ATOM 2448 N N . LEU C 1 90 ? 19.423 -5.872 15.970 1.00 11.39 89 LEU C N 1
ATOM 2449 C CA . LEU C 1 90 ? 19.620 -4.722 16.849 1.00 10.55 89 LEU C CA 1
ATOM 2450 C C . LEU C 1 90 ? 18.352 -3.896 16.996 1.00 11.32 89 LEU C C 1
ATOM 2451 O O . LEU C 1 90 ? 17.495 -3.894 16.102 1.00 11.57 89 LEU C O 1
ATOM 2456 N N . PRO C 1 91 ? 18.232 -3.173 18.117 1.00 8.59 90 PRO C N 1
ATOM 2457 C CA . PRO C 1 91 ? 17.104 -2.243 18.259 1.00 11.95 90 PRO C CA 1
ATOM 2458 C C . PRO C 1 91 ? 17.162 -1.139 17.215 1.00 13.24 90 PRO C C 1
ATOM 2459 O O . PRO C 1 91 ? 18.248 -0.670 16.859 1.00 10.20 90 PRO C O 1
ATOM 2463 N N . VAL C 1 92 ? 15.996 -0.749 16.714 1.00 10.82 91 VAL C N 1
ATOM 2464 C CA . VAL C 1 92 ? 15.883 0.359 15.787 1.00 10.70 91 VAL C CA 1
ATOM 2465 C C . VAL C 1 92 ? 16.499 1.618 16.397 1.00 10.68 91 VAL C C 1
ATOM 2466 O O . VAL C 1 92 ? 16.248 1.937 17.562 1.00 11.59 91 VAL C O 1
ATOM 2470 N N . GLY C 1 93 ? 17.322 2.314 15.614 1.00 9.77 92 GLY C N 1
ATOM 2471 C CA . GLY C 1 93 ? 17.998 3.513 16.076 1.00 11.78 92 GLY C CA 1
ATOM 2472 C C . GLY C 1 93 ? 19.480 3.318 16.353 1.00 9.23 92 GLY C C 1
ATOM 2473 O O . GLY C 1 93 ? 20.185 4.287 16.638 1.00 10.63 92 GLY C O 1
ATOM 2474 N N . TRP C 1 94 ? 19.955 2.073 16.260 1.00 8.46 93 TRP C N 1
ATOM 2475 C CA . TRP C 1 94 ? 21.360 1.783 16.551 1.00 6.94 93 TRP C CA 1
ATOM 2476 C C . TRP C 1 94 ? 22.282 2.560 15.614 1.00 8.59 93 TRP C C 1
ATOM 2477 O O . TRP C 1 94 ? 23.426 2.856 15.975 1.00 8.78 93 TRP C O 1
ATOM 2488 N N . ASP C 1 95 ? 21.778 2.865 14.414 1.00 8.69 94 ASP C N 1
ATOM 2489 C CA . ASP C 1 95 ? 22.571 3.497 13.346 1.00 9.00 94 ASP C CA 1
ATOM 2490 C C . ASP C 1 95 ? 22.305 4.996 13.179 1.00 8.59 94 ASP C C 1
ATOM 2491 O O . ASP C 1 95 ? 22.629 5.580 12.146 1.00 10.63 94 ASP C O 1
ATOM 2496 N N . ALA C 1 96 ? 21.730 5.621 14.199 1.00 8.36 95 ALA C N 1
ATOM 2497 C CA . ALA C 1 96 ? 21.529 7.074 14.170 1.00 9.19 95 ALA C CA 1
ATOM 2498 C C . ALA C 1 96 ? 22.843 7.838 13.994 1.00 11.45 95 ALA C C 1
ATOM 2499 O O . ALA C 1 96 ? 23.895 7.413 14.486 1.00 11.15 95 ALA C O 1
ATOM 2501 N N . GLU C 1 97 ? 22.763 8.977 13.302 1.00 12.04 96 GLU C N 1
ATOM 2502 C CA . GLU C 1 97 ? 23.889 9.895 13.154 1.00 13.61 96 GLU C CA 1
ATOM 2503 C C . GLU C 1 97 ? 23.449 11.288 13.589 1.00 12.71 96 GLU C C 1
ATOM 2504 O O . GLU C 1 97 ? 22.544 11.856 12.992 1.00 16.92 96 GLU C O 1
ATOM 2510 N N . PRO C 1 98 ? 24.058 11.832 14.656 1.00 14.48 97 PRO C N 1
ATOM 2511 C CA . PRO C 1 98 ? 25.080 11.201 15.496 1.00 13.71 97 PRO C CA 1
ATOM 2512 C C . PRO C 1 98 ? 24.517 10.021 16.286 1.00 12.29 97 PRO C C 1
ATOM 2513 O O . PRO C 1 98 ? 23.300 9.898 16.425 1.00 11.88 97 PRO C O 1
ATOM 2517 N N . ALA C 1 99 ? 25.402 9.162 16.782 1.00 10.14 98 ALA C N 1
ATOM 2518 C CA . ALA C 1 99 ? 24.986 8.085 17.663 1.00 8.76 98 ALA C CA 1
ATOM 2519 C C . ALA C 1 99 ? 24.136 8.623 18.807 1.00 9.92 98 ALA C C 1
ATOM 2520 O O . ALA C 1 99 ? 24.437 9.660 19.395 1.00 12.39 98 ALA C O 1
ATOM 2522 N N . GLY C 1 100 ? 23.066 7.909 19.105 1.00 10.25 99 GLY C N 1
ATOM 2523 C CA . GLY C 1 100 ? 22.173 8.291 20.176 1.00 9.31 99 GLY C CA 1
ATOM 2524 C C . GLY C 1 100 ? 21.996 7.182 21.191 1.00 10.52 99 GLY C C 1
ATOM 2525 O O . GLY C 1 100 ? 22.764 6.203 21.226 1.00 9.79 99 GLY C O 1
ATOM 2526 N N . ARG C 1 101 ? 20.964 7.333 22.017 1.00 9.25 100 ARG C N 1
ATOM 2527 C CA . ARG C 1 101 ? 20.774 6.470 23.170 1.00 10.49 100 ARG C CA 1
ATOM 2528 C C . ARG C 1 101 ? 20.648 4.990 22.815 1.00 8.33 100 ARG C C 1
ATOM 2529 O O . ARG C 1 101 ? 20.987 4.143 23.621 1.00 9.20 100 ARG C O 1
ATOM 2537 N N . VAL C 1 102 ? 20.152 4.657 21.628 1.00 8.12 101 VAL C N 1
ATOM 2538 C CA . VAL C 1 102 ? 19.920 3.248 21.336 1.00 8.64 101 VAL C CA 1
ATOM 2539 C C . VAL C 1 102 ? 21.223 2.439 21.287 1.00 7.83 101 VAL C C 1
ATOM 2540 O O . VAL C 1 102 ? 21.339 1.413 21.954 1.00 9.66 101 VAL C O 1
ATOM 2544 N N . SER C 1 103 ? 22.218 2.912 20.539 1.00 8.90 102 SER C N 1
ATOM 2545 C CA . SER C 1 103 ? 23.473 2.177 20.484 1.00 7.55 102 SER C CA 1
ATOM 2546 C C . SER C 1 103 ? 24.305 2.402 21.741 1.00 6.97 102 SER C C 1
ATOM 2547 O O . SER C 1 103 ? 24.969 1.475 22.222 1.00 7.57 102 SER C O 1
ATOM 2550 N N . ILE C 1 104 ? 24.277 3.624 22.268 1.00 7.24 103 ILE C N 1
ATOM 2551 C CA . ILE C 1 104 ? 25.055 3.932 23.465 1.00 7.04 103 ILE C CA 1
ATOM 2552 C C . ILE C 1 104 ? 24.590 3.057 24.634 1.00 8.92 103 ILE C C 1
ATOM 2553 O O . ILE C 1 104 ? 25.416 2.477 25.341 1.00 8.22 103 ILE C O 1
ATOM 2558 N N . SER C 1 105 ? 23.281 2.896 24.806 1.00 8.12 104 SER C N 1
ATOM 2559 C CA A SER C 1 105 ? 22.791 2.047 25.885 0.61 9.97 104 SER C CA 1
ATOM 2560 C CA B SER C 1 105 ? 22.747 2.038 25.863 0.39 9.98 104 SER C CA 1
ATOM 2561 C C . SER C 1 105 ? 22.978 0.564 25.574 1.00 7.17 104 SER C C 1
ATOM 2562 O O . SER C 1 105 ? 23.284 -0.212 26.472 1.00 8.32 104 SER C O 1
ATOM 2567 N N . PHE C 1 106 ? 22.819 0.164 24.314 1.00 7.18 105 PHE C N 1
ATOM 2568 C CA . PHE C 1 106 ? 22.992 -1.243 23.984 1.00 7.47 105 PHE C CA 1
ATOM 2569 C C . PHE C 1 106 ? 24.404 -1.710 24.342 1.00 8.03 105 PHE C C 1
ATOM 2570 O O . PHE C 1 106 ? 24.587 -2.749 24.984 1.00 9.41 105 PHE C O 1
ATOM 2578 N N . GLY C 1 107 ? 25.403 -0.954 23.909 1.00 8.15 106 GLY C N 1
ATOM 2579 C CA . GLY C 1 107 ? 26.775 -1.341 24.180 1.00 7.64 106 GLY C CA 1
ATOM 2580 C C . GLY C 1 107 ? 27.140 -1.196 25.647 1.00 6.42 106 GLY C C 1
ATOM 2581 O O . GLY C 1 107 ? 27.838 -2.048 26.200 1.00 7.83 106 GLY C O 1
ATOM 2582 N N . SER C 1 108 ? 26.668 -0.126 26.283 1.00 6.56 107 SER C N 1
ATOM 2583 C CA . SER C 1 108 ? 26.966 0.082 27.696 1.00 7.45 107 SER C CA 1
ATOM 2584 C C . SER C 1 108 ? 26.402 -1.047 28.546 1.00 7.54 107 SER C C 1
ATOM 2585 O O . SER C 1 108 ? 27.072 -1.539 29.460 1.00 8.20 107 SER C O 1
ATOM 2588 N N . GLN C 1 109 ? 25.171 -1.442 28.246 1.00 8.28 108 GLN C N 1
ATOM 2589 C CA . GLN C 1 109 ? 24.512 -2.487 29.009 1.00 7.95 108 GLN C CA 1
ATOM 2590 C C . GLN C 1 109 ? 25.152 -3.843 28.752 1.00 8.45 108 GLN C C 1
ATOM 2591 O O . GLN C 1 109 ? 25.260 -4.664 29.661 1.00 8.45 108 GLN C O 1
ATOM 2597 N N . TRP C 1 110 ? 25.597 -4.077 27.521 1.00 8.22 109 TRP C N 1
ATOM 2598 C CA . TRP C 1 110 ? 26.356 -5.291 27.257 1.00 7.23 109 TRP C CA 1
ATOM 2599 C C . TRP C 1 110 ? 27.616 -5.329 28.129 1.00 6.78 109 TRP C C 1
ATOM 2600 O O . TRP C 1 110 ? 27.915 -6.351 28.754 1.00 7.95 109 TRP C O 1
ATOM 2611 N N . ALA C 1 111 ? 28.341 -4.213 28.182 1.00 6.76 110 ALA C N 1
ATOM 2612 C CA . ALA C 1 111 ? 29.563 -4.181 28.981 1.00 7.27 110 ALA C CA 1
ATOM 2613 C C . ALA C 1 111 ? 29.248 -4.387 30.466 1.00 8.57 110 ALA C C 1
ATOM 2614 O O . ALA C 1 111 ? 29.928 -5.150 31.148 1.00 9.91 110 ALA C O 1
ATOM 2616 N N . GLN C 1 112 ? 28.203 -3.721 30.949 1.00 7.17 111 GLN C N 1
ATOM 2617 C CA . GLN C 1 112 ? 27.804 -3.836 32.347 1.00 7.68 111 GLN C CA 1
ATOM 2618 C C . GLN C 1 112 ? 27.373 -5.257 32.718 1.00 8.52 111 GLN C C 1
ATOM 2619 O O . GLN C 1 112 ? 27.593 -5.711 33.842 1.00 9.89 111 GLN C O 1
ATOM 2625 N N . SER C 1 113 ? 26.783 -5.967 31.759 1.00 7.51 112 SER C N 1
ATOM 2626 C CA . SER C 1 113 ? 26.284 -7.317 31.997 1.00 7.40 112 SER C CA 1
ATOM 2627 C C . SER C 1 113 ? 27.389 -8.343 32.197 1.00 9.75 112 SER C C 1
ATOM 2628 O O . SER C 1 113 ? 27.171 -9.380 32.822 1.00 12.04 112 SER C O 1
ATOM 2631 N N . GLN C 1 114 ? 28.557 -8.062 31.624 1.00 7.98 113 GLN C N 1
ATOM 2632 C CA . GLN C 1 114 ? 29.650 -9.030 31.534 1.00 11.07 113 GLN C CA 1
ATOM 2633 C C . GLN C 1 114 ? 29.220 -10.383 30.953 1.00 12.20 113 GLN C C 1
ATOM 2634 O O . GLN C 1 114 ? 29.829 -11.411 31.270 1.00 14.88 113 GLN C O 1
ATOM 2640 N N . ARG C 1 115 ? 28.198 -10.387 30.092 1.00 10.42 114 ARG C N 1
ATOM 2641 C CA . ARG C 1 115 ? 27.674 -11.655 29.580 1.00 11.34 114 ARG C CA 1
ATOM 2642 C C . ARG C 1 115 ? 28.700 -12.324 28.646 1.00 18.27 114 ARG C C 1
ATOM 2643 O O . ARG C 1 115 ? 28.783 -13.554 28.594 1.00 17.39 114 ARG C O 1
ATOM 2651 N N . THR C 1 116 ? 29.505 -11.526 27.946 1.00 14.67 115 THR C N 1
ATOM 2652 C CA . THR C 1 116 ? 30.622 -12.036 27.143 1.00 12.34 115 THR C CA 1
ATOM 2653 C C . THR C 1 116 ? 31.777 -11.040 27.159 1.00 10.27 115 THR C C 1
ATOM 2654 O O . THR C 1 116 ? 31.554 -9.858 27.435 1.00 10.67 115 THR C O 1
ATOM 2658 N N . ALA C 1 117 ? 32.985 -11.490 26.826 1.00 8.65 116 ALA C N 1
ATOM 2659 C CA . ALA C 1 117 ? 34.133 -10.594 26.713 1.00 7.75 116 ALA C CA 1
ATOM 2660 C C . ALA C 1 117 ? 34.049 -9.748 25.446 1.00 8.61 116 ALA C C 1
ATOM 2661 O O . ALA C 1 117 ? 34.585 -8.637 25.395 1.00 9.79 116 ALA C O 1
ATOM 2663 N N . LEU C 1 118 ? 33.374 -10.276 24.431 1.00 8.07 117 LEU C N 1
ATOM 2664 C CA . LEU C 1 118 ? 33.356 -9.651 23.109 1.00 8.15 117 LEU C CA 1
ATOM 2665 C C . LEU C 1 118 ? 31.947 -9.461 22.576 1.00 6.06 117 LEU C C 1
ATOM 2666 O O . LEU C 1 118 ? 31.074 -10.316 22.751 1.00 7.38 117 LEU C O 1
ATOM 2671 N N . LEU C 1 119 ? 31.756 -8.351 21.872 1.00 6.25 118 LEU C N 1
ATOM 2672 C CA . LEU C 1 119 ? 30.522 -8.085 21.150 1.00 7.31 118 LEU C CA 1
ATOM 2673 C C . LEU C 1 119 ? 30.861 -7.619 19.743 1.00 6.00 118 LEU C C 1
ATOM 2674 O O . LEU C 1 119 ? 31.595 -6.645 19.568 1.00 7.78 118 LEU C O 1
ATOM 2679 N N . LEU C 1 120 ? 30.369 -8.346 18.751 1.00 6.43 119 LEU C N 1
ATOM 2680 C CA . LEU C 1 120 ? 30.532 -7.948 17.355 1.00 6.86 119 LEU C CA 1
ATOM 2681 C C . LEU C 1 120 ? 29.345 -7.086 16.955 1.00 6.79 119 LEU C C 1
ATOM 2682 O O . LEU C 1 120 ? 28.184 -7.472 17.164 1.00 9.53 119 LEU C O 1
ATOM 2687 N N . VAL C 1 121 ? 29.624 -5.917 16.393 1.00 6.70 120 VAL C N 1
ATOM 2688 C CA . VAL C 1 121 ? 28.572 -4.978 16.014 1.00 6.78 120 VAL C CA 1
ATOM 2689 C C . VAL C 1 121 ? 28.800 -4.487 14.593 1.00 7.02 120 VAL C C 1
ATOM 2690 O O . VAL C 1 121 ? 29.939 -4.371 14.136 1.00 9.00 120 VAL C O 1
ATOM 2694 N N . PRO C 1 122 ? 27.717 -4.172 13.881 1.00 5.83 121 PRO C N 1
ATOM 2695 C CA . PRO C 1 122 ? 27.914 -3.600 12.545 1.00 7.05 121 PRO C CA 1
ATOM 2696 C C . PRO C 1 122 ? 28.535 -2.209 12.608 1.00 6.71 121 PRO C C 1
ATOM 2697 O O . PRO C 1 122 ? 28.254 -1.441 13.536 1.00 8.13 121 PRO C O 1
ATOM 2701 N N . SER C 1 123 ? 29.369 -1.889 11.627 1.00 6.66 122 SER C N 1
ATOM 2702 C CA . SER C 1 123 ? 29.799 -0.517 11.407 1.00 7.00 122 SER C CA 1
ATOM 2703 C C . SER C 1 123 ? 28.628 0.348 10.949 1.00 8.53 122 SER C C 1
ATOM 2704 O O . SER C 1 123 ? 27.839 -0.080 10.119 1.00 6.98 122 SER C O 1
ATOM 2707 N N . VAL C 1 124 ? 28.502 1.565 11.461 1.00 6.87 123 VAL C N 1
ATOM 2708 C CA . VAL C 1 124 ? 27.460 2.452 10.939 1.00 7.41 123 VAL C CA 1
ATOM 2709 C C . VAL C 1 124 ? 27.807 2.892 9.511 1.00 8.62 123 VAL C C 1
ATOM 2710 O O . VAL C 1 124 ? 26.927 3.218 8.710 1.00 9.43 123 VAL C O 1
ATOM 2714 N N . ILE C 1 125 ? 29.094 2.864 9.183 1.00 6.91 124 ILE C N 1
ATOM 2715 C CA . ILE C 1 125 ? 29.568 3.270 7.866 1.00 6.25 124 ILE C CA 1
ATOM 2716 C C . ILE C 1 125 ? 29.292 2.178 6.832 1.00 6.58 124 ILE C C 1
ATOM 2717 O O . ILE C 1 125 ? 28.820 2.453 5.716 1.00 9.35 124 ILE C O 1
ATOM 2722 N N . VAL C 1 126 ? 29.603 0.944 7.211 1.00 7.14 125 VAL C N 1
ATOM 2723 C CA . VAL C 1 126 ? 29.396 -0.230 6.375 1.00 6.17 125 VAL C CA 1
ATOM 2724 C C . VAL C 1 126 ? 28.675 -1.298 7.198 1.00 6.63 125 VAL C C 1
ATOM 2725 O O . VAL C 1 126 ? 29.315 -2.138 7.821 1.00 7.12 125 VAL C O 1
ATOM 2729 N N . PRO C 1 127 ? 27.338 -1.277 7.194 1.00 6.88 126 PRO C N 1
ATOM 2730 C CA . PRO C 1 127 ? 26.625 -2.139 8.148 1.00 7.96 126 PRO C CA 1
ATOM 2731 C C . PRO C 1 127 ? 26.851 -3.630 7.934 1.00 8.05 126 PRO C C 1
ATOM 2732 O O . PRO C 1 127 ? 26.689 -4.406 8.880 1.00 9.14 126 PRO C O 1
ATOM 2736 N N . GLU C 1 128 ? 27.219 -4.019 6.716 1.00 8.41 127 GLU C N 1
ATOM 2737 C CA . GLU C 1 128 ? 27.504 -5.414 6.418 1.00 7.60 127 GLU C CA 1
ATOM 2738 C C . GLU C 1 128 ? 28.810 -5.929 7.001 1.00 7.62 127 GLU C C 1
ATOM 2739 O O . GLU C 1 128 ? 29.043 -7.137 7.011 1.00 7.76 127 GLU C O 1
ATOM 2745 N N . GLU C 1 129 ? 29.669 -5.017 7.442 1.00 7.39 128 GLU C N 1
ATOM 2746 C CA . GLU C 1 129 ? 30.985 -5.403 7.949 1.00 6.41 128 GLU C CA 1
ATOM 2747 C C . GLU C 1 129 ? 31.094 -5.036 9.424 1.00 7.59 128 GLU C C 1
ATOM 2748 O O . GLU C 1 129 ? 30.496 -4.069 9.884 1.00 8.94 128 GLU C O 1
ATOM 2754 N N . THR C 1 130 ? 31.828 -5.838 10.177 1.00 8.62 129 THR C N 1
ATOM 2755 C CA A THR C 1 130 ? 31.732 -5.783 11.626 0.49 7.87 129 THR C CA 1
ATOM 2756 C CA B THR C 1 130 ? 31.705 -5.762 11.623 0.51 7.87 129 THR C CA 1
ATOM 2757 C C . THR C 1 130 ? 32.871 -5.073 12.329 1.00 8.11 129 THR C C 1
ATOM 2758 O O . THR C 1 130 ? 34.023 -5.083 11.868 1.00 8.51 129 THR C O 1
ATOM 2765 N N . ASN C 1 131 ? 32.522 -4.455 13.449 1.00 7.10 130 ASN C N 1
ATOM 2766 C CA . ASN C 1 131 ? 33.471 -3.976 14.419 1.00 5.68 130 ASN C CA 1
ATOM 2767 C C . ASN C 1 131 ? 33.446 -4.911 15.611 1.00 8.07 130 ASN C C 1
ATOM 2768 O O . ASN C 1 131 ? 32.495 -5.680 15.782 1.00 10.19 130 ASN C O 1
ATOM 2773 N N . LEU C 1 132 ? 34.496 -4.844 16.421 1.00 7.07 131 LEU C N 1
ATOM 2774 C CA . LEU C 1 132 ? 34.615 -5.644 17.632 1.00 6.26 131 LEU C CA 1
ATOM 2775 C C . LEU C 1 132 ? 34.692 -4.729 18.841 1.00 6.37 131 LEU C C 1
ATOM 2776 O O . LEU C 1 132 ? 35.488 -3.785 18.868 1.00 8.42 131 LEU C O 1
ATOM 2781 N N . LEU C 1 133 ? 33.860 -5.008 19.835 1.00 6.28 132 LEU C N 1
ATOM 2782 C CA . LEU C 1 133 ? 33.982 -4.345 21.124 1.00 5.53 132 LEU C CA 1
ATOM 2783 C C . LEU C 1 133 ? 34.548 -5.342 22.137 1.00 6.85 132 LEU C C 1
ATOM 2784 O O . LEU C 1 133 ? 34.065 -6.475 22.244 1.00 7.14 132 LEU C O 1
ATOM 2789 N N . ILE C 1 134 ? 35.570 -4.907 22.872 1.00 6.49 133 ILE C N 1
ATOM 2790 C CA . ILE C 1 134 ? 36.189 -5.705 23.926 1.00 6.41 133 ILE C CA 1
ATOM 2791 C C . ILE C 1 134 ? 35.830 -5.128 25.282 1.00 8.83 133 ILE C C 1
ATOM 2792 O O . ILE C 1 134 ? 35.988 -3.923 25.498 1.00 6.83 133 ILE C O 1
ATOM 2797 N N . ASN C 1 135 ? 35.357 -5.984 26.192 1.00 8.65 134 ASN C N 1
ATOM 2798 C CA . ASN C 1 135 ? 35.134 -5.570 27.574 1.00 8.33 134 ASN C CA 1
ATOM 2799 C C . ASN C 1 135 ? 36.325 -5.966 28.432 1.00 8.90 134 ASN C C 1
ATOM 2800 O O . ASN C 1 135 ? 36.470 -7.137 28.777 1.00 9.38 134 ASN C O 1
ATOM 2805 N N . PRO C 1 136 ? 37.182 -4.991 28.778 1.00 7.62 135 PRO C N 1
ATOM 2806 C CA . PRO C 1 136 ? 38.392 -5.325 29.534 1.00 10.63 135 PRO C CA 1
ATOM 2807 C C . PRO C 1 136 ? 38.121 -5.876 30.936 1.00 11.55 135 PRO C C 1
ATOM 2808 O O . PRO C 1 136 ? 39.006 -6.528 31.496 1.00 15.46 135 PRO C O 1
ATOM 2812 N N . ALA C 1 137 ? 36.929 -5.644 31.472 1.00 9.99 136 ALA C N 1
ATOM 2813 C CA . ALA C 1 137 ? 36.587 -6.141 32.801 1.00 12.60 136 ALA C CA 1
ATOM 2814 C C . ALA C 1 137 ? 36.248 -7.629 32.790 1.00 14.53 136 ALA C C 1
ATOM 2815 O O . ALA C 1 137 ? 36.267 -8.276 33.833 1.00 16.54 136 ALA C O 1
ATOM 2817 N N . HIS C 1 138 ? 35.915 -8.177 31.625 1.00 10.50 137 HIS C N 1
ATOM 2818 C CA . HIS C 1 138 ? 35.594 -9.595 31.550 1.00 10.51 137 HIS C CA 1
ATOM 2819 C C . HIS C 1 138 ? 36.848 -10.461 31.684 1.00 13.32 137 HIS C C 1
ATOM 2820 O O . HIS C 1 138 ? 37.856 -10.188 31.052 1.00 12.41 137 HIS C O 1
ATOM 2827 N N . PRO C 1 139 ? 36.780 -11.519 32.504 1.00 13.65 138 PRO C N 1
ATOM 2828 C CA . PRO C 1 139 ? 37.945 -12.378 32.754 1.00 16.94 138 PRO C CA 1
ATOM 2829 C C . PRO C 1 139 ? 38.601 -12.931 31.488 1.00 17.94 138 PRO C C 1
ATOM 2830 O O . PRO C 1 139 ? 39.817 -13.115 31.444 1.00 24.30 138 PRO C O 1
ATOM 2834 N N . ASP C 1 140 ? 37.805 -13.187 30.460 1.00 15.45 139 ASP C N 1
ATOM 2835 C CA . ASP C 1 140 ? 38.350 -13.803 29.259 1.00 18.58 139 ASP C CA 1
ATOM 2836 C C . ASP C 1 140 ? 39.047 -12.803 28.339 1.00 21.63 139 ASP C C 1
ATOM 2837 O O . ASP C 1 140 ? 39.695 -13.190 27.366 1.00 21.41 139 ASP C O 1
ATOM 2842 N N . ALA C 1 141 ? 38.943 -11.517 28.653 1.00 14.45 140 ALA C N 1
ATOM 2843 C CA . ALA C 1 141 ? 39.623 -10.515 27.838 1.00 14.37 140 ALA C CA 1
ATOM 2844 C C . ALA C 1 141 ? 41.138 -10.518 28.062 1.00 15.43 140 ALA C C 1
ATOM 2845 O O . ALA C 1 141 ? 41.895 -9.965 27.255 1.00 15.71 140 ALA C O 1
ATOM 2847 N N . LYS C 1 142 ? 41.581 -11.158 29.143 1.00 17.23 141 LYS C N 1
ATOM 2848 C CA . LYS C 1 142 ? 42.993 -11.115 29.543 1.00 18.98 141 LYS C CA 1
ATOM 2849 C C . LYS C 1 142 ? 43.955 -11.741 28.533 1.00 17.70 141 LYS C C 1
ATOM 2850 O O . LYS C 1 142 ? 45.138 -11.397 28.504 1.00 19.42 141 LYS C O 1
ATOM 2856 N N . GLY C 1 143 ? 43.457 -12.658 27.715 1.00 14.28 142 GLY C N 1
ATOM 2857 C CA . GLY C 1 143 ? 44.296 -13.362 26.760 1.00 15.91 142 GLY C CA 1
ATOM 2858 C C . GLY C 1 143 ? 44.414 -12.652 25.426 1.00 12.80 142 GLY C C 1
ATOM 2859 O O . GLY C 1 143 ? 45.117 -13.108 24.523 1.00 15.10 142 GLY C O 1
ATOM 2860 N N . ILE C 1 144 ? 43.707 -11.536 25.299 1.00 12.13 143 ILE C N 1
ATOM 2861 C CA . ILE C 1 144 ? 43.788 -10.726 24.095 1.00 11.18 143 ILE C CA 1
ATOM 2862 C C . ILE C 1 144 ? 45.039 -9.868 24.161 1.00 11.85 143 ILE C C 1
ATOM 2863 O O . ILE C 1 144 ? 45.349 -9.307 25.209 1.00 13.88 143 ILE C O 1
ATOM 2868 N N . LYS C 1 145 ? 45.753 -9.770 23.042 1.00 11.50 144 LYS C N 1
ATOM 2869 C CA . LYS C 1 145 ? 46.982 -8.987 22.981 1.00 13.50 144 LYS C CA 1
ATOM 2870 C C . LYS C 1 145 ? 46.919 -7.956 21.871 1.00 10.65 144 LYS C C 1
ATOM 2871 O O . LYS C 1 145 ? 46.243 -8.162 20.868 1.00 12.60 144 LYS C O 1
ATOM 2877 N N . ALA C 1 146 ? 47.631 -6.849 22.057 1.00 10.39 145 ALA C N 1
ATOM 2878 C CA . ALA C 1 146 ? 47.679 -5.783 21.067 1.00 9.39 145 ALA C CA 1
ATOM 2879 C C . ALA C 1 146 ? 49.102 -5.329 20.864 1.00 10.39 145 ALA C C 1
ATOM 2880 O O . ALA C 1 146 ? 49.885 -5.286 21.803 1.00 11.77 145 ALA C O 1
ATOM 2882 N N . ARG C 1 147 ? 49.414 -4.954 19.633 1.00 9.38 146 ARG C N 1
ATOM 2883 C CA A ARG C 1 147 ? 50.753 -4.493 19.290 0.63 11.03 146 ARG C CA 1
ATOM 2884 C CA B ARG C 1 147 ? 50.754 -4.526 19.268 0.37 11.12 146 ARG C CA 1
ATOM 2885 C C . ARG C 1 147 ? 50.699 -3.497 18.143 1.00 10.40 146 ARG C C 1
ATOM 2886 O O . ARG C 1 147 ? 49.957 -3.678 17.171 1.00 10.10 146 ARG C O 1
ATOM 2901 N N . LYS C 1 148 ? 51.468 -2.418 18.270 1.00 9.22 147 LYS C N 1
ATOM 2902 C CA . LYS C 1 148 ? 51.696 -1.548 17.132 1.00 9.20 147 LYS C CA 1
ATOM 2903 C C . LYS C 1 148 ? 52.454 -2.349 16.087 1.00 11.41 147 LYS C C 1
ATOM 2904 O O . LYS C 1 148 ? 53.525 -2.889 16.381 1.00 12.82 147 LYS C O 1
ATOM 2910 N N . VAL C 1 149 ? 51.938 -2.430 14.867 1.00 7.96 148 VAL C N 1
ATOM 2911 C CA . VAL C 1 149 ? 52.672 -3.168 13.840 1.00 9.86 148 VAL C CA 1
ATOM 2912 C C . VAL C 1 149 ? 53.338 -2.281 12.794 1.00 10.12 148 VAL C C 1
ATOM 2913 O O . VAL C 1 149 ? 54.316 -2.700 12.177 1.00 11.88 148 VAL C O 1
ATOM 2917 N N . ARG C 1 150 ? 52.838 -1.064 12.612 1.00 7.67 149 ARG C N 1
ATOM 2918 C CA . ARG C 1 150 ? 53.479 -0.084 11.730 1.00 9.09 149 ARG C CA 1
ATOM 2919 C C . ARG C 1 150 ? 52.840 1.278 11.936 1.00 8.74 149 ARG C C 1
ATOM 2920 O O . ARG C 1 150 ? 51.774 1.389 12.544 1.00 8.75 149 ARG C O 1
ATOM 2928 N N . LYS C 1 151 ? 53.495 2.320 11.453 1.00 7.71 150 LYS C N 1
ATOM 2929 C CA A LYS C 1 151 ? 52.889 3.630 11.378 0.42 8.77 150 LYS C CA 1
ATOM 2930 C CA B LYS C 1 151 ? 52.862 3.630 11.397 0.58 8.75 150 LYS C CA 1
ATOM 2931 C C . LYS C 1 151 ? 51.711 3.575 10.413 1.00 10.06 150 LYS C C 1
ATOM 2932 O O . LYS C 1 151 ? 51.791 2.881 9.395 1.00 10.70 150 LYS C O 1
ATOM 2943 N N . TRP C 1 152 ? 50.636 4.290 10.727 1.00 8.64 151 TRP C N 1
ATOM 2944 C CA . TRP C 1 152 ? 49.558 4.474 9.759 1.00 9.23 151 TRP C CA 1
ATOM 2945 C C . TRP C 1 152 ? 49.759 5.814 9.094 1.00 9.87 151 TRP C C 1
ATOM 2946 O O . TRP C 1 152 ? 49.631 6.856 9.751 1.00 9.77 151 TRP C O 1
ATOM 2957 N N . LEU C 1 153 ? 50.059 5.801 7.798 1.00 11.08 152 LEU C N 1
ATOM 2958 C CA . LEU C 1 153 ? 50.424 7.029 7.110 1.00 10.89 152 LEU C CA 1
ATOM 2959 C C . LEU C 1 153 ? 49.378 7.494 6.108 1.00 10.90 152 LEU C C 1
ATOM 2960 O O . LEU C 1 153 ? 49.468 8.617 5.618 1.00 13.44 152 LEU C O 1
ATOM 2965 N N . TYR C 1 154 ? 48.390 6.660 5.793 1.00 8.89 153 TYR C N 1
ATOM 2966 C CA . TYR C 1 154 ? 47.407 7.085 4.803 1.00 9.80 153 TYR C CA 1
ATOM 2967 C C . TYR C 1 154 ? 46.447 8.116 5.385 1.00 10.43 153 TYR C C 1
ATOM 2968 O O . TYR C 1 154 ? 45.552 7.806 6.164 1.00 10.56 153 TYR C O 1
ATOM 2977 N N . ASP C 1 155 ? 46.647 9.360 4.973 1.00 11.30 154 ASP C N 1
ATOM 2978 C CA . ASP C 1 155 ? 45.847 10.481 5.421 1.00 10.80 154 ASP C CA 1
ATOM 2979 C C . ASP C 1 155 ? 45.342 11.196 4.177 1.00 12.49 154 ASP C C 1
ATOM 2980 O O . ASP C 1 155 ? 46.122 11.815 3.469 1.00 14.32 154 ASP C O 1
ATOM 2985 N N . PRO C 1 156 ? 44.035 11.116 3.904 1.00 10.33 155 PRO C N 1
ATOM 2986 C CA . PRO C 1 156 ? 43.571 11.671 2.626 1.00 12.16 155 PRO C CA 1
ATOM 2987 C C . PRO C 1 156 ? 43.691 13.188 2.538 1.00 11.61 155 PRO C C 1
ATOM 2988 O O . PRO C 1 156 ? 43.583 13.742 1.439 1.00 13.09 155 PRO C O 1
ATOM 2992 N N . ARG C 1 157 ? 43.946 13.847 3.661 1.00 12.37 156 ARG C N 1
ATOM 2993 C CA . ARG C 1 157 ? 44.129 15.292 3.658 1.00 18.16 156 ARG C CA 1
ATOM 2994 C C . ARG C 1 157 ? 45.605 15.670 3.783 1.00 15.55 156 ARG C C 1
ATOM 2995 O O . ARG C 1 157 ? 45.920 16.815 4.100 1.00 22.46 156 ARG C O 1
ATOM 3003 N N . MET C 1 158 ? 46.495 14.712 3.517 1.00 17.44 157 MET C N 1
ATOM 3004 C CA . MET C 1 158 ? 47.946 14.893 3.677 1.00 26.30 157 MET C CA 1
ATOM 3005 C C . MET C 1 158 ? 48.570 15.840 2.652 1.00 40.97 157 MET C C 1
ATOM 3006 O O . MET C 1 158 ? 48.274 15.752 1.460 1.00 39.01 157 MET C O 1
ATOM 3011 N N . ILE C 1 159 ? 49.472 16.694 3.145 1.00 45.19 158 ILE C N 1
ATOM 3012 C CA . ILE C 1 159 ? 50.206 17.725 2.391 1.00 45.44 158 ILE C CA 1
ATOM 3013 C C . ILE C 1 159 ? 49.377 18.355 1.280 1.00 46.46 158 ILE C C 1
ATOM 3014 O O . ILE C 1 159 ? 48.674 19.340 1.515 1.00 42.80 158 ILE C O 1
ATOM 3019 N N . LEU D 2 2 ? 29.516 29.176 22.774 1.00 42.39 89 LEU D N 1
ATOM 3020 C CA . LEU D 2 2 ? 30.402 29.182 21.617 1.00 35.55 89 LEU D CA 1
ATOM 3021 C C . LEU D 2 2 ? 31.585 28.250 21.871 1.00 31.14 89 LEU D C 1
ATOM 3022 O O . LEU D 2 2 ? 31.800 27.299 21.123 1.00 28.37 89 LEU D O 1
ATOM 3027 N N . GLY D 2 3 ? 32.342 28.529 22.928 1.00 28.91 90 GLY D N 1
ATOM 3028 C CA . GLY D 2 3 ? 33.397 27.643 23.393 1.00 30.09 90 GLY D CA 1
ATOM 3029 C C . GLY D 2 3 ? 34.545 27.366 22.436 1.00 21.35 90 GLY D C 1
ATOM 3030 O O . GLY D 2 3 ? 35.160 26.302 22.496 1.00 21.38 90 GLY D O 1
ATOM 3031 N N . LEU D 2 4 ? 34.858 28.319 21.565 1.00 19.90 91 LEU D N 1
ATOM 3032 C CA A LEU D 2 4 ? 35.921 28.111 20.583 0.65 17.12 91 LEU D CA 1
ATOM 3033 C CA B LEU D 2 4 ? 35.917 28.133 20.581 0.35 17.13 91 LEU D CA 1
ATOM 3034 C C . LEU D 2 4 ? 37.297 28.033 21.234 1.00 15.39 91 LEU D C 1
ATOM 3035 O O . LEU D 2 4 ? 38.131 27.227 20.831 1.00 15.21 91 LEU D O 1
ATOM 3044 N N . ALA D 2 5 ? 37.544 28.870 22.237 1.00 14.27 92 ALA D N 1
ATOM 3045 C CA . ALA D 2 5 ? 38.838 28.854 22.914 1.00 15.02 92 ALA D CA 1
ATOM 3046 C C . ALA D 2 5 ? 39.140 27.487 23.531 1.00 13.71 92 ALA D C 1
ATOM 3047 O O . ALA D 2 5 ? 40.249 26.974 23.408 1.00 14.25 92 ALA D O 1
ATOM 3049 N N . LYS D 2 6 ? 38.145 26.900 24.189 1.00 16.31 93 LYS D N 1
ATOM 3050 C CA . LYS D 2 6 ? 38.331 25.589 24.805 1.00 15.89 93 LYS D CA 1
ATOM 3051 C C . LYS D 2 6 ? 38.640 24.527 23.752 1.00 14.22 93 LYS D C 1
ATOM 3052 O O . LYS D 2 6 ? 39.499 23.668 23.964 1.00 14.98 93 LYS D O 1
ATOM 3058 N N . LEU D 2 7 ? 37.959 24.595 22.612 1.00 13.77 94 LEU D N 1
ATOM 3059 C CA . LEU D 2 7 ? 38.212 23.650 21.528 1.00 12.61 94 LEU D CA 1
ATOM 3060 C C . LEU D 2 7 ? 39.620 23.832 20.948 1.00 14.74 94 LEU D C 1
ATOM 3061 O O . LEU D 2 7 ? 40.296 22.850 20.631 1.00 13.19 94 LEU D O 1
ATOM 3066 N N . VAL D 2 8 ? 40.061 25.082 20.802 1.00 13.37 95 VAL D N 1
ATOM 3067 C CA . VAL D 2 8 ? 41.416 25.358 20.333 1.00 15.44 95 VAL D CA 1
ATOM 3068 C C . VAL D 2 8 ? 42.443 24.740 21.281 1.00 12.70 95 VAL D C 1
ATOM 3069 O O . VAL D 2 8 ? 43.364 24.044 20.852 1.00 14.63 95 VAL D O 1
ATOM 3073 N N . GLY D 2 9 ? 42.277 25.000 22.575 1.00 13.74 96 GLY D N 1
ATOM 3074 C CA . GLY D 2 9 ? 43.153 24.439 23.588 1.00 13.22 96 GLY D CA 1
ATOM 3075 C C . GLY D 2 9 ? 43.133 22.921 23.613 1.00 12.13 96 GLY D C 1
ATOM 3076 O O . GLY D 2 9 ? 44.161 22.275 23.775 1.00 12.78 96 GLY D O 1
ATOM 3077 N N . GLN D 2 10 ? 41.946 22.349 23.455 1.00 14.25 97 GLN D N 1
ATOM 3078 C CA . GLN D 2 10 ? 41.800 20.894 23.417 1.00 12.77 97 GLN D CA 1
ATOM 3079 C C . GLN D 2 10 ? 42.608 20.300 22.265 1.00 13.38 97 GLN D C 1
ATOM 3080 O O . GLN D 2 10 ? 43.330 19.315 22.439 1.00 13.39 97 GLN D O 1
ATOM 3086 N N . LEU D 2 11 ? 42.477 20.903 21.088 1.00 11.99 98 LEU D N 1
ATOM 3087 C CA . LEU D 2 11 ? 43.198 20.445 19.907 1.00 11.57 98 LEU D CA 1
ATOM 3088 C C . LEU D 2 11 ? 44.703 20.564 20.093 1.00 13.60 98 LEU D C 1
ATOM 3089 O O . LEU D 2 11 ? 45.464 19.661 19.736 1.00 13.66 98 LEU D O 1
ATOM 3094 N N . GLU D 2 12 ? 45.130 21.688 20.659 1.00 12.67 99 GLU D N 1
ATOM 3095 C CA . GLU D 2 12 ? 46.542 21.922 20.892 1.00 12.98 99 GLU D CA 1
ATOM 3096 C C . GLU D 2 12 ? 47.112 20.914 21.888 1.00 11.95 99 GLU D C 1
ATOM 3097 O O . GLU D 2 12 ? 48.215 20.405 21.688 1.00 13.93 99 GLU D O 1
ATOM 3103 N N . ASP D 2 13 ? 46.359 20.613 22.946 1.00 12.63 100 ASP D N 1
ATOM 3104 C CA . ASP D 2 13 ? 46.776 19.587 23.908 1.00 14.31 100 ASP D CA 1
ATOM 3105 C C . ASP D 2 13 ? 46.920 18.232 23.227 1.00 12.28 100 ASP D C 1
ATOM 3106 O O . ASP D 2 13 ? 47.880 17.500 23.468 1.00 12.14 100 ASP D O 1
ATOM 3111 N N . MET D 2 14 ? 45.961 17.902 22.371 1.00 10.93 101 MET D N 1
ATOM 3112 C CA . MET D 2 14 ? 45.982 16.612 21.695 1.00 13.61 101 MET D CA 1
ATOM 3113 C C . MET D 2 14 ? 47.202 16.447 20.796 1.00 13.70 101 MET D C 1
ATOM 3114 O O . MET D 2 14 ? 47.836 15.391 20.775 1.00 14.00 101 MET D O 1
ATOM 3119 N N . VAL D 2 15 ? 47.550 17.490 20.059 1.00 11.57 102 VAL D N 1
ATOM 3120 C CA . VAL D 2 15 ? 48.677 17.372 19.138 1.00 12.60 102 VAL D CA 1
ATOM 3121 C C . VAL D 2 15 ? 49.982 17.332 19.938 1.00 14.54 102 VAL D C 1
ATOM 3122 O O . VAL D 2 15 ? 50.905 16.595 19.603 1.00 15.65 102 VAL D O 1
ATOM 3126 N N . GLU D 2 16 ? 50.042 18.094 21.024 1.00 14.88 103 GLU D N 1
ATOM 3127 C CA . GLU D 2 16 ? 51.224 18.084 21.881 1.00 14.66 103 GLU D CA 1
ATOM 3128 C C . GLU D 2 16 ? 51.455 16.687 22.444 1.00 17.87 103 GLU D C 1
ATOM 3129 O O . GLU D 2 16 ? 52.582 16.203 22.505 1.00 18.54 103 GLU D O 1
ATOM 3135 N N . GLU D 2 17 ? 50.358 16.038 22.817 1.00 13.86 104 GLU D N 1
ATOM 3136 C CA . GLU D 2 17 ? 50.383 14.753 23.493 1.00 17.16 104 GLU D CA 1
ATOM 3137 C C . GLU D 2 17 ? 50.607 13.578 22.540 1.00 14.42 104 GLU D C 1
ATOM 3138 O O . GLU D 2 17 ? 51.216 12.566 22.903 1.00 14.35 104 GLU D O 1
ATOM 3144 N N . SER D 2 18 ? 50.104 13.715 21.318 1.00 12.67 105 SER D N 1
ATOM 3145 C CA . SER D 2 18 ? 49.923 12.565 20.433 1.00 11.63 105 SER D CA 1
ATOM 3146 C C . SER D 2 18 ? 50.501 12.781 19.043 1.00 12.83 105 SER D C 1
ATOM 3147 O O . SER D 2 18 ? 50.367 11.925 18.169 1.00 13.95 105 SER D O 1
ATOM 3150 N N . GLY D 2 19 ? 51.133 13.928 18.830 1.00 14.68 106 GLY D N 1
ATOM 3151 C CA . GLY D 2 19 ? 51.708 14.227 17.535 1.00 13.71 106 GLY D CA 1
ATOM 3152 C C . GLY D 2 19 ? 52.869 15.201 17.592 1.00 14.29 106 GLY D C 1
ATOM 3153 O O . GLY D 2 19 ? 53.608 15.250 18.570 1.00 17.26 106 GLY D O 1
ATOM 3154 N N . GLU D 2 20 ? 53.012 15.978 16.524 1.00 16.30 107 GLU D N 1
ATOM 3155 C CA . GLU D 2 20 ? 54.102 16.928 16.384 1.00 22.74 107 GLU D CA 1
ATOM 3156 C C . GLU D 2 20 ? 53.564 18.346 16.206 1.00 18.94 107 GLU D C 1
ATOM 3157 O O . GLU D 2 20 ? 52.907 18.649 15.214 1.00 20.35 107 GLU D O 1
ATOM 3163 N N . THR D 2 21 ? 53.862 19.212 17.167 1.00 24.77 108 THR D N 1
ATOM 3164 C CA . THR D 2 21 ? 53.347 20.579 17.168 1.00 25.91 108 THR D CA 1
ATOM 3165 C C . THR D 2 21 ? 54.071 21.510 16.188 1.00 26.34 108 THR D C 1
ATOM 3166 O O . THR D 2 21 ? 53.467 22.435 15.639 1.00 26.12 108 THR D O 1
ATOM 3170 N N . ASP D 2 22 ? 55.357 21.260 15.963 1.00 32.86 109 ASP D N 1
ATOM 3171 C CA . ASP D 2 22 ? 56.164 22.158 15.142 1.00 36.72 109 ASP D CA 1
ATOM 3172 C C . ASP D 2 22 ? 55.625 22.320 13.724 1.00 28.63 109 ASP D C 1
ATOM 3173 O O . ASP D 2 22 ? 55.487 21.352 12.975 1.00 31.45 109 ASP D O 1
ATOM 3178 N N . GLY D 2 23 ? 55.309 23.564 13.374 1.00 29.88 110 GLY D N 1
ATOM 3179 C CA . GLY D 2 23 ? 54.836 23.894 12.044 1.00 28.73 110 GLY D CA 1
ATOM 3180 C C . GLY D 2 23 ? 53.329 23.795 11.894 1.00 33.88 110 GLY D C 1
ATOM 3181 O O . GLY D 2 23 ? 52.782 24.090 10.830 1.00 37.15 110 GLY D O 1
ATOM 3182 N N . PHE D 2 24 ? 52.651 23.383 12.958 1.00 28.99 111 PHE D N 1
ATOM 3183 C CA . PHE D 2 24 ? 51.212 23.183 12.883 1.00 25.68 111 PHE D CA 1
ATOM 3184 C C . PHE D 2 24 ? 50.429 24.371 13.421 1.00 19.54 111 PHE D C 1
ATOM 3185 O O . PHE D 2 24 ? 50.659 24.844 14.534 1.00 24.87 111 PHE D O 1
ATOM 3193 N N . ASP D 2 25 ? 49.489 24.830 12.607 1.00 20.56 112 ASP D N 1
ATOM 3194 C CA . ASP D 2 25 ? 48.584 25.910 12.967 1.00 21.74 112 ASP D CA 1
ATOM 3195 C C . ASP D 2 25 ? 47.241 25.301 13.365 1.00 16.65 112 ASP D C 1
ATOM 3196 O O . ASP D 2 25 ? 46.380 25.075 12.510 1.00 19.88 112 ASP D O 1
ATOM 3201 N N . ALA D 2 26 ? 47.071 25.026 14.656 1.00 14.02 113 ALA D N 1
ATOM 3202 C CA . ALA D 2 26 ? 45.842 24.406 15.153 1.00 16.07 113 ALA D CA 1
ATOM 3203 C C . ALA D 2 26 ? 44.606 25.285 14.952 1.00 17.79 113 ALA D C 1
ATOM 3204 O O . ALA D 2 26 ? 43.552 24.775 14.576 1.00 15.78 113 ALA D O 1
ATOM 3206 N N . PRO D 2 27 ? 44.709 26.604 15.207 1.00 13.68 114 PRO D N 1
ATOM 3207 C CA . PRO D 2 27 ? 43.501 27.386 14.927 1.00 18.54 114 PRO D CA 1
ATOM 3208 C C . PRO D 2 27 ? 43.050 27.316 13.469 1.00 15.33 114 PRO D C 1
ATOM 3209 O O . PRO D 2 27 ? 41.848 27.280 13.224 1.00 18.89 114 PRO D O 1
ATOM 3213 N N . GLU D 2 28 ? 43.985 27.281 12.529 1.00 17.04 115 GLU D N 1
ATOM 3214 C CA . GLU D 2 28 ? 43.621 27.195 11.120 1.00 18.40 115 GLU D CA 1
ATOM 3215 C C . GLU D 2 28 ? 42.943 25.861 10.801 1.00 19.36 115 GLU D C 1
ATOM 3216 O O . GLU D 2 28 ? 41.938 25.819 10.079 1.00 19.76 115 GLU D O 1
ATOM 3222 N N . TRP D 2 29 ? 43.493 24.779 11.339 1.00 16.16 116 TRP D N 1
ATOM 3223 C CA . TRP D 2 29 ? 42.906 23.462 11.122 1.00 15.78 116 TRP D CA 1
ATOM 3224 C C . TRP D 2 29 ? 41.515 23.387 11.734 1.00 15.39 116 TRP D C 1
ATOM 3225 O O . TRP D 2 29 ? 40.568 22.915 11.097 1.00 15.18 116 TRP D O 1
ATOM 3236 N N . LEU D 2 30 ? 41.387 23.833 12.978 1.00 12.51 117 LEU D N 1
ATOM 3237 C CA . LEU D 2 30 ? 40.098 23.768 13.656 1.00 13.16 117 LEU D CA 1
ATOM 3238 C C . LEU D 2 30 ? 39.036 24.594 12.935 1.00 16.57 117 LEU D C 1
ATOM 3239 O O . LEU D 2 30 ? 37.890 24.166 12.818 1.00 16.02 117 LEU D O 1
ATOM 3244 N N . SER D 2 31 ? 39.416 25.779 12.461 1.00 15.09 118 SER D N 1
ATOM 3245 C CA . SER D 2 31 ? 38.481 26.651 11.759 1.00 18.08 118 SER D CA 1
ATOM 3246 C C . SER D 2 31 ? 37.898 25.951 10.532 1.00 19.01 118 SER D C 1
ATOM 3247 O O . SER D 2 31 ? 36.698 26.037 10.271 1.00 22.69 118 SER D O 1
ATOM 3250 N N . SER D 2 32 ? 38.747 25.233 9.805 1.00 16.44 119 SER D N 1
ATOM 3251 C CA . SER D 2 32 ? 38.314 24.509 8.620 1.00 18.29 119 SER D CA 1
ATOM 3252 C C . SER D 2 32 ? 37.442 23.309 8.991 1.00 18.03 119 SER D C 1
ATOM 3253 O O . SER D 2 32 ? 36.389 23.083 8.396 1.00 16.59 119 SER D O 1
ATOM 3256 N N . TRP D 2 33 ? 37.881 22.547 9.986 1.00 14.99 120 TRP D N 1
ATOM 3257 C CA . TRP D 2 33 ? 37.144 21.371 10.441 1.00 14.62 120 TRP D CA 1
ATOM 3258 C C . TRP D 2 33 ? 35.737 21.730 10.939 1.00 14.69 120 TRP D C 1
ATOM 3259 O O . TRP D 2 33 ? 34.768 21.018 10.671 1.00 15.34 120 TRP D O 1
ATOM 3270 N N . LEU D 2 34 ? 35.620 22.849 11.649 1.00 12.95 121 LEU D N 1
ATOM 3271 C CA . LEU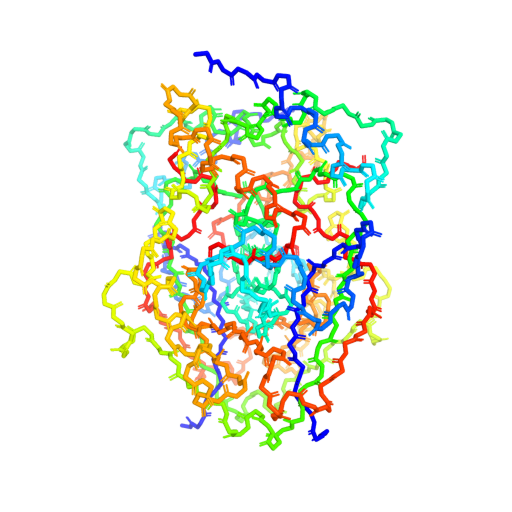 D 2 34 ? 34.334 23.278 12.186 1.00 14.71 121 LEU D CA 1
ATOM 3272 C C . LEU D 2 34 ? 33.354 23.673 11.090 1.00 13.57 121 LEU D C 1
ATOM 3273 O O . LEU D 2 34 ? 32.138 23.623 11.285 1.00 16.10 121 LEU D O 1
ATOM 3278 N N . ARG D 2 35 ? 33.893 24.082 9.948 1.00 16.23 122 ARG D N 1
ATOM 3279 C CA . ARG D 2 35 ? 33.079 24.632 8.865 1.00 20.76 122 ARG D CA 1
ATOM 3280 C C . ARG D 2 35 ? 32.863 23.634 7.726 1.00 18.99 122 ARG D C 1
ATOM 3281 O O . ARG D 2 35 ? 32.413 24.004 6.641 1.00 23.24 122 ARG D O 1
ATOM 3289 N N . GLN D 2 36 ? 33.188 22.368 7.989 1.00 16.78 123 GLN D N 1
ATOM 3290 C CA . GLN D 2 36 ? 32.982 21.268 7.042 1.00 19.53 123 GLN D CA 1
ATOM 3291 C C . GLN D 2 36 ? 32.028 20.239 7.613 1.00 12.98 123 GLN D C 1
ATOM 3292 O O . GLN D 2 36 ? 32.012 20.031 8.819 1.00 14.91 123 GLN D O 1
ATOM 3298 N N . PRO D 2 37 ? 31.264 19.547 6.751 1.00 12.25 124 PRO D N 1
ATOM 3299 C CA . PRO D 2 37 ? 30.402 18.511 7.328 1.00 13.19 124 PRO D CA 1
ATOM 3300 C C . PRO D 2 37 ? 31.203 17.387 7.992 1.00 12.13 124 PRO D C 1
ATOM 3301 O O . PRO D 2 37 ? 32.219 16.906 7.477 1.00 14.22 124 PRO D O 1
ATOM 3305 N N . LEU D 2 38 ? 30.741 16.993 9.171 1.00 11.10 125 LEU D N 1
ATOM 3306 C CA . LEU D 2 38 ? 31.382 15.929 9.924 1.00 11.58 125 LEU D CA 1
ATOM 3307 C C . LEU D 2 38 ? 30.519 14.675 9.828 1.00 10.16 125 LEU D C 1
ATOM 3308 O O . LEU D 2 38 ? 29.373 14.685 10.268 1.00 10.07 125 LEU D O 1
ATOM 3313 N N . PRO D 2 39 ? 31.049 13.602 9.210 1.00 9.99 126 PRO D N 1
ATOM 3314 C CA . PRO D 2 39 ? 30.181 12.431 9.012 1.00 8.96 126 PRO D CA 1
ATOM 3315 C C . PRO D 2 39 ? 29.618 11.875 10.324 1.00 8.78 126 PRO D C 1
ATOM 3316 O O . PRO D 2 39 ? 28.452 11.484 10.388 1.00 9.92 126 PRO D O 1
ATOM 3320 N N . ALA D 2 40 ? 30.427 11.888 11.378 1.00 9.94 127 ALA D N 1
ATOM 3321 C CA . ALA D 2 40 ? 29.970 11.405 12.685 1.00 9.84 127 ALA D CA 1
ATOM 3322 C C . ALA D 2 40 ? 28.774 12.196 13.237 1.00 11.89 127 ALA D C 1
ATOM 3323 O O . ALA D 2 40 ? 28.064 11.726 14.134 1.00 12.05 127 ALA D O 1
ATOM 3325 N N . LEU D 2 41 ? 28.546 13.396 12.709 1.00 10.43 128 LEU D N 1
ATOM 3326 C CA . LEU D 2 41 ? 27.377 14.176 13.121 1.00 12.69 128 LEU D CA 1
ATOM 3327 C C . LEU D 2 41 ? 26.280 14.164 12.067 1.00 15.29 128 LEU D C 1
ATOM 3328 O O . LEU D 2 41 ? 25.374 15.001 12.095 1.00 18.40 128 LEU D O 1
ATOM 3333 N N . GLY D 2 42 ? 26.359 13.217 11.142 1.00 12.43 129 GLY D N 1
ATOM 3334 C CA . GLY D 2 42 ? 25.374 13.111 10.082 1.00 16.09 129 GLY D CA 1
ATOM 3335 C C . GLY D 2 42 ? 25.514 14.204 9.036 1.00 15.59 129 GLY D C 1
ATOM 3336 O O . GLY D 2 42 ? 24.537 14.572 8.397 1.00 16.17 129 GLY D O 1
ATOM 3337 N N . GLY D 2 43 ? 26.724 14.728 8.865 1.00 12.79 130 GLY D N 1
ATOM 3338 C CA . GLY D 2 43 ? 26.979 15.684 7.794 1.00 13.22 130 GLY D CA 1
ATOM 3339 C C . GLY D 2 43 ? 26.659 17.124 8.160 1.00 16.40 130 GLY D C 1
ATOM 3340 O O . GLY D 2 43 ? 26.415 17.960 7.292 1.00 20.86 130 GLY D O 1
ATOM 3341 N N . VAL D 2 44 ? 26.648 17.408 9.453 1.00 15.11 131 VAL D N 1
ATOM 3342 C CA . VAL D 2 44 ? 26.465 18.764 9.949 1.00 15.08 131 VAL D CA 1
ATOM 3343 C C . VAL D 2 44 ? 27.841 19.395 10.153 1.00 19.23 131 VAL D C 1
ATOM 3344 O O . VAL D 2 44 ? 28.792 18.687 10.504 1.00 17.40 131 VAL D O 1
ATOM 3348 N N . ASN D 2 45 ? 27.958 20.702 9.905 1.00 17.46 132 ASN D N 1
ATOM 3349 C CA . ASN D 2 45 ? 29.157 21.444 10.286 1.00 19.23 132 ASN D CA 1
ATOM 3350 C C . ASN D 2 45 ? 29.170 21.588 11.791 1.00 18.54 132 ASN D C 1
ATOM 3351 O O . ASN D 2 45 ? 28.195 22.072 12.373 1.00 17.30 132 ASN D O 1
ATOM 3356 N N . PRO D 2 46 ? 30.266 21.163 12.440 1.00 15.18 133 PRO D N 1
ATOM 3357 C CA . PRO D 2 46 ? 30.332 21.250 13.902 1.00 14.97 133 PRO D CA 1
ATOM 3358 C C . PRO D 2 46 ? 30.052 22.655 14.448 1.00 17.97 133 PRO D C 1
ATOM 3359 O O . PRO D 2 46 ? 29.455 22.765 15.512 1.00 16.79 133 PRO D O 1
ATOM 3363 N N . ILE D 2 47 ? 30.446 23.688 13.715 1.00 18.47 134 ILE D N 1
ATOM 3364 C CA . ILE D 2 47 ? 30.248 25.068 14.164 1.00 22.21 134 ILE D CA 1
ATOM 3365 C C . ILE D 2 47 ? 28.771 25.369 14.455 1.00 25.84 134 ILE D C 1
ATOM 3366 O O . ILE D 2 47 ? 28.463 26.166 15.339 1.00 24.29 134 ILE D O 1
ATOM 3371 N N . ASP D 2 48 ? 27.864 24.696 13.747 1.00 22.25 135 ASP D N 1
ATOM 3372 C CA . ASP D 2 48 ? 26.430 24.956 13.874 1.00 21.61 135 ASP D CA 1
ATOM 3373 C C . ASP D 2 48 ? 25.849 24.432 15.185 1.00 32.75 135 ASP D C 1
ATOM 3374 O O . ASP D 2 48 ? 24.706 24.737 15.535 1.00 30.80 135 ASP D O 1
ATOM 3379 N N . LEU D 2 49 ? 26.635 23.644 15.910 1.00 21.39 136 LEU D N 1
ATOM 3380 C CA . LEU D 2 49 ? 26.206 23.112 17.198 1.00 22.33 136 LEU D CA 1
ATOM 3381 C C . LEU D 2 49 ? 26.683 24.000 18.341 1.00 22.11 136 LEU D C 1
ATOM 3382 O O . LEU D 2 49 ? 26.248 23.841 19.480 1.00 27.06 136 LEU D O 1
ATOM 3387 N N . LEU D 2 50 ? 27.576 24.937 18.035 1.00 20.91 137 LEU D N 1
ATOM 3388 C CA . LEU D 2 50 ? 28.231 25.724 19.076 1.00 24.28 137 LEU D CA 1
ATOM 3389 C C . LEU D 2 50 ? 27.410 26.926 19.531 1.00 33.88 137 LEU D C 1
ATOM 3390 O O . LEU D 2 50 ? 27.965 27.905 20.029 1.00 33.18 137 LEU D O 1
ATOM 3395 N N . ASP D 2 51 ? 26.095 26.856 19.358 1.00 30.04 138 ASP D N 1
ATOM 3396 C CA . ASP D 2 51 ? 25.217 27.910 19.858 1.00 35.77 138 ASP D CA 1
ATOM 3397 C C . ASP D 2 51 ? 24.670 27.547 21.232 1.00 35.04 138 ASP D C 1
ATOM 3398 O O . ASP D 2 51 ? 24.123 28.395 21.936 1.00 33.76 138 ASP D O 1
ATOM 3403 N N . THR D 2 52 ? 24.816 26.278 21.605 1.00 32.00 139 THR D N 1
ATOM 3404 C CA . THR D 2 52 ? 24.383 25.803 22.914 1.00 26.79 139 THR D CA 1
ATOM 3405 C C . THR D 2 52 ? 25.518 25.093 23.629 1.00 31.48 139 THR D C 1
ATOM 3406 O O . THR D 2 52 ? 26.459 24.618 22.993 1.00 29.07 139 THR D O 1
ATOM 3410 N N . MET D 2 53 ? 25.419 25.018 24.953 1.00 32.34 140 MET D N 1
ATOM 3411 C CA . MET D 2 53 ? 26.415 24.334 25.769 1.00 31.22 140 MET D CA 1
ATOM 3412 C C . MET D 2 53 ? 26.449 22.839 25.471 1.00 32.50 140 MET D C 1
ATOM 3413 O O . MET D 2 53 ? 27.519 22.227 25.457 1.00 29.42 140 MET D O 1
ATOM 3418 N N . GLU D 2 54 ? 25.270 22.261 25.249 1.00 34.74 141 GLU D N 1
ATOM 3419 C CA . GLU D 2 54 ? 25.148 20.853 24.882 1.00 30.91 141 GLU D CA 1
ATOM 3420 C C . GLU D 2 54 ? 25.884 20.566 23.580 1.00 29.11 141 GLU D C 1
ATOM 3421 O O . GLU D 2 54 ? 26.629 19.591 23.483 1.00 26.18 141 GLU D O 1
ATOM 3427 N N . GLY D 2 55 ? 25.663 21.420 22.584 1.00 25.56 142 GLY D N 1
ATOM 3428 C CA . GLY D 2 55 ? 26.338 21.300 21.306 1.00 26.53 142 GLY D CA 1
ATOM 3429 C C . GLY D 2 55 ? 27.845 21.389 21.440 1.00 26.08 142 GLY D C 1
ATOM 3430 O O . GLY D 2 55 ? 28.581 20.636 20.801 1.00 20.99 142 GLY D O 1
ATOM 3431 N N . GLN D 2 56 ? 28.304 22.311 22.280 1.00 23.06 143 GLN D N 1
ATOM 3432 C CA . GLN D 2 56 ? 29.725 22.464 22.550 1.00 23.89 143 GLN D CA 1
ATOM 3433 C C . GLN D 2 56 ? 30.321 21.163 23.088 1.00 22.52 143 GLN D C 1
ATOM 3434 O O . GLN D 2 56 ? 31.406 20.753 22.676 1.00 19.21 143 GLN D O 1
ATOM 3440 N N . ALA D 2 57 ? 29.605 20.512 24.002 1.00 19.36 144 ALA D N 1
ATOM 3441 C CA . ALA D 2 57 ? 30.064 19.246 24.569 1.00 19.97 144 ALA D CA 1
ATOM 3442 C C . ALA D 2 57 ? 30.070 18.129 23.518 1.00 17.44 144 ALA D C 1
ATOM 3443 O O . ALA D 2 57 ? 30.958 17.280 23.526 1.00 19.90 144 ALA D O 1
ATOM 3445 N N . VAL D 2 58 ? 29.078 18.140 22.628 1.00 19.05 145 VAL D N 1
ATOM 3446 C CA . VAL D 2 58 ? 29.017 17.184 21.527 1.00 22.41 145 VAL D CA 1
ATOM 3447 C C . VAL D 2 58 ? 30.244 17.315 20.637 1.00 16.63 145 VAL D C 1
ATOM 3448 O O . VAL D 2 58 ? 30.893 16.325 20.305 1.00 16.54 145 VAL D O 1
ATOM 3452 N N . VAL D 2 59 ? 30.572 18.545 20.262 1.00 16.16 146 VAL D N 1
ATOM 3453 C CA . VAL D 2 59 ? 31.714 18.776 19.388 1.00 15.13 146 VAL D CA 1
ATOM 3454 C C . VAL D 2 59 ? 33.028 18.451 20.102 1.00 15.50 146 VAL D C 1
ATOM 3455 O O . VAL D 2 59 ? 33.924 17.838 19.516 1.00 14.50 146 VAL D O 1
ATOM 3459 N N . SER D 2 60 ? 33.140 18.840 21.371 1.00 16.12 147 SER D N 1
ATOM 3460 C CA . SER D 2 60 ? 34.325 18.505 22.153 1.00 15.10 147 SER D CA 1
ATOM 3461 C C . SER D 2 60 ? 34.548 16.991 22.250 1.00 12.97 147 SER D C 1
ATOM 3462 O O . SER D 2 60 ? 35.680 16.520 22.176 1.00 12.61 147 SER D O 1
ATOM 3465 N N . ARG D 2 61 ? 33.468 16.227 22.428 1.00 15.01 148 ARG D N 1
ATOM 3466 C CA . ARG D 2 61 ? 33.599 14.776 22.523 1.00 15.16 148 ARG D CA 1
ATOM 3467 C C . ARG D 2 61 ? 34.026 14.178 21.180 1.00 10.66 148 ARG D C 1
ATOM 3468 O O . ARG D 2 61 ? 34.878 13.290 21.145 1.00 10.87 148 ARG D O 1
ATOM 3476 N N . ALA D 2 62 ? 33.469 14.685 20.080 1.00 12.47 149 ALA D N 1
ATOM 3477 C CA . ALA D 2 62 ? 33.880 14.219 18.749 1.00 13.08 149 ALA D CA 1
ATOM 3478 C C . ALA D 2 62 ? 35.366 14.491 18.514 1.00 13.06 149 ALA D C 1
ATOM 3479 O O . ALA D 2 62 ? 36.116 13.619 18.057 1.00 12.32 149 ALA D O 1
ATOM 3481 N N . LEU D 2 63 ? 35.803 15.702 18.841 1.00 12.48 150 LEU D N 1
ATOM 3482 C CA A LEU D 2 63 ? 37.211 16.026 18.727 0.71 10.95 150 LEU D CA 1
ATOM 3483 C CA B LEU D 2 63 ? 37.221 16.037 18.753 0.29 11.00 150 LEU D CA 1
ATOM 3484 C C . LEU D 2 63 ? 38.052 15.094 19.612 1.00 10.20 150 LEU D C 1
ATOM 3485 O O . LEU D 2 63 ? 39.127 14.648 19.210 1.00 13.52 150 LEU D O 1
ATOM 3494 N N . ALA D 2 64 ? 37.556 14.785 20.809 1.00 9.67 151 ALA D N 1
ATOM 3495 C CA . ALA D 2 64 ? 38.309 13.917 21.710 1.00 9.85 151 ALA D CA 1
ATOM 3496 C C . ALA D 2 64 ? 38.403 12.487 21.191 1.00 10.76 151 ALA D C 1
ATOM 3497 O O . ALA D 2 64 ? 39.388 11.787 21.464 1.00 10.04 151 ALA D O 1
ATOM 3499 N N . GLN D 2 65 ? 37.384 12.052 20.452 1.00 10.06 152 GLN D N 1
ATOM 3500 C CA A GLN D 2 65 ? 37.391 10.705 19.888 0.37 9.83 152 GLN D CA 1
ATOM 3501 C CA B GLN D 2 65 ? 37.394 10.695 19.906 0.63 9.82 152 GLN D CA 1
ATOM 3502 C C . GLN D 2 65 ? 38.480 10.539 18.838 1.00 9.45 152 GLN D C 1
ATOM 3503 O O . GLN D 2 65 ? 38.918 9.418 18.555 1.00 8.73 152 GLN D O 1
ATOM 3514 N N . ILE D 2 66 ? 38.921 11.652 18.252 1.00 9.90 153 ILE D N 1
ATOM 3515 C CA . ILE D 2 66 ? 40.048 11.607 17.330 1.00 9.31 153 ILE D CA 1
ATOM 3516 C C . ILE D 2 66 ? 41.270 11.031 18.047 1.00 12.29 153 ILE D C 1
ATOM 3517 O O . ILE D 2 66 ? 42.060 10.276 17.476 1.00 12.43 153 ILE D O 1
ATOM 3522 N N . GLN D 2 67 ? 41.398 11.348 19.330 1.00 10.79 154 GLN D N 1
ATOM 3523 C CA . GLN D 2 67 ? 42.504 10.841 20.118 1.00 10.18 154 GLN D CA 1
ATOM 3524 C C . GLN D 2 67 ? 42.243 9.460 20.757 1.00 9.22 154 GLN D C 1
ATOM 3525 O O . GLN D 2 67 ? 43.125 8.607 20.804 1.00 12.59 154 GLN D O 1
ATOM 3531 N N . SER D 2 68 ? 41.038 9.247 21.283 1.00 8.98 155 SER D N 1
ATOM 3532 C CA . SER D 2 68 ? 40.772 7.985 21.978 1.00 10.47 155 SER D CA 1
ATOM 3533 C C . SER D 2 68 ? 40.612 6.829 21.005 1.00 9.93 155 SER D C 1
ATOM 3534 O O . SER D 2 68 ? 40.891 5.672 21.340 1.00 10.19 155 SER D O 1
ATOM 3537 N N . GLY D 2 69 ? 40.151 7.140 19.800 1.00 9.86 156 GLY D N 1
ATOM 3538 C CA . GLY D 2 69 ? 39.924 6.100 18.813 1.00 10.20 156 GLY D CA 1
ATOM 3539 C C . GLY D 2 69 ? 38.641 5.325 19.064 1.00 10.57 156 GLY D C 1
ATOM 3540 O O . GLY D 2 69 ? 38.448 4.252 18.486 1.00 15.15 156 GLY D O 1
ATOM 3541 N N . ALA D 2 70 ? 37.761 5.851 19.912 1.00 9.05 157 ALA D N 1
ATOM 3542 C CA . ALA D 2 70 ? 36.414 5.304 20.038 1.00 7.88 157 ALA D CA 1
ATOM 3543 C C . ALA D 2 70 ? 35.666 5.582 18.748 1.00 8.18 157 ALA D C 1
ATOM 3544 O O . ALA D 2 70 ? 35.795 6.669 18.180 1.00 10.98 157 ALA D O 1
ATOM 3546 N N . PHE D 2 71 ? 34.878 4.621 18.277 1.00 8.42 158 PHE D N 1
ATOM 3547 C CA . PHE D 2 71 ? 34.152 4.817 17.029 1.00 8.34 158 PHE D CA 1
ATOM 3548 C C . PHE D 2 71 ? 32.870 5.608 17.255 1.00 8.51 158 PHE D C 1
ATOM 3549 O O . PHE D 2 71 ? 32.275 5.580 18.338 1.00 9.99 158 PHE D O 1
ATOM 3557 N N . ALA D 2 72 ? 32.445 6.299 16.207 1.00 8.43 159 ALA D N 1
ATOM 3558 C CA . ALA D 2 72 ? 31.234 7.108 16.227 1.00 10.03 159 ALA D CA 1
ATOM 3559 C C . ALA D 2 72 ? 30.223 6.542 15.229 1.00 9.16 159 ALA D C 1
ATOM 3560 O O . ALA D 2 72 ? 30.208 5.328 14.978 1.00 10.32 159 ALA D O 1
#

Organism: Sphingobium sp. (strain YBL2) (NCBI:txid484429)

B-factor: mean 16.12, std 10.03, range [4.01, 63.71]

Secondary structure (DSSP, 8-state):
--EEEEEEEEE--SSS-TT--S-HHHHHH-BTTB-TT---EEEESSHHHHHIIIIITTT-TT--B-EEEEEEEEEHHHHTT-EE--TTTSPTTTT-SS--HHHHHHHHHHHHHTS-SEEEEE-SSSTTSEEEEE-TTSGGGTT-EEEEEEE----TT---/---HHHHHHHHHHHHHHHB--TT--HHHHHHHHHTS-BGGGTSB-GGGGTTSHHHHHHHHHHHHHHHH----/--EEEEEEEEE--SS--TT--S-HHHHHH-BTTB-TT---EEEESSHHHHHIIIIITTT-TT--B-EEEEEEEEEHHHHTT-EE--TTTSPTTTT-SS--HHHHHHHHHHHHHTS-SEEEEE-SSSTTSEEEEE-TTSGGGGG-EEEEEEE----TT--/--HHHHHHHHHHHHHHHB--TT--HHHHHHHHHTS-BGGGTSB-GGGGTTSHHHHHHHHHHHHHHHH----

Nearest PDB structures (foldseek):
  6d0i-assembly2_C  TM=9.953E-01  e=1.805E-33  Sphingobium sp. YBL2
  6d0h-assembly2_C  TM=9.957E-01  e=2.048E-33  Sphingobium sp. YBL2
  8gug-assembly1_A-2  TM=8.144E-01  e=1.165E-11  Vibrio parahaemolyticus RIMD 2210633
  6gw6-assembly1_D  TM=8.168E-01  e=5.158E-10  Pseudomonas putida KT2440
  1aer-assembly1_B-2  TM=4.889E-01  e=1.495E-02  Pseudomonas aeruginosa

Solvent-accessible surface area: 19314 Å² total; per-residue (Å²): 164,118,41,51,34,10,14,25,6,8,6,38,19,193,121,28,104,0,53,26,50,62,5,24,4,4,101,105,4,3,9,3,4,3,88,85,43,34,24,2,4,3,0,0,45,18,41,0,0,0,0,0,1,10,2,11,0,2,15,0,2,31,8,43,17,61,18,46,0,0,26,0,63,0,18,53,120,21,38,88,67,18,44,84,4,51,67,76,99,13,57,145,23,13,69,41,65,63,29,25,185,21,0,46,47,36,1,15,111,1,5,123,64,69,112,24,4,1,0,25,0,2,0,20,6,0,42,77,22,42,4,0,0,3,6,42,74,19,75,71,17,158,52,16,143,22,154,70,52,76,139,8,129,36,28,28,77,94,143,208,174,83,35,71,86,174,6,24,25,45,0,80,82,5,0,127,64,5,13,100,72,143,81,49,74,2,72,116,28,4,47,43,2,8,145,48,24,0,10,2,11,23,4,48,41,0,52,93,50,3,120,71,174,139,6,41,54,47,0,40,102,3,0,24,14,6,30,7,13,2,8,11,132,109,52,50,35,11,16,21,6,7,4,37,16,160,122,55,100,2,50,42,41,58,6,39,13,7,98,124,9,4,7,3,4,1,76,88,45,19,26,0,6,2,0,0,44,18,40,0,0,0,0,0,2,8,2,10,0,2,22,0,1,30,9,42,17,58,15,45,0,0,39,0,70,0,10,49,110,22,40,86,71,16,45,82,5,51,68,76,97,13,60,147,24,13,70,41,60,65,26,26,204,37,0,48,44,44,0,3,105,0,7,112,55,82,116,23,5,1,0,25,0,2,0,19,6,0,41,77,22,45,4,0,0,3,3,30,65,25,90,78,10,149,40,9,142,24,161,54,50,78,70,8,120,34,27,23,57,84,147,134,20,60,84,149,2,38,27,43,0,77,81,5,2,106,50,5,18,107,76,127,92,46,73,6,68,120,21,4,46,49,1,3,137,36,26,0,12,4,7,8,3,34,47,0,44,84,37,2,117,68,130,127,7,19,37,46,0,33,104,6,0,22,18,10,31,14,7,2,3,10

InterPro domains:
  IPR014914 RES domain [PF08808] (5-151)
  IPR014914 RES domain [SM00953] (19-147)

Sequence (462 aa):
PVTTSFWRIATDARTYEADDLSGAGAKITGGRWNEEVGVAIVYAASSRALACLETVVHLNSGGLPLNRYLVEIEVPDEVLASAEVATPGNLPVGWDAEPAGRVSISFGSQWAQSQRTALLLVPSVIVPEETNLLINPAHPDAKGIKARKVRKWLYDPRMIRVLGLAKLVGQLEDMVEESGETDGFDAPEWLSSWLRQPLPALGGVNPIDLLDTMEGQAVVSRRALLAQIQSGAFAPVTTSFWRIATDARTYEEADDLSGAGAKITGGRWNEVGVAIVYAASSRALACLETVVVHLNSGGLPLNRYLVEIEVPDEEVLASAEVATPGNLPVGWDAEPAGRVSISSFGSQWAQSQRTALLLVPSVIVPEETTNLLINPAHPDAKGIKARRKVRKKWLYDPRMILGLLAKLVGQLEDMVEESGETDGFDAPEWLSSWLRQPLPALGGVNPIDLLDTMEGQAVVSRALLAQQIQSGAFA

Foldseek 3Di:
DQWAKWKAWAQQDDPGGRFDPQQVVCCCPPALAEDNNARKDKTFNDPVVNCCVPCVVVVPFPDPTFIFIKIKIGGNVLVVQEAEDAPVHADPQSLDVVRDDRNHVVNVCCQVVCSGQKYWAADSVGRVGTMIMGRPVRPSSPPIGMDGDGTDDDGVPDDD/DQPVVVVLVLLQVLCVVPHDNPPDDSVVVVVVQQQFQDVVVVGDRLVVQSPDPVSVVVVSVVSVCVRVVDDD/DQWQKWKAWAAADPVGGRFDQFQVVCLCVPALAADNNAGKDKTFNDPVVNCCVPCVVVVPFPDPTFIFIKIKTGPVVQVVQEAEDAPVHADPQSLDVVRDDRRHVNNHVCLVVLSGQKYWAADSVGRVGTMIMGNPVRPNSVPMGMDGDGTDDDGVNYD/DCPVVLLVLQQVLCVVPHDDPPDDSVVVVVVQQQFQDVVVVGDRLVVLVPDPVSVVVVSVVSVCVRVVDDD